Protein AF-A0A8P4KRP4-F1 (afdb_monomer)

pLDDT: mean 83.59, std 22.1, range [23.5, 98.06]

Radius of gyration: 33.65 Å; Cα contacts (8 Å, |Δi|>4): 499; chains: 1; bounding box: 69×105×100 Å

Structure (mmCIF, N/CA/C/O backbone):
data_AF-A0A8P4KRP4-F1
#
_entry.id   AF-A0A8P4KRP4-F1
#
loop_
_atom_site.group_PDB
_atom_site.id
_atom_site.type_symbol
_atom_site.label_atom_id
_atom_site.label_alt_id
_atom_site.label_comp_id
_atom_site.label_asym_id
_atom_site.label_entity_id
_atom_site.label_seq_id
_atom_site.pdbx_PDB_ins_code
_atom_site.Cartn_x
_atom_site.Cartn_y
_atom_site.Cartn_z
_atom_site.occupancy
_atom_site.B_iso_or_equiv
_atom_site.auth_seq_id
_atom_site.auth_comp_id
_atom_site.auth_asym_id
_atom_site.auth_atom_id
_atom_site.pdbx_PDB_model_num
ATOM 1 N N . MET A 1 1 ? -35.758 -69.302 7.004 1.00 35.34 1 MET A N 1
ATOM 2 C CA . MET A 1 1 ? -34.786 -70.258 7.571 1.00 35.34 1 MET A CA 1
ATOM 3 C C . MET A 1 1 ? -33.618 -69.432 8.075 1.00 35.34 1 MET A C 1
ATOM 5 O O . MET A 1 1 ? -33.101 -68.677 7.266 1.00 35.34 1 MET A O 1
ATOM 9 N N . SER A 1 2 ? -33.347 -69.543 9.387 1.00 31.66 2 SER A N 1
ATOM 10 C CA . SER A 1 2 ? -32.196 -69.039 10.179 1.00 31.66 2 SER A CA 1
ATOM 11 C C . SER A 1 2 ? -31.793 -67.572 9.956 1.00 31.66 2 SER A C 1
ATOM 13 O O . SER A 1 2 ? -31.241 -67.244 8.915 1.00 31.66 2 SER A O 1
ATOM 15 N N . HIS A 1 3 ? -32.167 -66.619 10.821 1.00 25.50 3 HIS A N 1
ATOM 16 C CA . HIS A 1 3 ? -31.627 -66.366 12.176 1.00 25.50 3 HIS A CA 1
ATOM 17 C C . HIS A 1 3 ? -30.099 -66.445 12.257 1.00 25.50 3 HIS A C 1
ATOM 19 O O . HIS A 1 3 ? -29.568 -67.546 12.208 1.00 25.50 3 HIS A O 1
ATOM 25 N N . GLU A 1 4 ? -29.450 -65.301 12.487 1.00 31.19 4 GLU A N 1
ATOM 26 C CA . GLU A 1 4 ? -28.673 -65.085 13.713 1.00 31.19 4 GLU A CA 1
ATOM 27 C C . GLU A 1 4 ? -28.576 -63.583 14.034 1.00 31.19 4 GLU A C 1
ATOM 29 O O . GLU A 1 4 ? -28.278 -62.748 13.181 1.00 31.19 4 GLU A O 1
ATOM 34 N N . GLN A 1 5 ? -28.955 -63.290 15.275 1.00 25.81 5 GLN A N 1
ATOM 35 C CA . GLN A 1 5 ? -28.883 -62.043 16.027 1.00 25.81 5 GLN A CA 1
ATOM 36 C C . GLN A 1 5 ? -27.678 -62.175 16.959 1.00 25.81 5 GLN A C 1
ATOM 38 O O . GLN A 1 5 ? -27.541 -63.233 17.566 1.00 25.81 5 GLN A O 1
ATOM 43 N N . GLU A 1 6 ? -26.926 -61.100 17.174 1.00 29.08 6 GLU A N 1
ATOM 44 C CA . GLU A 1 6 ? -26.328 -60.819 18.484 1.00 29.08 6 GLU A CA 1
ATOM 45 C C . GLU A 1 6 ? -26.491 -59.320 18.785 1.00 29.08 6 GLU A C 1
ATOM 47 O O . GLU A 1 6 ? -25.946 -58.458 18.095 1.00 29.08 6 GLU A O 1
ATOM 52 N N . ASP A 1 7 ? -27.323 -59.054 19.795 1.00 25.55 7 ASP A N 1
ATOM 53 C CA . ASP A 1 7 ? -27.430 -57.818 20.578 1.00 25.55 7 ASP A CA 1
ATOM 54 C C . ASP A 1 7 ? -26.137 -57.641 21.427 1.00 25.55 7 ASP A C 1
ATOM 56 O O . ASP A 1 7 ? -25.443 -58.620 21.693 1.00 25.55 7 ASP A O 1
ATOM 60 N N . ILE A 1 8 ? -25.725 -56.450 21.886 1.00 28.11 8 ILE A N 1
ATOM 61 C CA . ILE A 1 8 ? -26.147 -55.883 23.184 1.00 28.11 8 ILE A CA 1
ATOM 62 C C . ILE A 1 8 ? -25.521 -54.479 23.425 1.00 28.11 8 ILE A C 1
ATOM 64 O O . ILE A 1 8 ? -24.325 -54.271 23.232 1.00 28.11 8 ILE A O 1
ATOM 68 N N . GLU A 1 9 ? -26.397 -53.608 23.942 1.00 25.80 9 GLU A N 1
ATOM 69 C CA . GLU A 1 9 ? -26.294 -52.477 24.894 1.00 25.80 9 GLU A CA 1
ATOM 70 C C . GLU A 1 9 ? -25.742 -51.070 24.583 1.00 25.80 9 GLU A C 1
ATOM 72 O O . GLU A 1 9 ? -24.660 -50.828 24.056 1.00 25.80 9 GLU A O 1
ATOM 77 N N . GLU A 1 10 ? -26.587 -50.142 25.051 1.00 25.22 10 GLU A N 1
ATOM 78 C CA . GLU A 1 10 ? -26.594 -48.685 25.047 1.00 25.22 10 GLU A CA 1
ATOM 79 C C . GLU A 1 10 ? -25.616 -48.041 26.043 1.00 25.22 10 GLU A C 1
ATOM 81 O O . GLU A 1 10 ? -25.243 -48.619 27.063 1.00 25.22 10 GLU A O 1
ATOM 86 N N . GLY A 1 11 ? -25.319 -46.757 25.808 1.00 23.50 11 GLY A N 1
ATOM 87 C CA . GLY A 1 11 ? -24.660 -45.889 26.784 1.00 23.50 11 GLY A CA 1
ATOM 88 C C . GLY A 1 11 ? -24.649 -44.402 26.410 1.00 23.50 11 GLY A C 1
ATOM 89 O O . GLY A 1 11 ? -23.646 -43.899 25.924 1.00 23.50 11 GLY A O 1
ATOM 90 N N . SER A 1 12 ? -25.769 -43.726 26.695 1.00 24.33 12 SER A N 1
ATOM 91 C CA . SER A 1 12 ? -25.938 -42.308 27.090 1.00 24.33 12 SER A CA 1
ATOM 92 C C . SER A 1 12 ? -25.468 -41.133 26.200 1.00 24.33 12 SER A C 1
ATOM 94 O O . SER A 1 12 ? -24.285 -40.833 26.077 1.00 24.33 12 SER A O 1
ATOM 96 N N . GLU A 1 13 ? -26.483 -40.404 25.720 1.00 25.45 13 GLU A N 1
ATOM 97 C CA . GLU A 1 13 ? -26.662 -38.943 25.598 1.00 25.45 13 GLU A CA 1
ATOM 98 C C . GLU A 1 13 ? -25.467 -37.979 25.765 1.00 25.45 13 GLU A C 1
ATOM 100 O O . GLU A 1 13 ? -24.914 -37.806 26.848 1.00 25.45 13 GLU A O 1
ATOM 105 N N . ALA A 1 14 ? -25.269 -37.143 24.738 1.00 25.33 14 ALA A N 1
ATOM 106 C CA . ALA A 1 14 ? -25.079 -35.704 24.925 1.00 25.33 14 ALA A CA 1
ATOM 107 C C . ALA A 1 14 ? -25.649 -34.946 23.715 1.00 25.33 14 ALA A C 1
ATOM 109 O O . ALA A 1 14 ? -25.165 -35.067 22.588 1.00 25.33 14 ALA A O 1
ATOM 110 N N . SER A 1 15 ? -26.708 -34.177 23.959 1.00 25.50 15 SER A N 1
ATOM 111 C CA . SER A 1 15 ? -27.331 -33.276 22.998 1.00 25.50 15 SER A CA 1
ATOM 112 C C . SER A 1 15 ? -26.398 -32.105 22.687 1.00 25.50 15 SER A C 1
ATOM 114 O O . SER A 1 15 ? -26.030 -31.322 23.562 1.00 25.50 15 SER A O 1
ATOM 116 N N . VAL A 1 16 ? -26.027 -31.954 21.417 1.00 27.00 16 VAL A N 1
ATOM 117 C CA . VAL A 1 16 ? -25.380 -30.732 20.933 1.00 27.00 16 VAL A CA 1
ATOM 118 C C . VAL A 1 16 ? -26.421 -29.982 20.125 1.00 27.00 16 VAL A C 1
ATOM 120 O O . VAL A 1 16 ? -26.792 -30.381 19.023 1.00 27.00 16 VAL A O 1
ATOM 123 N N . HIS A 1 17 ? -26.962 -28.939 20.747 1.00 25.83 17 HIS A N 1
ATOM 124 C CA . HIS A 1 17 ? -27.899 -28.025 20.122 1.00 25.83 17 HIS A CA 1
ATOM 125 C C . HIS A 1 17 ? -27.282 -27.405 18.868 1.00 25.83 17 HIS A C 1
ATOM 127 O O . HIS A 1 17 ? -26.276 -26.698 18.923 1.00 25.83 17 HIS A O 1
ATOM 133 N N . ASP A 1 18 ? -27.956 -27.674 17.757 1.00 25.31 18 ASP A N 1
ATOM 134 C CA . ASP A 1 18 ? -27.901 -26.945 16.504 1.00 25.31 18 ASP A CA 1
ATOM 135 C C . ASP A 1 18 ? -28.103 -25.440 16.765 1.00 25.31 18 ASP A C 1
ATOM 137 O O . ASP A 1 18 ? -29.166 -24.991 17.201 1.00 25.31 18 ASP A O 1
ATOM 141 N N . LEU A 1 19 ? -27.041 -24.663 16.553 1.00 23.98 19 LEU A N 1
ATOM 142 C CA . LEU A 1 19 ? -27.076 -23.207 16.477 1.00 23.98 19 LEU A CA 1
ATOM 143 C C . LEU A 1 19 ? -26.589 -22.811 15.085 1.00 23.98 19 LEU A C 1
ATOM 145 O O . LEU A 1 19 ? -25.473 -22.324 14.896 1.00 23.98 19 LEU A O 1
ATOM 149 N N . SER A 1 20 ? -27.460 -23.011 14.100 1.00 23.70 20 SER A N 1
ATOM 150 C CA . SER A 1 20 ? -27.364 -22.377 12.792 1.00 23.70 20 SER A CA 1
ATOM 151 C C . SER A 1 20 ? -27.471 -20.851 12.954 1.00 23.70 20 SER A C 1
ATOM 153 O O . SER A 1 20 ? -28.565 -20.282 12.997 1.00 23.70 20 SER A O 1
ATOM 155 N N . VAL A 1 21 ? -26.339 -20.156 13.073 1.00 24.31 21 VAL A N 1
ATOM 156 C CA . VAL A 1 21 ? -26.314 -18.691 12.989 1.00 24.31 21 VAL A CA 1
ATOM 157 C C . VAL A 1 21 ? -26.194 -18.310 11.519 1.00 24.31 21 VAL A C 1
ATOM 159 O O . VAL A 1 21 ? -25.151 -18.474 10.892 1.00 24.31 21 VAL A O 1
ATOM 162 N N . SER A 1 22 ? -27.318 -17.838 10.986 1.00 23.78 22 SER A N 1
ATOM 163 C CA . SER A 1 22 ? -27.507 -17.341 9.626 1.00 23.78 22 SER A CA 1
ATOM 164 C C . SER A 1 22 ? -26.388 -16.392 9.198 1.00 23.78 22 SER A C 1
ATOM 166 O O . SER A 1 22 ? -26.213 -15.315 9.772 1.00 23.78 22 SER A O 1
ATOM 168 N N . PHE A 1 23 ? -25.684 -16.779 8.136 1.00 28.80 23 PHE A N 1
ATOM 169 C CA . PHE A 1 23 ? -24.827 -15.902 7.351 1.00 28.80 23 PHE A CA 1
ATOM 170 C C . PHE A 1 23 ? -25.703 -14.808 6.729 1.00 28.80 23 PHE A C 1
ATOM 172 O O . PHE A 1 23 ? -26.737 -15.091 6.124 1.00 28.80 23 PHE A O 1
ATOM 179 N N . GLY A 1 24 ? -25.328 -13.555 6.949 1.00 25.03 24 GLY A N 1
ATOM 180 C CA . GLY A 1 24 ? -26.055 -12.382 6.483 1.00 25.03 24 GLY A CA 1
ATOM 181 C C . GLY A 1 24 ? -25.078 -11.318 6.018 1.00 25.03 24 GLY A C 1
ATOM 182 O O . GLY A 1 24 ? -25.111 -10.194 6.515 1.00 25.03 24 GLY A O 1
ATOM 183 N N . GLU A 1 25 ? -24.182 -11.677 5.100 1.00 36.91 25 GLU A N 1
ATOM 184 C CA . GLU A 1 25 ? -23.522 -10.693 4.248 1.00 36.91 25 GLU A CA 1
ATOM 185 C C . GLU A 1 25 ? -24.543 -10.238 3.206 1.00 36.91 25 GLU A C 1
ATOM 187 O O . GLU A 1 25 ? -24.809 -10.903 2.211 1.00 36.91 25 GLU A O 1
ATOM 192 N N . MET A 1 26 ? -25.193 -9.113 3.495 1.00 26.08 26 MET A N 1
ATOM 193 C CA . MET A 1 26 ? -25.922 -8.369 2.479 1.00 26.08 26 MET A CA 1
ATOM 194 C C . MET A 1 26 ? -24.886 -7.719 1.563 1.00 26.08 26 MET A C 1
ATOM 196 O O . MET A 1 26 ? -24.248 -6.734 1.945 1.00 26.08 26 MET A O 1
ATOM 200 N N . GLU A 1 27 ? -24.736 -8.290 0.370 1.00 38.75 27 GLU A N 1
ATOM 201 C CA . GLU A 1 27 ? -24.154 -7.629 -0.792 1.00 38.75 27 GLU A CA 1
ATOM 202 C C . GLU A 1 27 ? -24.836 -6.270 -0.993 1.00 38.75 27 GLU A C 1
ATOM 204 O O . GLU A 1 27 ? -26.060 -6.176 -1.109 1.00 38.75 27 GLU A O 1
ATOM 209 N N . MET A 1 28 ? -24.040 -5.206 -1.034 1.00 30.94 28 MET A N 1
ATOM 210 C CA . MET A 1 28 ? -24.405 -3.974 -1.721 1.00 30.94 28 MET A CA 1
ATOM 211 C C . MET A 1 28 ? -23.151 -3.406 -2.367 1.00 30.94 28 MET A C 1
ATOM 213 O O . MET A 1 28 ? -22.116 -3.283 -1.712 1.00 30.94 28 MET A O 1
ATOM 217 N N . GLU A 1 29 ? -23.307 -3.093 -3.649 1.00 29.64 29 GLU A N 1
ATOM 218 C CA . GLU A 1 29 ? -22.341 -2.507 -4.570 1.00 29.64 29 GLU A CA 1
ATOM 219 C C . GLU A 1 29 ? -21.425 -1.491 -3.882 1.00 29.64 29 GLU A C 1
ATOM 221 O O . GLU A 1 29 ? -21.873 -0.481 -3.329 1.00 29.64 29 GLU A O 1
ATOM 226 N N . ASP A 1 30 ? -20.126 -1.781 -3.932 1.00 34.41 30 ASP A N 1
ATOM 227 C CA . ASP A 1 30 ? -19.085 -0.822 -3.600 1.00 34.41 30 ASP A CA 1
ATOM 228 C C . ASP A 1 30 ? -19.213 0.335 -4.605 1.00 34.41 30 ASP A C 1
ATOM 230 O O . ASP A 1 30 ? -19.114 0.098 -5.816 1.00 34.41 30 ASP A O 1
ATOM 234 N N . PRO A 1 31 ? -19.481 1.584 -4.179 1.00 31.91 31 PRO A N 1
ATOM 235 C CA . PRO A 1 31 ? -19.335 2.701 -5.093 1.00 31.91 31 PRO A CA 1
ATOM 236 C C . PRO A 1 31 ? -17.876 2.699 -5.537 1.00 31.91 31 PRO A C 1
ATOM 238 O O . PRO A 1 31 ? -16.991 2.739 -4.684 1.00 31.91 31 PRO A O 1
ATOM 241 N N . ALA A 1 32 ? -17.665 2.596 -6.854 1.00 31.72 32 ALA A N 1
ATOM 242 C CA . ALA A 1 32 ? -16.357 2.526 -7.492 1.00 31.72 32 ALA A CA 1
ATOM 243 C C . ALA A 1 32 ? -15.316 3.343 -6.717 1.00 31.72 32 ALA A C 1
ATOM 245 O O . ALA A 1 32 ? -15.499 4.545 -6.496 1.00 31.72 32 ALA A O 1
ATOM 246 N N . ASP A 1 33 ? -14.249 2.670 -6.290 1.00 34.34 33 ASP A N 1
ATOM 247 C CA . ASP A 1 33 ? -13.082 3.303 -5.699 1.00 34.34 33 ASP A CA 1
ATOM 248 C C . ASP A 1 33 ? -12.455 4.243 -6.740 1.00 34.34 33 ASP A C 1
ATOM 250 O O . ASP A 1 33 ? -11.661 3.850 -7.589 1.00 34.34 33 ASP A O 1
ATOM 254 N N . VAL A 1 34 ? -12.883 5.504 -6.715 1.00 34.84 34 VAL A N 1
ATOM 255 C CA . VAL A 1 34 ? -12.338 6.594 -7.533 1.00 34.84 34 VAL A CA 1
ATOM 256 C C . VAL A 1 34 ? -11.106 7.232 -6.877 1.00 34.84 34 VAL A C 1
ATOM 258 O O . VAL A 1 34 ? -10.748 8.356 -7.222 1.00 34.84 34 VAL A O 1
ATOM 261 N N . SER A 1 35 ? -10.447 6.562 -5.921 1.00 36.09 35 SER A N 1
ATOM 262 C CA . SER A 1 35 ? -9.334 7.160 -5.170 1.00 36.09 35 SER A CA 1
ATOM 263 C C . SER A 1 35 ? -7.958 7.075 -5.839 1.00 36.09 35 SER A C 1
ATOM 265 O O . SER A 1 35 ? -6.983 7.544 -5.258 1.00 36.09 35 SER A O 1
ATOM 267 N N . PHE A 1 36 ? -7.856 6.620 -7.093 1.00 33.75 36 PHE A N 1
ATOM 268 C CA . PHE A 1 36 ? -6.660 6.887 -7.897 1.00 33.75 36 PHE A CA 1
ATOM 269 C C . PHE A 1 36 ? -6.830 8.168 -8.724 1.00 33.75 36 PHE A C 1
ATOM 271 O O . PHE A 1 36 ? -7.152 8.142 -9.912 1.00 33.75 36 PHE A O 1
ATOM 278 N N . GLN A 1 37 ? -6.593 9.311 -8.082 1.00 31.92 37 GLN A N 1
ATOM 279 C CA . GLN A 1 37 ? -6.149 10.513 -8.783 1.00 31.92 37 GLN A CA 1
ATOM 280 C C . GLN A 1 37 ? -4.636 10.615 -8.580 1.00 31.92 37 GLN A C 1
ATOM 282 O O . GLN A 1 37 ? -4.208 10.724 -7.429 1.00 31.92 37 GLN A O 1
ATOM 287 N N . PRO A 1 38 ? -3.805 10.566 -9.638 1.00 30.89 38 PRO A N 1
ATOM 288 C CA . PRO A 1 38 ? -2.388 10.840 -9.473 1.00 30.89 38 PRO A CA 1
ATOM 289 C C . PRO A 1 38 ? -2.250 12.249 -8.892 1.00 30.89 38 PRO A C 1
ATOM 291 O O . PRO A 1 38 ? -2.778 13.210 -9.454 1.00 30.89 38 PRO A O 1
ATOM 294 N N . LEU A 1 39 ? -1.580 12.347 -7.742 1.00 29.75 39 LEU A N 1
ATOM 295 C CA . LEU A 1 39 ? -1.207 13.611 -7.120 1.00 29.75 39 LEU A CA 1
ATOM 296 C C . LEU A 1 39 ? -0.464 14.448 -8.165 1.00 29.75 39 LEU A C 1
ATOM 298 O O . LEU A 1 39 ? 0.686 14.177 -8.508 1.00 29.75 39 LEU A O 1
ATOM 302 N N . SER A 1 40 ? -1.133 15.460 -8.710 1.00 36.22 40 SER A N 1
ATOM 303 C CA . SER A 1 40 ? -0.452 16.551 -9.384 1.00 36.22 40 SER A CA 1
ATOM 304 C C . SER A 1 40 ? 0.200 17.392 -8.293 1.00 36.22 40 SER A C 1
ATOM 306 O O . SER A 1 40 ? -0.410 18.334 -7.785 1.00 36.22 40 SER A O 1
ATOM 308 N N . ASP A 1 41 ? 1.418 17.023 -7.904 1.00 29.44 41 ASP A N 1
ATOM 309 C CA . ASP A 1 41 ? 2.266 17.858 -7.062 1.00 29.44 41 ASP A CA 1
ATOM 310 C C . ASP A 1 41 ? 2.582 19.153 -7.820 1.00 29.44 41 ASP A C 1
ATOM 312 O O . ASP A 1 41 ? 3.523 19.256 -8.608 1.00 29.44 41 ASP A O 1
ATOM 316 N N . THR A 1 42 ? 1.761 20.177 -7.602 1.00 35.66 42 THR A N 1
ATOM 317 C CA . THR A 1 42 ? 2.119 21.556 -7.918 1.00 35.66 42 THR A CA 1
ATOM 318 C C . THR A 1 42 ? 3.080 22.061 -6.853 1.00 35.66 42 THR A C 1
ATOM 320 O O . THR A 1 42 ? 2.677 22.694 -5.879 1.00 35.66 42 THR A O 1
ATOM 323 N N . THR A 1 43 ? 4.370 21.811 -7.051 1.00 31.50 43 THR A N 1
ATOM 324 C CA . THR A 1 43 ? 5.425 22.551 -6.355 1.00 31.50 43 THR A CA 1
ATOM 325 C C . THR A 1 43 ? 5.557 23.935 -7.006 1.00 31.50 43 THR A C 1
ATOM 327 O O . THR A 1 43 ? 5.724 24.014 -8.229 1.00 31.50 43 THR A O 1
ATOM 330 N N . PRO A 1 44 ? 5.505 25.051 -6.256 1.00 33.00 44 PRO A N 1
ATOM 331 C CA . PRO A 1 44 ? 5.674 26.374 -6.839 1.00 33.00 44 PRO A CA 1
ATOM 332 C C . PRO A 1 44 ? 7.147 26.572 -7.206 1.00 33.00 44 PRO A C 1
ATOM 334 O O . PRO A 1 44 ? 8.001 26.805 -6.354 1.00 33.00 44 PRO A O 1
ATOM 337 N N . SER A 1 45 ? 7.451 26.469 -8.499 1.00 32.62 45 SER A N 1
ATOM 338 C CA . SER A 1 45 ? 8.763 26.831 -9.033 1.00 32.62 45 SER A CA 1
ATOM 339 C C . SER A 1 45 ? 8.874 28.354 -9.065 1.00 32.62 45 SER A C 1
ATOM 341 O O . SER A 1 45 ? 8.252 29.022 -9.891 1.00 32.62 45 SER A O 1
ATOM 343 N N . SER A 1 46 ? 9.659 28.910 -8.146 1.00 34.88 46 SER A N 1
ATOM 344 C CA . SER A 1 46 ? 10.100 30.302 -8.173 1.00 34.88 46 SER A CA 1
ATOM 345 C C . SER A 1 46 ? 10.814 30.603 -9.495 1.00 34.88 46 SER A C 1
ATOM 347 O O . SER A 1 46 ? 11.830 29.982 -9.812 1.00 34.88 46 SER A O 1
ATOM 349 N N . GLN A 1 47 ? 10.285 31.558 -10.264 1.00 42.69 47 GLN A N 1
ATOM 350 C CA . GLN A 1 47 ? 10.913 32.058 -11.485 1.00 42.69 47 GLN A CA 1
ATOM 351 C C . GLN A 1 47 ? 12.212 32.799 -11.150 1.00 42.69 47 GLN A C 1
ATOM 353 O O . GLN A 1 47 ? 12.193 33.887 -10.581 1.00 42.69 47 GLN A O 1
ATOM 358 N N . GLY A 1 48 ? 13.340 32.215 -11.548 1.00 32.47 48 GLY A N 1
ATOM 359 C CA . GLY A 1 48 ? 14.604 32.917 -11.728 1.00 32.47 48 GLY A CA 1
ATOM 360 C C . GLY A 1 48 ? 14.881 33.057 -13.220 1.00 32.47 48 GLY A C 1
ATOM 361 O O . GLY A 1 48 ? 15.345 32.114 -13.856 1.00 32.47 48 GLY A O 1
ATOM 362 N N . SER A 1 49 ? 14.577 34.221 -13.789 1.00 42.31 49 SER A N 1
ATOM 363 C CA . SER A 1 49 ? 14.974 34.578 -15.151 1.00 42.31 49 SER A CA 1
ATOM 364 C C . SER A 1 49 ? 16.494 34.730 -15.211 1.00 42.31 49 SER A C 1
ATOM 366 O O . SER A 1 49 ? 17.041 35.727 -14.749 1.00 42.31 49 SER A O 1
ATOM 368 N N . GLY A 1 50 ? 17.175 33.738 -15.781 1.00 31.42 50 GLY A N 1
ATOM 369 C CA . GLY A 1 50 ? 18.614 33.760 -16.026 1.00 31.42 50 GLY A CA 1
ATOM 370 C C . GLY A 1 50 ? 18.918 33.273 -17.436 1.00 31.42 50 GLY A C 1
ATOM 371 O O . GLY A 1 50 ? 18.938 32.074 -17.696 1.00 31.42 50 GLY A O 1
ATOM 372 N N . SER A 1 51 ? 19.148 34.213 -18.352 1.00 45.56 51 SER A N 1
ATOM 373 C CA . SER A 1 51 ? 19.726 33.945 -19.670 1.00 45.56 51 SER A CA 1
ATOM 374 C C . SER A 1 51 ? 21.167 33.460 -19.489 1.00 45.56 51 SER A C 1
ATOM 376 O O . SER A 1 51 ? 22.054 34.264 -19.211 1.00 45.56 51 SER A O 1
ATOM 378 N N . GLY A 1 52 ? 21.395 32.154 -19.634 1.00 30.95 52 GLY A N 1
ATOM 379 C CA . GLY A 1 52 ? 22.716 31.531 -19.559 1.00 30.95 52 GLY A CA 1
ATOM 380 C C . GLY A 1 52 ? 23.005 30.712 -20.812 1.00 30.95 52 GLY A C 1
ATOM 381 O O . GLY A 1 52 ? 22.337 29.714 -21.076 1.00 30.95 52 GLY A O 1
ATOM 382 N N . SER A 1 53 ? 23.990 31.158 -21.588 1.00 40.72 53 SER A N 1
ATOM 383 C CA . SER A 1 53 ? 24.519 30.486 -22.774 1.00 40.72 53 SER A CA 1
ATOM 384 C C . SER A 1 53 ? 24.924 29.042 -22.469 1.00 40.72 53 SER A C 1
ATOM 386 O O . SER A 1 53 ? 25.729 28.784 -21.576 1.00 40.72 53 SER A O 1
ATOM 388 N N . ALA A 1 54 ? 24.372 28.101 -23.233 1.00 39.66 54 ALA A N 1
ATOM 389 C CA . ALA A 1 54 ? 24.643 26.680 -23.091 1.00 39.66 54 ALA A CA 1
ATOM 390 C C . ALA A 1 54 ? 26.002 26.314 -23.701 1.00 39.66 54 ALA A C 1
ATOM 392 O O . ALA A 1 54 ? 26.137 26.138 -24.911 1.00 39.66 54 ALA A O 1
ATOM 393 N N . SER A 1 55 ? 26.993 26.122 -22.841 1.00 43.66 55 SER A N 1
ATOM 394 C CA . SER A 1 55 ? 28.114 25.231 -23.117 1.00 43.66 55 SER A CA 1
ATOM 395 C C . SER A 1 55 ? 28.445 24.479 -21.838 1.00 43.66 55 SER A C 1
ATOM 397 O O . SER A 1 55 ? 29.378 24.832 -21.125 1.00 43.66 55 SER A O 1
ATOM 399 N N . ASP A 1 56 ? 27.648 23.457 -21.540 1.00 37.34 56 ASP A N 1
ATOM 400 C CA . ASP A 1 56 ? 28.007 22.477 -20.525 1.00 37.34 56 ASP A CA 1
ATOM 401 C C . ASP A 1 56 ? 27.950 21.086 -21.159 1.00 37.34 56 ASP A C 1
ATOM 403 O O . ASP A 1 56 ? 26.893 20.472 -21.314 1.00 37.34 56 ASP A O 1
ATOM 407 N N . GLN A 1 57 ? 29.114 20.620 -21.614 1.00 46.22 57 GLN A N 1
ATOM 408 C CA . GLN A 1 57 ? 29.352 19.214 -21.925 1.00 46.22 57 GLN A CA 1
ATOM 409 C C . GLN A 1 57 ? 29.599 18.467 -20.609 1.00 46.22 57 GLN A C 1
ATOM 411 O O . GLN A 1 57 ? 30.673 17.926 -20.369 1.00 46.22 57 GLN A O 1
ATOM 416 N N . GLY A 1 58 ? 28.584 18.433 -19.748 1.00 42.03 58 GLY A N 1
ATOM 417 C CA . GLY A 1 58 ? 28.494 17.442 -18.690 1.00 42.03 58 GLY A CA 1
ATOM 418 C C . GLY A 1 58 ? 28.009 16.138 -19.312 1.00 42.03 58 GLY A C 1
ATOM 419 O O . GLY A 1 58 ? 26.907 16.081 -19.862 1.00 42.03 58 GLY A O 1
ATOM 420 N N . THR A 1 59 ? 28.823 15.084 -19.259 1.00 45.94 59 THR A N 1
ATOM 421 C CA . THR A 1 59 ? 28.431 13.709 -19.598 1.00 45.94 59 THR A CA 1
ATOM 422 C C . THR A 1 59 ? 27.312 13.249 -18.668 1.00 45.94 59 THR A C 1
ATOM 424 O O . THR A 1 59 ? 27.536 12.568 -17.671 1.00 45.94 59 THR A O 1
ATOM 427 N N . THR A 1 60 ? 26.083 13.642 -18.986 1.00 49.06 60 THR A N 1
ATOM 428 C CA . THR A 1 60 ? 24.886 13.017 -18.436 1.00 49.06 60 THR A CA 1
ATOM 429 C C . THR A 1 60 ? 24.914 11.546 -18.846 1.00 49.06 60 THR A C 1
ATOM 431 O O . THR A 1 60 ? 25.245 11.225 -19.993 1.00 49.06 60 THR A O 1
ATOM 434 N N . ASN A 1 61 ? 24.603 10.630 -17.922 1.00 60.22 61 ASN A N 1
ATOM 435 C CA . ASN A 1 61 ? 24.340 9.238 -18.285 1.00 60.22 61 ASN A CA 1
ATOM 436 C C . ASN A 1 61 ? 23.375 9.265 -19.476 1.00 60.22 61 ASN A C 1
ATOM 438 O O . ASN A 1 61 ? 22.309 9.857 -19.353 1.00 60.22 61 ASN A O 1
ATOM 442 N N . GLY A 1 62 ? 23.748 8.705 -20.633 1.00 69.31 62 GLY A N 1
ATOM 443 C CA . GLY A 1 62 ? 23.125 9.032 -21.929 1.00 69.31 62 GLY A CA 1
ATOM 444 C C . GLY A 1 62 ? 21.597 8.857 -22.038 1.00 69.31 62 GLY A C 1
ATOM 445 O O . GLY A 1 62 ? 21.007 9.291 -23.025 1.00 69.31 62 GLY A O 1
ATOM 446 N N . TRP A 1 63 ? 20.945 8.255 -21.039 1.00 78.44 63 TRP A N 1
ATOM 447 C CA . TRP A 1 63 ? 19.493 8.225 -20.869 1.00 78.44 63 TRP A CA 1
ATOM 448 C C . TRP A 1 63 ? 18.887 9.563 -20.400 1.00 78.44 63 TRP A C 1
ATOM 450 O O . TRP A 1 63 ? 17.805 9.910 -20.870 1.00 78.44 63 TRP A O 1
ATOM 460 N N . ALA A 1 64 ? 19.580 10.326 -19.547 1.00 83.25 64 ALA A N 1
ATOM 461 C CA . ALA A 1 64 ? 19.131 11.592 -18.953 1.00 83.25 64 ALA A CA 1
ATOM 462 C C . ALA A 1 64 ? 19.250 12.794 -19.906 1.00 83.25 64 ALA A C 1
ATOM 464 O O . ALA A 1 64 ? 18.763 13.885 -19.612 1.00 83.25 64 ALA A O 1
ATOM 465 N N . GLY A 1 65 ? 19.883 12.601 -21.067 1.00 86.19 65 GLY A N 1
ATOM 466 C CA . GLY A 1 65 ? 19.943 13.617 -22.110 1.00 86.19 65 GLY A CA 1
ATOM 467 C C . GLY A 1 65 ? 18.547 14.016 -22.600 1.00 86.19 65 GLY A C 1
ATOM 468 O O . GLY A 1 65 ? 17.678 13.156 -22.806 1.00 86.19 65 GLY A O 1
ATOM 469 N N . ARG A 1 66 ? 18.354 15.326 -22.814 1.00 89.75 66 ARG A N 1
ATOM 470 C CA . ARG A 1 66 ? 17.113 15.918 -23.340 1.00 89.75 66 ARG A CA 1
ATOM 471 C C . ARG A 1 66 ? 16.751 15.308 -24.698 1.00 89.75 66 ARG A C 1
ATOM 473 O O . ARG A 1 66 ? 17.621 15.128 -25.546 1.00 89.75 66 ARG A O 1
ATOM 480 N N . LYS A 1 67 ? 15.462 15.026 -24.899 1.00 90.19 67 LYS A N 1
ATOM 481 C CA . LYS A 1 67 ? 14.895 14.487 -26.145 1.00 90.19 67 LYS A CA 1
ATOM 482 C C . LYS A 1 67 ? 13.864 15.465 -26.695 1.00 90.19 67 LYS A C 1
ATOM 484 O O . LYS A 1 67 ? 13.178 16.125 -25.919 1.00 90.19 67 LYS A O 1
ATOM 489 N N . TRP A 1 68 ? 13.780 15.553 -28.017 1.00 92.12 68 TRP A N 1
ATOM 490 C CA . TRP A 1 68 ? 12.852 16.425 -28.733 1.00 92.12 68 TRP A CA 1
ATOM 491 C C . TRP A 1 68 ? 11.983 15.582 -29.664 1.00 92.12 68 TRP A C 1
ATOM 493 O O . TRP A 1 68 ? 12.484 14.640 -30.275 1.00 92.12 68 TRP A O 1
ATOM 503 N N . ILE A 1 69 ? 10.704 15.935 -29.784 1.00 93.38 69 ILE A N 1
ATOM 504 C CA . ILE A 1 69 ? 9.816 15.421 -30.832 1.00 93.38 69 ILE A CA 1
ATOM 505 C C . ILE A 1 69 ? 9.949 16.381 -32.015 1.00 93.38 69 ILE A C 1
ATOM 507 O O . ILE A 1 69 ? 9.806 17.590 -31.839 1.00 93.38 69 ILE A O 1
ATOM 511 N N . VAL A 1 70 ? 10.290 15.855 -33.189 1.00 94.00 70 VAL A N 1
ATOM 512 C CA . VAL A 1 70 ? 10.564 16.646 -34.395 1.00 94.00 70 VAL A CA 1
ATOM 513 C C . VAL A 1 70 ? 9.830 16.009 -35.565 1.00 94.00 70 VAL A C 1
ATOM 515 O O . VAL A 1 70 ? 9.988 14.810 -35.797 1.00 94.00 70 VAL A O 1
ATOM 518 N N . ASP A 1 71 ? 9.065 16.813 -36.302 1.00 93.75 71 ASP A N 1
ATOM 519 C CA . ASP A 1 71 ? 8.381 16.361 -37.514 1.00 93.75 71 ASP A CA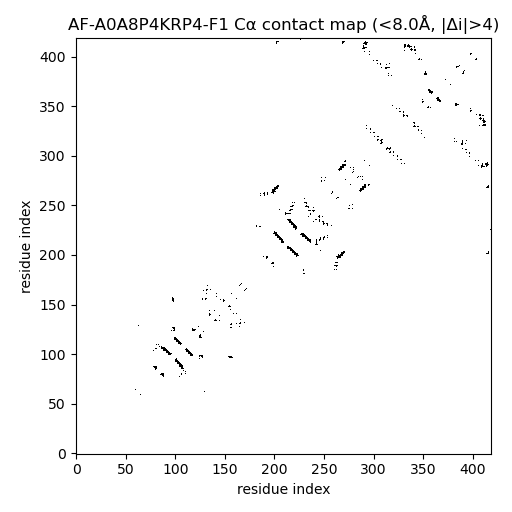 1
ATOM 520 C C . ASP A 1 71 ? 9.378 15.832 -38.544 1.00 93.75 71 ASP A C 1
ATOM 522 O O . ASP A 1 71 ? 10.474 16.380 -38.717 1.00 93.75 71 ASP A O 1
ATOM 526 N N . GLU A 1 72 ? 8.971 14.797 -39.280 1.00 92.38 72 GLU A N 1
ATOM 527 C CA . GLU A 1 72 ? 9.810 14.183 -40.305 1.00 92.38 72 GLU A CA 1
ATOM 528 C C . GLU A 1 72 ? 10.320 15.234 -41.299 1.00 92.38 72 GLU A C 1
ATOM 530 O O . GLU A 1 72 ? 11.525 15.311 -41.525 1.00 92.38 72 GLU A O 1
ATOM 535 N N . SER A 1 73 ? 9.451 16.113 -41.810 1.00 93.56 73 SER A N 1
ATOM 536 C CA . SER A 1 73 ? 9.822 17.172 -42.760 1.00 93.56 73 SER A CA 1
ATOM 537 C C . SER A 1 73 ? 10.974 18.042 -42.256 1.00 93.56 73 SER A C 1
ATOM 539 O O . SER A 1 73 ? 11.954 18.221 -42.980 1.00 93.56 73 SER A O 1
ATOM 541 N N . ASN A 1 74 ? 10.889 18.511 -41.007 1.00 95.12 74 ASN A N 1
ATOM 542 C CA . ASN A 1 74 ? 11.896 19.358 -40.367 1.00 95.12 74 ASN A CA 1
ATOM 543 C C . ASN A 1 74 ? 13.217 18.603 -40.173 1.00 95.12 74 ASN A C 1
ATOM 545 O O . ASN A 1 74 ? 14.294 19.147 -40.415 1.00 95.12 74 ASN A O 1
ATOM 549 N N . LEU A 1 75 ? 13.150 17.322 -39.797 1.00 93.69 75 LEU A N 1
ATOM 550 C CA . LEU A 1 75 ? 14.338 16.480 -39.685 1.00 93.69 75 LEU A CA 1
ATOM 551 C C . LEU A 1 75 ? 15.001 16.248 -41.051 1.00 93.69 75 LEU A C 1
ATOM 553 O O . LEU A 1 75 ? 16.228 16.297 -41.161 1.00 93.69 75 LEU A O 1
ATOM 557 N N . LEU A 1 76 ? 14.215 15.999 -42.105 1.00 91.44 76 LEU A N 1
ATOM 558 C CA . LEU A 1 76 ? 14.750 15.722 -43.438 1.00 91.44 76 LEU A CA 1
ATOM 559 C C . LEU A 1 76 ? 15.433 16.942 -44.065 1.00 91.44 76 LEU A C 1
ATOM 561 O O . LEU A 1 76 ? 16.291 16.744 -44.929 1.00 91.44 76 LEU A O 1
ATOM 565 N N . GLU A 1 77 ? 15.133 18.163 -43.613 1.00 93.06 77 GLU A N 1
ATOM 566 C CA . GLU A 1 77 ? 15.823 19.373 -44.073 1.00 93.06 77 GLU A CA 1
ATOM 567 C C . GLU A 1 77 ? 17.324 19.351 -43.790 1.00 93.06 77 GLU A C 1
ATOM 569 O O . GLU A 1 77 ? 18.107 19.850 -44.600 1.00 93.06 77 GLU A O 1
ATOM 574 N N . LEU A 1 78 ? 17.733 18.695 -42.701 1.00 92.00 78 LEU A N 1
ATOM 575 C CA . LEU A 1 78 ? 19.139 18.532 -42.326 1.00 92.00 78 LEU A CA 1
ATOM 576 C C . LEU A 1 78 ? 19.905 17.609 -43.288 1.00 92.00 78 LEU A C 1
ATOM 578 O O . LEU A 1 78 ? 21.130 17.584 -43.278 1.00 92.00 78 LEU A O 1
ATOM 582 N N . PHE A 1 79 ? 19.204 16.863 -44.146 1.00 92.56 79 PHE A N 1
ATOM 583 C CA . PHE A 1 79 ? 19.788 15.908 -45.092 1.00 92.56 79 PHE A CA 1
ATOM 584 C C . PHE A 1 79 ? 19.647 16.362 -46.553 1.00 92.56 79 PHE A C 1
ATOM 586 O O . PHE A 1 79 ? 19.596 15.523 -47.450 1.00 92.56 79 PHE A O 1
ATOM 593 N N . LYS A 1 80 ? 19.582 17.678 -46.808 1.00 92.00 80 LYS A N 1
ATOM 594 C CA . LYS A 1 80 ? 19.596 18.256 -48.168 1.00 92.00 80 LYS A CA 1
ATOM 595 C C . LYS A 1 80 ? 21.019 18.346 -48.748 1.00 92.00 80 LYS A C 1
ATOM 597 O O . LYS A 1 80 ? 21.218 18.159 -49.949 1.00 92.00 80 LYS A O 1
ATOM 602 N N . THR A 1 81 ? 22.022 18.605 -47.907 1.00 93.12 81 THR A N 1
ATOM 603 C CA . THR A 1 81 ? 23.425 18.788 -48.315 1.00 93.12 81 THR A CA 1
ATOM 604 C C . THR A 1 81 ? 24.378 17.920 -47.497 1.00 93.12 81 THR A C 1
ATOM 606 O O . THR A 1 81 ? 24.119 17.532 -46.359 1.00 93.12 81 THR A O 1
ATOM 609 N N . CYS A 1 82 ? 25.516 17.579 -48.096 1.00 92.12 82 CYS A N 1
ATOM 610 C CA . CYS A 1 82 ? 26.548 16.786 -47.453 1.00 92.12 82 CYS A CA 1
ATOM 611 C C . CYS A 1 82 ? 27.313 17.625 -46.424 1.00 92.12 82 CYS A C 1
ATOM 613 O O . CYS A 1 82 ? 28.048 18.540 -46.791 1.00 92.12 82 CYS A O 1
ATOM 615 N N . HIS A 1 83 ? 27.262 17.226 -45.154 1.00 87.25 83 HIS A N 1
ATOM 616 C CA . HIS A 1 83 ? 27.998 17.869 -44.058 1.00 87.25 83 HIS A CA 1
ATOM 617 C C . HIS A 1 83 ? 29.532 17.872 -44.226 1.00 87.25 83 HIS A C 1
ATOM 619 O O . HIS A 1 83 ? 30.224 18.581 -43.507 1.00 87.25 83 HIS A O 1
ATOM 625 N N . THR A 1 84 ? 30.085 17.064 -45.140 1.00 89.75 84 THR A N 1
ATOM 626 C CA . THR A 1 84 ? 31.535 16.992 -45.395 1.00 89.75 84 THR A CA 1
ATOM 627 C C . THR A 1 84 ? 31.985 17.873 -46.565 1.00 89.75 84 THR A C 1
ATOM 629 O O . THR A 1 84 ? 33.089 18.401 -46.523 1.00 89.75 84 THR A O 1
ATOM 632 N N . CYS A 1 85 ? 31.168 18.046 -47.610 1.00 92.62 85 CYS A N 1
ATOM 633 C CA . CYS A 1 85 ? 31.597 18.736 -48.841 1.00 92.62 85 CYS A CA 1
ATOM 634 C C . CYS A 1 85 ? 30.608 19.772 -49.394 1.00 92.62 85 CYS A C 1
ATOM 636 O O . CYS A 1 85 ? 30.883 20.379 -50.425 1.00 92.62 85 CYS A O 1
ATOM 638 N N . GLY A 1 86 ? 29.454 19.959 -48.751 1.00 90.31 86 GLY A N 1
ATOM 639 C CA . GLY A 1 86 ? 28.446 20.957 -49.116 1.00 90.31 86 GLY A CA 1
ATOM 640 C C . GLY A 1 86 ? 27.603 20.635 -50.355 1.00 90.31 86 GLY A C 1
ATOM 641 O O . GLY A 1 86 ? 26.619 21.324 -50.601 1.00 90.31 86 GLY A O 1
ATOM 642 N N . THR A 1 87 ? 27.930 19.595 -51.130 1.00 93.38 87 THR A N 1
ATOM 643 C CA . THR A 1 87 ? 27.145 19.214 -52.319 1.00 93.38 87 THR A CA 1
ATOM 644 C C . THR A 1 87 ? 25.832 18.524 -51.953 1.00 93.38 87 THR A C 1
ATOM 646 O O . THR A 1 87 ? 25.710 17.962 -50.863 1.00 93.38 87 THR A O 1
ATOM 649 N N . ALA A 1 88 ? 24.874 18.506 -52.883 1.00 92.69 88 ALA A N 1
ATOM 650 C CA . ALA A 1 88 ? 23.584 17.847 -52.695 1.00 92.69 88 ALA A CA 1
ATOM 651 C C . ALA A 1 88 ? 23.724 16.346 -52.378 1.00 92.69 88 ALA A C 1
ATOM 653 O O . ALA A 1 88 ? 24.624 15.662 -52.885 1.00 92.69 88 ALA A O 1
ATOM 654 N N . ILE A 1 89 ? 22.834 15.863 -51.511 1.00 93.69 89 ILE A N 1
ATOM 655 C CA . ILE A 1 89 ? 22.605 14.435 -51.274 1.00 93.69 89 ILE A CA 1
ATOM 656 C C . ILE A 1 89 ? 21.682 13.922 -52.386 1.00 93.69 89 ILE A C 1
ATOM 658 O O . ILE A 1 89 ? 20.634 14.517 -52.621 1.00 93.69 89 ILE A O 1
ATOM 662 N N . GLU A 1 90 ? 22.093 12.863 -53.085 1.00 87.75 90 GLU A N 1
ATOM 663 C CA . GLU A 1 90 ? 21.367 12.308 -54.239 1.00 87.75 90 GLU A CA 1
ATOM 664 C C . GLU A 1 90 ? 20.516 11.104 -53.828 1.00 87.75 90 GLU A C 1
ATOM 666 O O . GLU A 1 90 ? 19.332 11.035 -54.147 1.00 87.75 90 GLU A O 1
ATOM 671 N N . GLU A 1 91 ? 21.093 10.197 -53.038 1.00 86.44 91 GLU A N 1
ATOM 672 C CA . GLU A 1 91 ? 20.399 9.012 -52.545 1.00 86.44 91 GLU A CA 1
ATOM 673 C C . GLU A 1 91 ? 20.160 9.111 -51.042 1.00 86.44 91 GLU A C 1
ATOM 675 O O . GLU A 1 91 ? 21.062 9.444 -50.265 1.00 86.44 91 GLU A O 1
ATOM 680 N N . LYS A 1 92 ? 18.936 8.781 -50.619 1.00 91.38 92 LYS A N 1
ATOM 681 C CA . LYS A 1 92 ? 18.540 8.725 -49.213 1.00 91.38 92 LYS A CA 1
ATOM 682 C C . LYS A 1 92 ? 17.651 7.519 -48.961 1.00 91.38 92 LYS A C 1
ATOM 684 O O . LYS A 1 92 ? 16.639 7.326 -49.627 1.00 91.38 92 LYS A O 1
ATOM 689 N N . ARG A 1 93 ? 17.994 6.745 -47.936 1.00 92.94 93 ARG A N 1
ATOM 690 C CA . ARG A 1 93 ? 17.203 5.615 -47.456 1.00 92.94 93 ARG A CA 1
ATOM 691 C C . ARG A 1 93 ? 16.941 5.765 -45.968 1.00 92.94 93 ARG A C 1
ATOM 693 O O . ARG A 1 93 ? 17.865 5.935 -45.177 1.00 92.94 93 ARG A O 1
ATOM 700 N N . MET A 1 94 ? 15.676 5.645 -45.593 1.00 93.00 94 MET A N 1
ATOM 701 C CA . MET A 1 94 ? 15.229 5.702 -44.207 1.00 93.00 94 MET A CA 1
ATOM 702 C C . MET A 1 94 ? 14.843 4.302 -43.743 1.00 93.00 94 MET A C 1
ATOM 704 O O . MET A 1 94 ? 14.207 3.546 -44.476 1.00 93.00 94 MET A O 1
ATOM 708 N N . VAL A 1 95 ? 15.272 3.937 -42.540 1.00 92.31 95 VAL A N 1
ATOM 709 C CA . VAL A 1 95 ? 14.950 2.661 -41.905 1.00 92.31 95 VAL A CA 1
ATOM 710 C C . VAL A 1 95 ? 14.530 2.946 -40.475 1.00 92.31 95 VAL A C 1
ATOM 712 O O . VAL A 1 95 ? 15.311 3.486 -39.695 1.00 92.31 95 VAL A O 1
ATOM 715 N N . THR A 1 96 ? 13.313 2.560 -40.117 1.00 89.62 96 THR A N 1
ATOM 716 C CA . THR A 1 96 ? 12.817 2.648 -38.744 1.00 89.62 96 THR A CA 1
ATOM 717 C C . THR A 1 96 ? 12.956 1.301 -38.040 1.00 89.62 96 THR A C 1
ATOM 719 O O . THR A 1 96 ? 12.710 0.234 -38.604 1.00 89.62 96 THR A O 1
ATOM 722 N N . ARG A 1 97 ? 13.387 1.342 -36.781 1.00 89.38 97 ARG A N 1
ATOM 723 C CA . ARG A 1 97 ? 13.449 0.211 -35.853 1.00 89.38 97 ARG A CA 1
ATOM 724 C C . ARG A 1 97 ? 12.697 0.610 -34.591 1.00 89.38 97 ARG A C 1
ATOM 726 O O . ARG A 1 97 ? 13.315 1.001 -33.598 1.00 89.38 97 ARG A O 1
ATOM 733 N N . ALA A 1 98 ? 11.369 0.523 -34.658 1.00 90.25 98 ALA A N 1
ATOM 734 C CA . ALA A 1 98 ? 10.476 1.097 -33.652 1.00 90.25 98 ALA A CA 1
ATOM 735 C C . ALA A 1 98 ? 10.768 2.601 -33.467 1.00 90.25 98 ALA A C 1
ATOM 737 O O . ALA A 1 98 ? 10.740 3.322 -34.462 1.00 90.25 98 ALA A O 1
ATOM 738 N N . SER A 1 99 ? 11.103 3.070 -32.262 1.00 91.81 99 SER A N 1
ATOM 739 C CA . SER A 1 99 ? 11.395 4.486 -31.986 1.00 91.81 99 SER A CA 1
ATOM 740 C C . SER A 1 99 ? 12.689 5.002 -32.625 1.00 91.81 99 SER A C 1
ATOM 742 O O . SER A 1 99 ? 12.925 6.208 -32.655 1.00 91.81 99 SER A O 1
ATOM 744 N N . GLN A 1 100 ? 13.573 4.120 -33.100 1.00 94.25 100 GLN A N 1
ATOM 745 C CA . GLN A 1 100 ? 14.834 4.535 -33.713 1.00 94.25 100 GLN A CA 1
ATOM 746 C C . GLN A 1 100 ? 14.670 4.750 -35.218 1.00 94.25 100 GLN A C 1
ATOM 748 O O . GLN A 1 100 ? 14.283 3.836 -35.944 1.00 94.25 100 GLN A O 1
ATOM 753 N N . LEU A 1 101 ? 15.068 5.925 -35.700 1.00 94.69 101 LEU A N 1
ATOM 754 C CA . LEU A 1 101 ? 15.185 6.231 -37.120 1.00 94.69 101 LEU A CA 1
ATOM 755 C C . LEU A 1 101 ? 16.658 6.193 -37.531 1.00 94.69 101 LEU A C 1
ATOM 757 O O . LEU A 1 101 ? 17.494 6.855 -36.916 1.00 94.69 101 LEU A O 1
ATOM 761 N N . LYS A 1 102 ? 16.964 5.445 -38.591 1.00 94.50 102 LYS A N 1
ATOM 762 C CA . LYS A 1 102 ? 18.262 5.435 -39.264 1.00 94.50 102 LYS A CA 1
ATOM 763 C C . LYS A 1 102 ? 18.129 6.018 -40.662 1.00 94.50 102 LYS A C 1
ATOM 765 O O . LYS A 1 102 ? 17.246 5.629 -41.424 1.00 94.50 102 LYS A O 1
ATOM 770 N N . ILE A 1 103 ? 19.018 6.943 -40.997 1.00 94.69 103 ILE A N 1
ATOM 771 C CA . ILE A 1 103 ? 19.083 7.605 -42.296 1.00 94.69 103 ILE A CA 1
ATOM 772 C C . ILE A 1 103 ? 20.435 7.283 -42.918 1.00 94.69 103 ILE A C 1
ATOM 774 O O . ILE A 1 103 ? 21.482 7.668 -42.401 1.00 94.69 103 ILE A O 1
ATOM 778 N N . TYR A 1 104 ? 20.386 6.595 -44.049 1.00 94.75 104 TYR A N 1
ATOM 779 C CA . TYR A 1 104 ? 21.522 6.340 -44.919 1.00 94.75 104 TYR A CA 1
ATOM 780 C C . TYR A 1 104 ? 21.461 7.326 -46.071 1.00 94.75 104 TYR A C 1
ATOM 782 O O . TYR A 1 104 ? 20.392 7.527 -46.652 1.00 94.75 104 TYR A O 1
ATOM 790 N N . TRP A 1 105 ? 22.586 7.944 -46.400 1.00 94.12 105 TRP A N 1
ATOM 791 C CA . TRP A 1 105 ? 22.638 8.887 -47.507 1.00 94.12 105 TRP A CA 1
ATOM 792 C C . TRP A 1 105 ? 23.969 8.839 -48.240 1.00 94.12 105 TRP A C 1
ATOM 794 O O . TRP A 1 105 ? 25.003 8.559 -47.626 1.00 94.12 105 TRP A O 1
ATOM 804 N N . THR A 1 106 ? 23.922 9.189 -49.526 1.00 94.62 106 THR A N 1
ATOM 805 C CA . THR A 1 106 ? 25.085 9.325 -50.407 1.00 94.62 106 THR A CA 1
ATOM 806 C C . THR A 1 106 ? 24.992 10.632 -51.194 1.00 94.62 106 THR A C 1
ATOM 808 O O . THR A 1 106 ? 23.933 10.994 -51.708 1.00 94.62 106 THR A O 1
ATOM 811 N N . CYS A 1 107 ? 26.090 11.391 -51.250 1.00 94.50 107 CYS A N 1
ATOM 812 C CA . CYS A 1 107 ? 26.146 12.646 -52.005 1.00 94.50 107 CYS A CA 1
ATOM 813 C C . CYS A 1 107 ? 26.737 12.478 -53.408 1.00 94.50 107 CYS A C 1
ATOM 815 O O . CYS A 1 107 ? 27.434 11.504 -53.673 1.00 94.50 107 CYS A O 1
ATOM 817 N N . LEU A 1 108 ? 26.562 13.494 -54.262 1.00 92.62 108 LEU A N 1
ATOM 818 C CA . LEU A 1 108 ? 27.073 13.524 -55.647 1.00 92.62 108 LEU A CA 1
ATOM 819 C C . LEU A 1 108 ? 28.597 13.325 -55.781 1.00 92.62 108 LEU A C 1
ATOM 821 O O . LEU A 1 108 ? 29.097 13.010 -56.855 1.00 92.62 108 LEU A O 1
ATOM 825 N N . ARG A 1 109 ? 29.361 13.539 -54.702 1.00 91.38 109 ARG A N 1
ATOM 826 C CA . ARG A 1 109 ? 30.815 13.294 -54.651 1.00 91.38 109 ARG A CA 1
ATOM 827 C C . ARG A 1 109 ? 31.185 11.934 -54.043 1.00 91.38 109 ARG A C 1
ATOM 829 O O . ARG A 1 109 ? 32.352 11.704 -53.750 1.00 91.38 109 ARG A O 1
ATOM 836 N N . GLY A 1 110 ? 30.208 11.058 -53.811 1.00 91.94 110 GLY A N 1
ATOM 837 C CA . GLY A 1 110 ? 30.405 9.692 -53.323 1.00 91.94 110 GLY A CA 1
ATOM 838 C C . GLY A 1 110 ? 30.555 9.535 -51.804 1.00 91.94 110 GLY A C 1
ATOM 839 O O . GLY A 1 110 ? 30.741 8.415 -51.330 1.00 91.94 110 GLY A O 1
ATOM 840 N N . HIS A 1 111 ? 30.456 10.604 -51.002 1.00 92.75 111 HIS A N 1
ATOM 841 C CA . HIS A 1 111 ? 30.463 10.454 -49.541 1.00 92.75 111 HIS A CA 1
ATOM 842 C C . HIS A 1 111 ? 29.182 9.768 -49.074 1.00 92.75 111 HIS A C 1
ATOM 844 O O . HIS A 1 111 ? 28.095 10.238 -49.405 1.00 92.75 111 HIS A O 1
ATOM 850 N N . SER A 1 112 ? 29.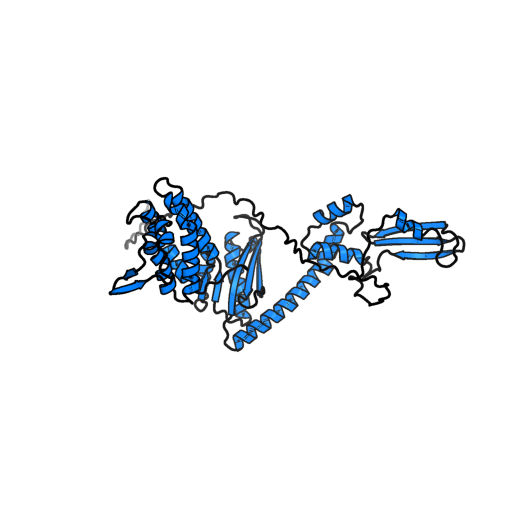322 8.726 -48.254 1.00 92.56 112 SER A N 1
ATOM 851 C CA . SER A 1 112 ? 28.199 7.983 -47.679 1.00 92.56 112 SER A CA 1
ATOM 852 C C . SER A 1 112 ? 28.294 7.936 -46.156 1.00 92.56 112 SER A C 1
ATOM 854 O O . SER A 1 112 ? 29.380 7.712 -45.616 1.00 92.56 112 SER A O 1
ATOM 856 N N . ARG A 1 113 ? 27.178 8.152 -45.448 1.00 91.69 113 ARG A N 1
ATOM 857 C CA . ARG A 1 113 ? 27.114 8.030 -43.979 1.00 91.69 113 ARG A CA 1
ATOM 858 C C . ARG A 1 113 ? 25.789 7.438 -43.504 1.00 91.69 113 ARG A C 1
ATOM 860 O O . ARG A 1 113 ? 24.766 7.530 -44.178 1.00 91.69 113 ARG A O 1
ATOM 867 N N . GLU A 1 114 ? 25.840 6.883 -42.297 1.00 92.75 114 GLU A N 1
ATOM 868 C CA . GLU A 1 114 ? 24.681 6.535 -41.477 1.00 92.75 114 GLU A CA 1
ATOM 869 C C . GLU A 1 114 ? 24.497 7.607 -40.397 1.00 92.75 114 GLU A C 1
ATOM 871 O O . GLU A 1 114 ? 25.456 8.022 -39.742 1.00 92.75 114 GLU A O 1
ATOM 876 N N . TRP A 1 115 ? 23.257 8.041 -40.203 1.00 93.75 115 TRP A N 1
ATOM 877 C CA . TRP A 1 115 ? 22.822 8.805 -39.040 1.00 93.75 115 TRP A CA 1
ATOM 878 C C . TRP A 1 115 ? 21.730 8.027 -38.309 1.00 93.75 115 TRP A C 1
ATOM 880 O O . TRP A 1 115 ? 20.872 7.427 -38.955 1.00 93.75 115 TRP A O 1
ATOM 890 N N . ALA A 1 116 ? 21.736 8.053 -36.978 1.00 93.50 116 ALA A N 1
ATOM 891 C CA . ALA A 1 116 ? 20.718 7.417 -36.150 1.00 93.50 116 ALA A CA 1
ATOM 892 C C . ALA A 1 116 ? 20.168 8.414 -35.122 1.00 93.50 116 ALA A C 1
ATOM 894 O O . ALA A 1 116 ? 20.941 9.161 -34.520 1.00 93.50 116 ALA A O 1
ATOM 895 N N . SER A 1 117 ? 18.852 8.392 -34.889 1.00 93.19 117 SER A N 1
ATOM 896 C CA . SER A 1 117 ? 18.187 9.274 -33.915 1.00 93.19 117 SER A CA 1
ATOM 897 C C . SER A 1 117 ? 18.621 9.010 -32.471 1.00 93.19 117 SER A C 1
ATOM 899 O O . SER A 1 117 ? 18.642 9.920 -31.646 1.00 93.19 117 SER A O 1
ATOM 901 N N . CYS A 1 118 ? 19.020 7.775 -32.172 1.00 91.88 118 CYS A N 1
ATOM 902 C CA . CYS A 1 118 ? 19.633 7.381 -30.913 1.00 91.88 118 CYS A CA 1
ATOM 903 C C . CYS A 1 118 ? 20.687 6.289 -31.151 1.00 91.88 118 CYS A C 1
ATOM 905 O O . CYS A 1 118 ? 20.591 5.551 -32.139 1.00 91.88 118 CYS A O 1
ATOM 907 N N . PRO A 1 119 ? 21.703 6.170 -30.275 1.00 90.81 119 PRO A N 1
ATOM 908 C CA . PRO A 1 119 ? 22.711 5.127 -30.397 1.00 90.81 119 PRO A CA 1
ATOM 909 C C . PRO A 1 119 ? 22.096 3.739 -30.209 1.00 90.81 119 PRO A C 1
ATOM 911 O O . PRO A 1 119 ? 21.083 3.570 -29.524 1.00 90.81 119 PRO A O 1
ATOM 914 N N . ASP A 1 120 ? 22.754 2.739 -30.784 1.00 90.25 120 ASP A N 1
ATOM 915 C CA . ASP A 1 120 ? 22.447 1.342 -30.510 1.00 90.25 120 ASP A CA 1
ATOM 916 C C . ASP A 1 120 ? 23.013 0.939 -29.139 1.00 90.25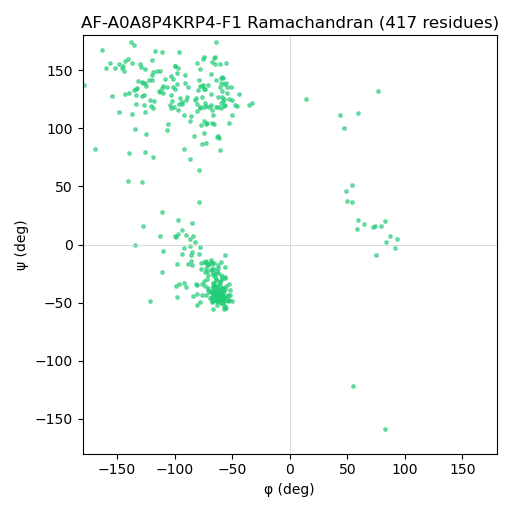 120 ASP A C 1
ATOM 918 O O . ASP A 1 120 ? 24.153 1.249 -28.792 1.00 90.25 120 ASP A O 1
ATOM 922 N N . GLN A 1 121 ? 22.217 0.213 -28.362 1.00 84.56 121 GLN A N 1
ATOM 923 C CA . GLN A 1 121 ? 22.604 -0.453 -27.128 1.00 84.56 121 GLN A CA 1
ATOM 924 C C . GLN A 1 121 ? 22.196 -1.919 -27.255 1.00 84.56 121 GLN A C 1
ATOM 926 O O . GLN A 1 121 ? 21.031 -2.217 -27.500 1.00 84.56 121 GLN A O 1
ATOM 931 N N . THR A 1 122 ? 23.171 -2.830 -27.176 1.00 81.00 122 THR A N 1
ATOM 932 C CA . THR A 1 122 ? 22.953 -4.286 -27.313 1.00 81.00 122 THR A CA 1
ATOM 933 C C . THR A 1 122 ? 22.111 -4.682 -28.544 1.00 81.00 122 THR A C 1
ATOM 935 O O . THR A 1 122 ? 21.211 -5.512 -28.450 1.00 81.00 122 THR A O 1
ATOM 938 N N . ASN A 1 123 ? 22.420 -4.102 -29.716 1.00 84.81 123 ASN A N 1
ATOM 939 C CA . ASN A 1 123 ? 21.707 -4.289 -30.997 1.00 84.81 123 ASN A CA 1
ATOM 940 C C . ASN A 1 123 ? 20.253 -3.777 -31.034 1.00 84.81 123 ASN A C 1
ATOM 942 O O . ASN A 1 123 ? 19.486 -4.135 -31.930 1.00 84.81 123 ASN A O 1
ATOM 946 N N . MET A 1 124 ? 19.875 -2.911 -30.098 1.00 90.81 124 MET A N 1
ATOM 947 C CA . MET A 1 124 ? 18.577 -2.252 -30.040 1.00 90.81 124 MET A CA 1
ATOM 948 C C . MET A 1 124 ? 18.773 -0.738 -29.975 1.00 90.81 124 MET A C 1
ATOM 950 O O . MET A 1 124 ? 19.632 -0.260 -29.243 1.00 90.81 124 MET A O 1
ATOM 954 N N . GLY A 1 125 ? 17.959 0.035 -30.695 1.00 92.06 125 GLY A N 1
ATOM 955 C CA . GLY A 1 125 ? 17.958 1.486 -30.519 1.00 92.06 125 GLY A CA 1
ATOM 956 C C . GLY A 1 125 ? 17.657 1.838 -29.064 1.00 92.06 125 GLY A C 1
ATOM 957 O O . GLY A 1 125 ? 16.653 1.377 -28.520 1.00 92.06 125 GLY A O 1
ATOM 958 N N . ARG A 1 126 ? 18.530 2.621 -28.422 1.00 92.38 126 ARG A N 1
ATOM 959 C CA . ARG A 1 126 ? 18.457 2.920 -26.982 1.00 92.38 126 ARG A CA 1
ATOM 960 C C . ARG A 1 126 ? 17.084 3.434 -26.553 1.00 92.38 126 ARG A C 1
ATOM 962 O O . ARG A 1 126 ? 16.584 3.045 -25.501 1.00 92.38 126 ARG A O 1
ATOM 969 N N . ASP A 1 127 ? 16.455 4.265 -27.375 1.00 92.94 127 ASP A N 1
ATOM 970 C CA . ASP A 1 127 ? 15.163 4.860 -27.035 1.00 92.94 127 ASP A CA 1
ATOM 971 C C . ASP A 1 127 ? 14.027 3.827 -26.998 1.00 92.94 127 ASP A C 1
ATOM 973 O O . ASP A 1 127 ? 13.078 4.022 -26.253 1.00 92.94 127 ASP A O 1
ATOM 977 N N . ASN A 1 128 ? 14.155 2.672 -27.664 1.00 94.50 128 ASN A N 1
ATOM 978 C CA . ASN A 1 128 ? 13.197 1.571 -27.504 1.00 94.50 128 ASN A CA 1
ATOM 979 C C . ASN A 1 128 ? 13.194 1.040 -26.065 1.00 94.50 128 ASN A C 1
ATOM 981 O O . ASN A 1 128 ? 12.129 0.789 -25.501 1.00 94.50 128 ASN A O 1
ATOM 985 N N . LEU A 1 129 ? 14.381 0.894 -25.460 1.00 94.00 129 LEU A N 1
ATOM 986 C CA . LEU A 1 129 ? 14.510 0.494 -24.059 1.00 94.00 129 LEU A CA 1
ATOM 987 C C . LEU A 1 129 ? 13.919 1.564 -23.140 1.00 94.00 129 LEU A C 1
ATOM 989 O O . LEU A 1 129 ? 13.169 1.234 -22.227 1.00 94.00 129 LEU A O 1
ATOM 993 N N . LEU A 1 130 ? 14.243 2.835 -23.401 1.00 93.31 130 LEU A N 1
ATOM 994 C CA . LEU A 1 130 ? 13.807 3.958 -22.572 1.00 93.31 130 LEU A CA 1
ATOM 995 C C . LEU A 1 130 ? 12.298 4.181 -22.637 1.00 93.31 130 LEU A C 1
ATOM 997 O O . LEU A 1 130 ? 11.698 4.406 -21.595 1.00 93.31 130 LEU A O 1
ATOM 1001 N N . THR A 1 131 ? 11.674 4.075 -23.812 1.00 94.06 131 THR A N 1
ATOM 1002 C CA . THR A 1 131 ? 10.215 4.160 -23.943 1.00 94.06 131 THR A CA 1
ATOM 1003 C C . THR A 1 131 ? 9.546 3.043 -23.148 1.00 94.06 131 THR A C 1
ATOM 1005 O O . THR A 1 131 ? 8.667 3.327 -22.343 1.00 94.06 131 THR A O 1
ATOM 1008 N N . CYS A 1 132 ? 10.003 1.790 -23.284 1.00 95.50 132 CYS A N 1
ATOM 1009 C CA . CYS A 1 132 ? 9.428 0.675 -22.524 1.00 95.50 132 CYS A CA 1
ATOM 1010 C C . CYS A 1 132 ? 9.628 0.840 -21.007 1.00 95.50 132 CYS A C 1
ATOM 1012 O O . CYS A 1 132 ? 8.712 0.561 -20.234 1.00 95.50 132 CYS A O 1
ATOM 1014 N N . ALA A 1 133 ? 10.812 1.300 -20.588 1.00 94.81 133 ALA A N 1
ATOM 1015 C CA . ALA A 1 133 ? 11.130 1.575 -19.190 1.00 94.81 133 ALA A CA 1
ATOM 1016 C C . ALA A 1 133 ? 10.249 2.691 -18.622 1.00 94.81 133 ALA A C 1
ATOM 1018 O O . ALA A 1 133 ? 9.649 2.510 -17.570 1.00 94.81 133 ALA A O 1
ATOM 1019 N N . ALA A 1 134 ? 10.120 3.808 -19.341 1.00 94.25 134 ALA A N 1
ATOM 1020 C CA . ALA A 1 134 ? 9.295 4.937 -18.933 1.00 94.25 134 ALA A CA 1
ATOM 1021 C C . ALA A 1 134 ? 7.824 4.535 -18.795 1.00 94.25 134 ALA A C 1
ATOM 1023 O O . ALA A 1 134 ? 7.221 4.852 -17.779 1.00 94.25 134 ALA A O 1
ATOM 1024 N N . THR A 1 135 ? 7.273 3.782 -19.755 1.00 95.12 135 THR A N 1
ATOM 1025 C CA . THR A 1 135 ? 5.906 3.247 -19.662 1.00 95.12 135 THR A CA 1
ATOM 1026 C C . THR A 1 135 ? 5.721 2.396 -18.407 1.00 95.12 135 THR A C 1
ATOM 1028 O O . THR A 1 135 ? 4.764 2.595 -17.667 1.00 95.12 135 THR A O 1
ATOM 1031 N N . LEU A 1 136 ? 6.645 1.466 -18.140 1.00 95.69 136 LEU A N 1
ATOM 1032 C CA . LEU A 1 136 ? 6.524 0.552 -17.006 1.00 95.69 136 LEU A CA 1
ATOM 1033 C C . LEU A 1 136 ? 6.697 1.251 -15.652 1.00 95.69 136 LEU A C 1
ATOM 1035 O O . LEU A 1 136 ? 5.929 0.998 -14.731 1.00 95.69 136 LEU A O 1
ATOM 1039 N N . PHE A 1 137 ? 7.715 2.100 -15.512 1.00 93.25 137 PHE A N 1
ATOM 1040 C CA . PHE A 1 137 ? 8.103 2.667 -14.218 1.00 93.25 137 PHE A CA 1
ATOM 1041 C C . PHE A 1 137 ? 7.117 3.711 -13.692 1.00 93.25 137 PHE A C 1
ATOM 1043 O O . PHE A 1 137 ? 7.055 3.913 -12.485 1.00 93.25 137 PHE A O 1
ATOM 1050 N N . ILE A 1 138 ? 6.325 4.339 -14.565 1.00 93.88 138 ILE A N 1
ATOM 1051 C CA . ILE A 1 138 ? 5.234 5.234 -14.148 1.00 93.88 138 ILE A CA 1
ATOM 1052 C C . ILE A 1 138 ? 3.918 4.486 -13.881 1.00 93.88 138 ILE A C 1
ATOM 1054 O O . ILE A 1 138 ? 2.921 5.119 -13.551 1.00 93.88 138 ILE A O 1
ATOM 1058 N N . GLY A 1 139 ? 3.886 3.161 -14.069 1.00 92.44 139 GLY A N 1
ATOM 1059 C CA . GLY A 1 139 ? 2.676 2.351 -13.909 1.00 92.44 139 GLY A CA 1
ATOM 1060 C C . GLY A 1 139 ? 1.647 2.500 -15.035 1.00 92.44 139 GLY A C 1
ATOM 1061 O O . GLY A 1 139 ? 0.500 2.103 -14.856 1.00 92.44 139 GLY A O 1
ATOM 1062 N N . ALA A 1 140 ? 2.025 3.056 -16.191 1.00 94.25 140 ALA A N 1
ATOM 1063 C CA . ALA A 1 140 ? 1.126 3.177 -17.338 1.00 94.25 140 ALA A CA 1
ATOM 1064 C C . ALA A 1 140 ? 0.984 1.841 -18.079 1.00 94.25 140 ALA A C 1
ATOM 1066 O O . ALA A 1 140 ? 1.916 1.030 -18.133 1.00 94.25 140 ALA A O 1
ATOM 1067 N N . THR A 1 141 ? -0.167 1.622 -18.720 1.00 93.44 141 THR A N 1
ATOM 1068 C CA . THR A 1 141 ? -0.326 0.459 -19.594 1.00 93.44 141 THR A CA 1
ATOM 1069 C C . THR A 1 141 ? 0.292 0.720 -20.967 1.00 93.44 141 THR A C 1
ATOM 1071 O O . THR A 1 141 ? 0.425 1.859 -21.421 1.00 93.44 141 THR A O 1
ATOM 1074 N N . TYR A 1 142 ? 0.662 -0.355 -21.671 1.00 95.38 142 TYR A N 1
ATOM 1075 C CA . TYR A 1 142 ? 1.111 -0.237 -23.060 1.00 95.38 142 TYR A CA 1
ATOM 1076 C C . TYR A 1 142 ? 0.049 0.431 -23.939 1.00 95.38 142 TYR A C 1
ATOM 1078 O O . TYR A 1 142 ? 0.398 1.227 -24.803 1.00 95.38 142 TYR A O 1
ATOM 1086 N N . THR A 1 143 ? -1.227 0.098 -23.725 1.00 96.06 143 THR A N 1
ATOM 1087 C CA . THR A 1 143 ? -2.344 0.623 -24.516 1.00 96.06 143 THR A CA 1
ATOM 1088 C C . THR A 1 143 ? -2.454 2.135 -24.361 1.00 96.06 143 THR A C 1
ATOM 1090 O O . THR A 1 143 ? -2.463 2.825 -25.371 1.00 96.06 143 THR A O 1
ATOM 1093 N N . ASP A 1 144 ? -2.400 2.651 -23.130 1.00 93.94 144 ASP A N 1
ATOM 1094 C CA . ASP A 1 144 ? -2.518 4.096 -22.879 1.00 93.94 144 ASP A CA 1
ATOM 1095 C C . ASP A 1 144 ? -1.420 4.887 -23.604 1.00 93.94 144 ASP A C 1
ATOM 1097 O O . ASP A 1 144 ? -1.674 5.905 -24.248 1.00 93.94 144 ASP A O 1
ATOM 1101 N N . ILE A 1 145 ? -0.179 4.389 -23.549 1.00 96.31 145 ILE A N 1
ATOM 1102 C CA . ILE A 1 145 ? 0.947 5.018 -24.246 1.00 96.31 145 ILE A CA 1
ATOM 1103 C C . ILE A 1 145 ? 0.831 4.841 -25.761 1.00 96.31 145 ILE A C 1
ATOM 1105 O O . ILE A 1 145 ? 1.172 5.762 -26.503 1.00 96.31 145 ILE A O 1
ATOM 1109 N N . LYS A 1 146 ? 0.353 3.683 -26.229 1.00 96.06 146 LYS A N 1
ATOM 1110 C CA . LYS A 1 146 ? 0.171 3.392 -27.654 1.00 96.06 146 LYS A CA 1
ATOM 1111 C C . LYS A 1 146 ? -0.864 4.321 -28.288 1.00 96.06 146 LYS A C 1
ATOM 1113 O O . LYS A 1 146 ? -0.585 4.881 -29.343 1.00 96.06 146 LYS A O 1
ATOM 1118 N N . ASP A 1 147 ? -1.996 4.525 -27.626 1.00 96.75 147 ASP A N 1
ATOM 1119 C CA . ASP A 1 147 ? -3.061 5.408 -28.100 1.00 96.75 147 ASP A CA 1
ATOM 1120 C C . ASP A 1 147 ? -2.566 6.859 -28.187 1.00 96.75 147 ASP A C 1
ATOM 1122 O O . ASP A 1 147 ? -2.798 7.548 -29.182 1.00 96.75 147 ASP A O 1
ATOM 1126 N N . TRP A 1 148 ? -1.798 7.311 -27.187 1.00 96.31 148 TRP A N 1
ATOM 1127 C CA . TRP A 1 148 ? -1.193 8.644 -27.195 1.00 96.31 148 TRP A CA 1
ATOM 1128 C C . TRP A 1 148 ? -0.205 8.844 -28.356 1.00 96.31 148 TRP A C 1
ATOM 1130 O O . TRP A 1 148 ? -0.271 9.860 -29.052 1.00 96.31 148 TRP A O 1
ATOM 1140 N N . VAL A 1 149 ? 0.702 7.888 -28.602 1.00 95.81 149 VAL A N 1
ATOM 1141 C CA . VAL A 1 149 ? 1.674 8.027 -29.703 1.00 95.81 149 VAL A CA 1
ATOM 1142 C C . VAL A 1 149 ? 1.041 7.880 -31.081 1.00 95.81 149 VAL A C 1
ATOM 1144 O O . VAL A 1 149 ? 1.527 8.505 -32.021 1.00 95.81 149 VAL A O 1
ATOM 1147 N N . ASP A 1 150 ? -0.039 7.105 -31.211 1.00 96.19 150 ASP A N 1
ATOM 1148 C CA . ASP A 1 150 ? -0.758 6.944 -32.476 1.00 96.19 150 ASP A CA 1
ATOM 1149 C C . ASP A 1 150 ? -1.417 8.252 -32.909 1.00 96.19 150 ASP A C 1
ATOM 1151 O O . ASP A 1 150 ? -1.317 8.630 -34.074 1.00 96.19 150 ASP A O 1
ATOM 1155 N N . LEU A 1 151 ? -2.002 9.000 -31.967 1.00 97.38 151 LEU A N 1
ATOM 1156 C CA . LEU A 1 151 ? -2.546 10.336 -32.238 1.00 97.38 151 LEU A CA 1
ATOM 1157 C C . LEU A 1 151 ? -1.474 11.320 -32.733 1.00 97.38 151 LEU A C 1
ATOM 1159 O O . LEU A 1 151 ? -1.765 12.198 -33.543 1.00 97.38 151 LEU A O 1
ATOM 1163 N N . MET A 1 152 ? -0.235 11.160 -32.264 1.00 95.56 152 MET A N 1
ATOM 1164 C CA . MET A 1 152 ? 0.910 11.995 -32.639 1.00 95.56 152 MET A CA 1
ATOM 1165 C C . MET A 1 152 ? 1.710 11.441 -33.831 1.00 95.56 152 MET A C 1
ATOM 1167 O O . MET A 1 152 ? 2.668 12.080 -34.261 1.00 95.56 152 MET A O 1
ATOM 1171 N N . ASN A 1 153 ? 1.350 10.267 -34.363 1.00 95.00 153 ASN A N 1
ATOM 1172 C CA . ASN A 1 153 ? 2.119 9.523 -35.368 1.00 95.00 153 ASN A CA 1
ATOM 1173 C C . ASN A 1 153 ? 3.586 9.256 -34.966 1.00 95.00 153 ASN A C 1
ATOM 1175 O O . ASN A 1 153 ? 4.492 9.279 -35.802 1.00 95.00 153 ASN A O 1
ATOM 1179 N N . ILE A 1 154 ? 3.839 8.991 -33.682 1.00 95.12 154 ILE A N 1
ATOM 1180 C CA . ILE A 1 154 ? 5.184 8.713 -33.163 1.00 95.12 154 ILE A CA 1
ATOM 1181 C C . ILE A 1 154 ? 5.421 7.193 -33.146 1.00 95.12 154 ILE A C 1
ATOM 1183 O O . ILE A 1 154 ? 4.682 6.458 -32.489 1.00 95.12 154 ILE A O 1
ATOM 1187 N N . PRO A 1 155 ? 6.468 6.677 -33.816 1.00 93.69 155 PRO A N 1
ATOM 1188 C CA . PRO A 1 155 ? 6.759 5.251 -33.788 1.00 93.69 155 PRO A CA 1
ATOM 1189 C C . PRO A 1 155 ? 7.351 4.835 -32.432 1.00 93.69 155 PRO A C 1
ATOM 1191 O O . PRO A 1 155 ? 8.282 5.464 -31.933 1.00 93.69 155 PRO A O 1
ATOM 1194 N N . ILE A 1 156 ? 6.845 3.735 -31.863 1.00 95.50 156 ILE A N 1
ATOM 1195 C CA . ILE A 1 156 ? 7.368 3.092 -30.643 1.00 95.50 156 ILE A CA 1
ATOM 1196 C C . ILE A 1 156 ? 7.442 1.566 -30.804 1.00 95.50 156 ILE A C 1
ATOM 1198 O O . ILE A 1 156 ? 6.921 1.033 -31.790 1.00 95.50 156 ILE A O 1
ATOM 1202 N N . PRO A 1 157 ? 8.059 0.820 -29.862 1.00 96.38 157 PRO A N 1
ATOM 1203 C CA . PRO A 1 157 ? 8.027 -0.636 -29.888 1.00 96.38 157 PRO A CA 1
ATOM 1204 C C . PRO A 1 157 ? 6.600 -1.185 -29.945 1.00 96.38 157 PRO A C 1
ATOM 1206 O O . PRO A 1 157 ? 5.712 -0.747 -29.213 1.00 96.38 157 PRO A O 1
ATOM 1209 N N . GLY A 1 158 ? 6.381 -2.182 -30.802 1.00 95.38 158 GLY A N 1
ATOM 1210 C CA . GLY A 1 158 ? 5.111 -2.909 -30.849 1.00 95.38 158 GLY A CA 1
ATOM 1211 C C . GLY A 1 158 ? 4.852 -3.687 -29.553 1.00 95.38 158 GLY A C 1
ATOM 1212 O O . GLY A 1 158 ? 5.789 -3.998 -28.818 1.00 95.38 158 GLY A O 1
ATOM 1213 N N . LYS A 1 159 ? 3.597 -4.075 -29.298 1.00 96.00 159 LYS A N 1
ATOM 1214 C CA . LYS A 1 159 ? 3.172 -4.754 -28.057 1.00 96.00 159 LYS A CA 1
ATOM 1215 C C . LYS A 1 159 ? 4.049 -5.961 -27.698 1.00 96.00 159 LYS A C 1
ATOM 1217 O O . LYS A 1 159 ? 4.550 -6.064 -26.584 1.00 96.00 159 LYS A O 1
ATOM 1222 N N . THR A 1 160 ? 4.306 -6.847 -28.660 1.00 96.69 160 THR A N 1
ATOM 1223 C CA . THR A 1 160 ? 5.182 -8.017 -28.467 1.00 96.69 160 THR A CA 1
ATOM 1224 C C . THR A 1 160 ? 6.615 -7.618 -28.115 1.00 96.69 160 THR A C 1
ATOM 1226 O O . THR A 1 160 ? 7.247 -8.246 -27.270 1.00 96.69 160 THR A O 1
ATOM 1229 N N . GLN A 1 161 ? 7.143 -6.565 -28.743 1.00 94.88 161 GLN A N 1
ATOM 1230 C CA . GLN A 1 161 ? 8.490 -6.075 -28.461 1.00 94.88 161 GLN A CA 1
ATOM 1231 C C . GLN A 1 161 ? 8.572 -5.434 -27.072 1.00 94.88 161 GLN A C 1
ATOM 1233 O O . GLN A 1 161 ? 9.535 -5.700 -26.358 1.00 94.88 161 GLN A O 1
ATOM 1238 N N . TYR A 1 162 ? 7.555 -4.666 -26.672 1.00 96.56 162 TYR A N 1
ATOM 1239 C CA . TYR A 1 162 ? 7.436 -4.089 -25.334 1.00 96.56 162 TYR A CA 1
ATOM 1240 C C . TYR A 1 162 ? 7.516 -5.167 -24.247 1.00 96.56 162 TYR A C 1
ATOM 1242 O O . TYR A 1 162 ? 8.409 -5.108 -23.403 1.00 96.56 162 TYR A O 1
ATOM 1250 N N . TYR A 1 163 ? 6.674 -6.206 -24.315 1.00 96.56 163 TYR A N 1
ATOM 1251 C CA . TYR A 1 163 ? 6.699 -7.284 -23.318 1.00 96.56 163 TYR A CA 1
ATOM 1252 C C . TYR A 1 163 ? 8.009 -8.079 -23.344 1.00 96.56 163 TYR A C 1
ATOM 1254 O O . TYR A 1 163 ? 8.546 -8.420 -22.294 1.00 96.56 163 TYR A O 1
ATOM 1262 N N . ASN A 1 164 ? 8.594 -8.308 -24.524 1.00 96.00 164 ASN A N 1
ATOM 1263 C CA . ASN A 1 164 ? 9.906 -8.950 -24.623 1.00 96.00 164 ASN A CA 1
ATOM 1264 C C . ASN A 1 164 ? 11.015 -8.122 -23.953 1.00 96.00 164 ASN A C 1
ATOM 1266 O O . ASN A 1 164 ? 11.881 -8.690 -23.287 1.00 96.00 164 ASN A O 1
ATOM 1270 N N . ILE A 1 165 ? 11.008 -6.797 -24.128 1.00 95.31 165 ILE A N 1
ATOM 1271 C CA . ILE A 1 165 ? 11.958 -5.890 -23.469 1.00 95.31 165 ILE A CA 1
ATOM 1272 C C . ILE A 1 165 ? 11.714 -5.885 -21.958 1.00 95.31 165 ILE A C 1
ATOM 1274 O O . ILE A 1 165 ? 12.665 -5.996 -21.182 1.00 95.31 165 ILE A O 1
ATOM 1278 N N . GLN A 1 166 ? 10.449 -5.812 -21.540 1.00 96.00 166 GLN A N 1
ATOM 1279 C CA . GLN A 1 166 ? 10.053 -5.847 -20.139 1.00 96.00 166 GLN A CA 1
ATOM 1280 C C . GLN A 1 166 ? 10.566 -7.110 -19.441 1.00 96.00 166 GLN A C 1
ATOM 1282 O O . GLN A 1 166 ? 11.269 -7.001 -18.438 1.00 96.00 166 GLN A O 1
ATOM 1287 N N . SER A 1 167 ? 10.285 -8.295 -19.985 1.00 96.12 167 SER A N 1
ATOM 1288 C CA . SER A 1 167 ? 10.705 -9.564 -19.384 1.00 96.12 167 SER A CA 1
ATOM 1289 C C . SER A 1 167 ? 12.220 -9.760 -19.382 1.00 96.12 167 SER A C 1
ATOM 1291 O O . SER A 1 167 ? 12.757 -10.302 -18.422 1.00 96.12 167 SER A O 1
ATOM 1293 N N . LYS A 1 168 ? 12.927 -9.331 -20.438 1.00 95.56 168 LYS A N 1
ATOM 1294 C CA . LYS A 1 168 ? 14.377 -9.561 -20.565 1.00 95.56 168 LYS A CA 1
ATOM 1295 C C . LYS A 1 168 ? 15.235 -8.565 -19.795 1.00 95.56 168 LYS A C 1
ATOM 1297 O O . LYS A 1 168 ? 16.311 -8.940 -19.343 1.00 95.56 168 LYS A O 1
ATOM 1302 N N . TYR A 1 169 ? 14.799 -7.310 -19.694 1.00 94.25 169 TYR A N 1
ATOM 1303 C CA . TYR A 1 169 ? 15.630 -6.227 -19.162 1.00 94.25 169 TYR A CA 1
ATOM 1304 C C . TYR A 1 169 ? 15.001 -5.545 -17.951 1.00 94.25 169 TYR A C 1
ATOM 1306 O O . TYR A 1 169 ? 15.673 -5.375 -16.940 1.00 94.25 169 TYR A O 1
ATOM 1314 N N . LEU A 1 170 ? 13.724 -5.163 -18.027 1.00 95.62 170 LEU A N 1
ATOM 1315 C CA . LEU A 1 170 ? 13.130 -4.278 -17.020 1.00 95.62 170 LEU A CA 1
ATOM 1316 C C . LEU A 1 170 ? 12.765 -5.015 -15.727 1.00 95.62 170 LEU A C 1
ATOM 1318 O O . LEU A 1 170 ? 13.170 -4.582 -14.653 1.00 95.62 170 LEU A O 1
ATOM 1322 N N . ILE A 1 171 ? 12.055 -6.144 -15.821 1.00 95.88 171 ILE A N 1
ATOM 1323 C CA . ILE A 1 171 ? 11.671 -6.956 -14.655 1.00 95.88 171 ILE A CA 1
ATOM 1324 C C . ILE A 1 171 ? 12.905 -7.425 -13.866 1.00 95.88 171 ILE A C 1
ATOM 1326 O O . ILE A 1 171 ? 12.904 -7.264 -12.647 1.00 95.88 171 ILE A O 1
ATOM 1330 N N . PRO A 1 172 ? 13.984 -7.936 -14.499 1.00 96.06 172 PRO A N 1
ATOM 1331 C CA . PRO A 1 172 ? 15.202 -8.289 -13.772 1.00 96.06 172 PRO A CA 1
ATOM 1332 C C . PRO A 1 172 ? 15.825 -7.115 -13.013 1.00 96.06 172 PRO A C 1
ATOM 1334 O O . PRO A 1 172 ? 16.243 -7.287 -11.872 1.00 96.06 172 PRO A O 1
ATOM 1337 N N . VAL A 1 173 ? 15.859 -5.920 -13.614 1.00 94.62 173 VAL A N 1
ATOM 1338 C CA . VAL A 1 173 ? 16.406 -4.720 -12.961 1.00 94.62 173 VAL A CA 1
ATOM 1339 C C . VAL A 1 173 ? 15.542 -4.295 -11.776 1.00 94.62 173 VAL A C 1
ATOM 1341 O O . VAL A 1 173 ? 16.092 -4.029 -10.711 1.00 94.62 173 VAL A O 1
ATOM 1344 N N . ILE A 1 174 ? 14.213 -4.291 -11.925 1.00 94.75 174 ILE A N 1
ATOM 1345 C CA . ILE A 1 174 ? 13.278 -4.011 -10.822 1.00 94.75 174 ILE A CA 1
ATOM 1346 C C . ILE A 1 174 ? 13.492 -5.014 -9.685 1.00 94.75 174 ILE A C 1
ATOM 1348 O O . ILE A 1 174 ? 13.631 -4.620 -8.533 1.00 94.75 174 ILE A O 1
ATOM 1352 N N . ASN A 1 175 ? 13.559 -6.306 -10.006 1.00 94.31 175 ASN A N 1
ATOM 1353 C CA . ASN A 1 175 ? 13.737 -7.366 -9.020 1.00 94.31 175 ASN A CA 1
ATOM 1354 C C . ASN A 1 175 ? 15.079 -7.255 -8.286 1.00 94.31 175 ASN A C 1
ATOM 1356 O O . ASN A 1 175 ? 15.122 -7.446 -7.076 1.00 94.31 175 ASN A O 1
ATOM 1360 N N . ASN A 1 176 ? 16.164 -6.927 -8.991 1.00 96.19 176 ASN A N 1
ATOM 1361 C CA . ASN A 1 176 ? 17.464 -6.706 -8.361 1.00 96.19 176 ASN A CA 1
ATOM 1362 C C . ASN A 1 176 ? 17.426 -5.486 -7.435 1.00 96.19 176 ASN A C 1
ATOM 1364 O O . ASN A 1 176 ? 17.811 -5.600 -6.278 1.00 96.19 176 ASN A O 1
ATOM 1368 N N . ALA A 1 177 ? 16.888 -4.355 -7.904 1.00 94.94 177 ALA A N 1
ATOM 1369 C CA . ALA A 1 177 ? 16.757 -3.150 -7.087 1.00 94.94 177 ALA A CA 1
ATOM 1370 C C . ALA A 1 177 ? 15.905 -3.397 -5.830 1.00 94.94 177 ALA A C 1
ATOM 1372 O O . ALA A 1 177 ? 16.287 -2.986 -4.735 1.00 94.94 177 ALA A O 1
ATOM 1373 N N . TYR A 1 178 ? 14.790 -4.120 -5.975 1.00 93.50 178 TYR A N 1
ATOM 1374 C CA . TYR A 1 178 ? 13.937 -4.510 -4.857 1.00 93.50 178 TYR A CA 1
ATOM 1375 C C . TYR A 1 178 ? 14.672 -5.421 -3.869 1.00 93.50 178 TYR A C 1
ATOM 1377 O O . TYR A 1 178 ? 14.647 -5.155 -2.673 1.00 93.50 178 TYR A O 1
ATOM 1385 N N . LYS A 1 179 ? 15.361 -6.467 -4.343 1.00 94.50 179 LYS A N 1
ATOM 1386 C CA . LYS A 1 179 ? 16.116 -7.387 -3.475 1.00 94.50 179 LYS A CA 1
ATOM 1387 C C . LYS A 1 179 ? 17.243 -6.685 -2.729 1.00 94.50 179 LYS A C 1
ATOM 1389 O O . LYS A 1 179 ? 17.410 -6.932 -1.539 1.00 94.50 179 LYS A O 1
ATOM 1394 N N . ASP A 1 180 ? 17.967 -5.789 -3.394 1.00 95.75 180 ASP A N 1
ATOM 1395 C CA . ASP A 1 180 ? 19.028 -4.998 -2.770 1.00 95.75 180 ASP A CA 1
ATOM 1396 C C . ASP A 1 180 ? 18.467 -4.085 -1.670 1.00 95.75 180 ASP A C 1
ATOM 1398 O O . ASP A 1 180 ? 19.076 -3.933 -0.609 1.00 95.75 180 ASP A O 1
ATOM 1402 N N . GLN A 1 181 ? 17.303 -3.468 -1.902 1.00 94.75 181 GLN A N 1
ATOM 1403 C CA . GLN A 1 181 ? 16.618 -2.658 -0.894 1.00 94.75 181 GLN A CA 1
ATOM 1404 C C . GLN A 1 181 ? 16.104 -3.521 0.264 1.00 94.75 181 GLN A C 1
ATOM 1406 O O . GLN A 1 181 ? 16.378 -3.218 1.424 1.00 94.75 181 GLN A O 1
ATOM 1411 N N . GLN A 1 182 ? 15.403 -4.612 -0.045 1.00 94.75 182 GLN A N 1
ATOM 1412 C CA . GLN A 1 182 ? 14.854 -5.534 0.942 1.00 94.75 182 GLN A CA 1
ATOM 1413 C C . GLN A 1 182 ? 15.955 -6.120 1.823 1.00 94.75 182 GLN A C 1
ATOM 1415 O O . GLN A 1 182 ? 15.791 -6.178 3.036 1.00 94.75 182 GLN A O 1
ATOM 1420 N N . GLN A 1 183 ? 17.095 -6.508 1.248 1.00 95.50 183 GLN A N 1
ATOM 1421 C CA . GLN A 1 183 ? 18.226 -7.024 2.011 1.00 95.50 183 GLN A CA 1
ATOM 1422 C C . GLN A 1 183 ? 18.705 -6.010 3.057 1.00 95.50 183 GLN A C 1
ATOM 1424 O O . GLN A 1 183 ? 18.874 -6.374 4.216 1.00 95.50 183 GLN A O 1
ATOM 1429 N N . LYS A 1 184 ? 18.857 -4.735 2.681 1.00 96.44 184 LYS A N 1
ATOM 1430 C CA . LYS A 1 184 ? 19.273 -3.674 3.614 1.00 96.44 184 LYS A CA 1
ATOM 1431 C C . LYS A 1 184 ? 18.257 -3.461 4.736 1.00 96.44 184 LYS A C 1
ATOM 1433 O O . LYS A 1 184 ? 18.650 -3.284 5.887 1.00 96.44 184 LYS A O 1
ATOM 1438 N N . ILE A 1 185 ? 16.963 -3.487 4.410 1.00 96.56 185 ILE A N 1
ATOM 1439 C CA . ILE A 1 185 ? 15.888 -3.381 5.405 1.00 96.56 185 ILE A CA 1
ATOM 1440 C C . ILE A 1 185 ? 15.949 -4.577 6.362 1.00 96.56 185 ILE A C 1
ATOM 1442 O O . ILE A 1 185 ? 15.969 -4.385 7.573 1.00 96.56 185 ILE A O 1
ATOM 1446 N N . MET A 1 186 ? 16.053 -5.800 5.839 1.00 96.44 186 MET A N 1
ATOM 1447 C CA . MET A 1 186 ? 16.131 -7.014 6.653 1.00 96.44 186 MET A CA 1
ATOM 1448 C C . MET A 1 186 ? 17.362 -7.022 7.563 1.00 96.44 186 MET A C 1
ATOM 1450 O O . MET A 1 186 ? 17.230 -7.301 8.748 1.00 96.44 186 MET A O 1
ATOM 1454 N N . GLU A 1 187 ? 18.540 -6.655 7.051 1.00 96.50 187 GLU A N 1
ATOM 1455 C CA . GLU A 1 187 ? 19.764 -6.533 7.853 1.00 96.50 187 GLU A CA 1
ATOM 1456 C C . GLU A 1 187 ? 19.587 -5.533 9.002 1.00 96.50 187 GLU A C 1
ATOM 1458 O O . GLU A 1 187 ? 19.949 -5.838 10.140 1.00 96.50 187 GLU A O 1
ATOM 1463 N N . ARG A 1 188 ? 18.977 -4.371 8.730 1.00 96.75 188 ARG A N 1
ATOM 1464 C CA . ARG A 1 188 ? 18.644 -3.373 9.756 1.00 96.75 188 ARG A CA 1
ATOM 1465 C C . ARG A 1 188 ? 17.707 -3.957 10.812 1.00 96.75 188 ARG A C 1
ATOM 1467 O O . ARG A 1 188 ? 17.993 -3.834 11.999 1.00 96.75 188 ARG A O 1
ATOM 1474 N N . LEU A 1 189 ? 16.608 -4.591 10.407 1.00 97.25 189 LEU A N 1
ATOM 1475 C CA . LEU A 1 189 ? 15.622 -5.137 11.343 1.00 97.25 189 LEU A CA 1
ATOM 1476 C C . LEU A 1 189 ? 16.210 -6.254 12.208 1.00 97.25 189 LEU A C 1
ATOM 1478 O O . LEU A 1 189 ? 16.045 -6.219 13.422 1.00 97.25 189 LEU A O 1
ATOM 1482 N N . THR A 1 190 ? 16.966 -7.185 11.624 1.00 97.00 190 THR A N 1
ATOM 1483 C CA . THR A 1 190 ? 17.630 -8.253 12.384 1.00 97.00 190 THR A CA 1
ATOM 1484 C C . THR A 1 190 ? 18.665 -7.690 13.367 1.00 97.00 190 THR A C 1
ATOM 1486 O O . THR A 1 190 ? 18.789 -8.202 14.478 1.00 97.00 190 THR A O 1
ATOM 1489 N N . GLN A 1 191 ? 19.391 -6.620 13.016 1.00 97.12 191 GLN A N 1
ATOM 1490 C CA . GLN A 1 191 ? 20.314 -5.950 13.945 1.00 97.12 191 GLN A CA 1
ATOM 1491 C C . GLN A 1 191 ? 19.586 -5.302 15.129 1.00 97.12 191 GLN A C 1
ATOM 1493 O O . GLN A 1 191 ? 20.056 -5.410 16.262 1.00 97.12 191 GLN A O 1
ATOM 1498 N N . LEU A 1 192 ? 18.440 -4.660 14.885 1.00 96.69 192 LEU A N 1
ATOM 1499 C CA . LEU A 1 192 ? 17.589 -4.114 15.947 1.00 96.69 192 LEU A CA 1
ATOM 1500 C C . LEU A 1 192 ? 17.036 -5.238 16.838 1.00 96.69 192 LEU A C 1
ATOM 1502 O O . LEU A 1 192 ? 17.104 -5.151 18.060 1.00 96.69 192 LEU A O 1
ATOM 1506 N N . SER A 1 193 ? 16.586 -6.346 16.251 1.00 97.00 193 SER A N 1
ATOM 1507 C CA . SER A 1 193 ? 16.156 -7.521 17.018 1.00 97.00 193 SER A CA 1
ATOM 1508 C C . SER A 1 193 ? 17.284 -8.104 17.871 1.00 97.00 193 SER A C 1
ATOM 1510 O O . SER A 1 193 ? 17.081 -8.411 19.044 1.00 97.00 193 SER A O 1
ATOM 1512 N N . ALA A 1 194 ? 18.507 -8.174 17.340 1.00 96.62 194 ALA A N 1
ATOM 1513 C CA . ALA A 1 194 ? 19.675 -8.647 18.082 1.00 96.62 194 ALA A CA 1
ATOM 1514 C C . ALA A 1 194 ? 20.086 -7.719 19.241 1.00 96.62 194 ALA A C 1
ATOM 1516 O O . ALA A 1 194 ? 20.674 -8.191 20.214 1.00 96.62 194 ALA A O 1
ATOM 1517 N N . SER A 1 195 ? 19.772 -6.419 19.174 1.00 96.81 195 SER A N 1
ATOM 1518 C CA . SER A 1 195 ? 19.985 -5.479 20.285 1.00 96.81 195 SER A CA 1
ATOM 1519 C C . SER A 1 195 ? 18.870 -5.520 21.341 1.00 96.81 195 SER A C 1
ATOM 1521 O O . SER A 1 195 ? 18.926 -4.779 22.323 1.00 96.81 195 SER A O 1
ATOM 1523 N N . GLY A 1 196 ? 17.885 -6.410 21.171 1.00 95.50 196 GLY A N 1
ATOM 1524 C CA . GLY A 1 196 ? 16.741 -6.582 22.064 1.00 95.50 196 GLY A CA 1
ATOM 1525 C C . GLY A 1 196 ? 15.556 -5.672 21.738 1.00 95.50 196 GLY A C 1
ATOM 1526 O O . GLY A 1 196 ? 14.602 -5.624 22.516 1.00 95.50 196 GLY A O 1
ATOM 1527 N N . GLN A 1 197 ? 15.595 -4.942 20.618 1.00 96.56 197 GLN A N 1
ATOM 1528 C CA . GLN A 1 197 ? 14.465 -4.139 20.170 1.00 96.56 197 GLN A CA 1
ATOM 1529 C C . GLN A 1 197 ? 13.453 -5.006 19.421 1.00 96.56 197 GLN A C 1
ATOM 1531 O O . GLN A 1 197 ? 13.759 -5.621 18.399 1.00 96.56 197 GLN A O 1
ATOM 1536 N N . LYS A 1 198 ? 12.208 -4.976 19.895 1.00 96.62 198 LYS A N 1
ATOM 1537 C CA . LYS A 1 198 ? 11.083 -5.589 19.195 1.00 96.62 198 LYS A CA 1
ATOM 1538 C C . LYS A 1 198 ? 10.612 -4.709 18.044 1.00 96.62 198 LYS A C 1
ATOM 1540 O O . LYS A 1 198 ? 10.483 -3.496 18.202 1.00 96.62 198 LYS A O 1
ATOM 1545 N N . ILE A 1 199 ? 10.341 -5.330 16.904 1.00 97.62 199 ILE A N 1
ATOM 1546 C CA . ILE A 1 199 ? 9.870 -4.662 15.694 1.00 97.62 199 ILE A CA 1
ATOM 1547 C C . ILE A 1 199 ? 8.347 -4.572 15.715 1.00 97.62 199 ILE A C 1
ATOM 1549 O O . ILE A 1 199 ? 7.653 -5.533 16.057 1.00 97.62 199 ILE A O 1
ATOM 1553 N N . GLU A 1 200 ? 7.834 -3.405 15.350 1.00 96.81 200 GLU A N 1
ATOM 1554 C CA . GLU A 1 200 ? 6.407 -3.145 15.213 1.00 96.81 200 GLU A CA 1
ATOM 1555 C C . GLU A 1 200 ? 6.067 -3.125 13.726 1.00 96.81 200 GLU A C 1
ATOM 1557 O O . GLU A 1 200 ? 6.623 -2.336 12.963 1.00 96.81 200 GLU A O 1
ATOM 1562 N N . LEU A 1 201 ? 5.183 -4.027 13.312 1.00 96.75 201 LEU A N 1
ATOM 1563 C CA . LEU A 1 201 ? 4.780 -4.171 11.922 1.00 96.75 201 LEU A CA 1
ATOM 1564 C C . LEU A 1 201 ? 3.303 -3.840 11.762 1.00 96.75 201 LEU A C 1
ATOM 1566 O O . LEU A 1 201 ? 2.487 -4.104 12.650 1.00 96.75 201 LEU A O 1
ATOM 1570 N N . CYS A 1 202 ? 2.948 -3.328 10.594 1.00 95.75 202 CYS A N 1
ATOM 1571 C CA . CYS A 1 202 ? 1.577 -3.307 10.117 1.00 95.75 202 CYS A CA 1
ATOM 1572 C C . CYS A 1 202 ? 1.455 -4.094 8.810 1.00 95.75 202 CYS A C 1
ATOM 1574 O O . CYS A 1 202 ? 2.449 -4.366 8.129 1.00 95.75 202 CYS A O 1
ATOM 1576 N N . GLY A 1 203 ? 0.242 -4.536 8.488 1.00 94.06 203 GLY A N 1
ATOM 1577 C CA . GLY A 1 203 ? 0.018 -5.269 7.253 1.00 94.06 203 GLY A CA 1
ATOM 1578 C C . GLY A 1 203 ? -1.428 -5.283 6.799 1.00 94.06 203 GLY A C 1
ATOM 1579 O O . GLY A 1 203 ? -2.350 -5.208 7.612 1.00 94.06 203 GLY A O 1
ATOM 1580 N N . ASP A 1 204 ? -1.574 -5.395 5.486 1.00 92.19 204 ASP A N 1
ATOM 1581 C CA . ASP A 1 204 ? -2.834 -5.364 4.750 1.00 92.19 204 ASP A CA 1
ATOM 1582 C C . ASP A 1 204 ? -2.725 -6.265 3.510 1.00 92.19 204 ASP A C 1
ATOM 1584 O O . ASP A 1 204 ? -1.624 -6.518 2.998 1.00 92.19 204 ASP A O 1
ATOM 1588 N N . ALA A 1 205 ? -3.871 -6.741 3.027 1.00 91.38 205 ALA A N 1
ATOM 1589 C CA . ALA A 1 205 ? -3.985 -7.549 1.826 1.00 91.38 205 ALA A CA 1
ATOM 1590 C C . ALA A 1 205 ? -4.657 -6.779 0.690 1.00 91.38 205 ALA A C 1
ATOM 1592 O O . ALA A 1 205 ? -5.698 -6.146 0.851 1.00 91.38 205 ALA A O 1
ATOM 1593 N N . ARG A 1 206 ? -4.101 -6.906 -0.515 1.00 90.06 206 ARG A N 1
ATOM 1594 C CA . ARG A 1 206 ? -4.686 -6.364 -1.743 1.00 90.06 206 ARG A CA 1
ATOM 1595 C C . ARG A 1 206 ? -4.938 -7.476 -2.746 1.00 90.06 206 ARG A C 1
ATOM 1597 O O . ARG A 1 206 ? -4.025 -8.215 -3.105 1.00 90.06 206 ARG A O 1
ATOM 1604 N N . CYS A 1 207 ? -6.183 -7.576 -3.200 1.00 87.62 207 CYS A N 1
ATOM 1605 C CA . CYS A 1 207 ? -6.610 -8.528 -4.221 1.00 87.62 207 CYS A CA 1
ATOM 1606 C C . CYS A 1 207 ? -6.645 -7.880 -5.610 1.00 87.62 207 CYS A C 1
ATOM 1608 O O . CYS A 1 207 ? -6.883 -6.680 -5.738 1.00 87.62 207 CYS A O 1
ATOM 1610 N N . ASP A 1 208 ? -6.444 -8.686 -6.651 1.00 85.94 208 ASP A N 1
ATOM 1611 C CA . ASP A 1 208 ? -6.464 -8.246 -8.052 1.00 85.94 208 ASP A CA 1
ATOM 1612 C C . ASP A 1 208 ? -7.865 -7.918 -8.593 1.00 85.94 208 ASP A C 1
ATOM 1614 O O . ASP A 1 208 ? -8.000 -7.181 -9.569 1.00 85.94 208 ASP A O 1
ATOM 1618 N N . SER A 1 209 ? -8.913 -8.433 -7.952 1.00 78.69 209 SER A N 1
ATOM 1619 C CA . SER A 1 209 ? -10.303 -8.076 -8.231 1.00 78.69 209 SER A CA 1
ATOM 1620 C C . SER A 1 209 ? -11.120 -7.964 -6.939 1.00 78.69 209 SER A C 1
ATOM 1622 O O . SER A 1 209 ? -10.727 -8.540 -5.925 1.00 78.69 209 SER A O 1
ATOM 1624 N N . PRO A 1 210 ? -12.265 -7.261 -6.943 1.00 70.31 210 PRO A N 1
ATOM 1625 C CA . PRO A 1 210 ? -13.183 -7.269 -5.809 1.00 70.31 210 PRO A CA 1
ATOM 1626 C C . PRO A 1 210 ? -13.864 -8.633 -5.608 1.00 70.31 210 PRO A C 1
ATOM 1628 O O . PRO A 1 210 ? -14.225 -9.311 -6.570 1.00 70.31 210 PRO A O 1
ATOM 1631 N N . GLY A 1 211 ? -14.132 -8.985 -4.349 1.00 64.62 211 GLY A N 1
ATOM 1632 C CA . GLY A 1 211 ? -15.025 -10.086 -3.978 1.00 64.62 211 GLY A CA 1
ATOM 1633 C C . GLY A 1 211 ? -14.398 -11.483 -4.001 1.00 64.62 211 GLY A C 1
ATOM 1634 O O . GLY A 1 211 ? -13.189 -11.664 -3.888 1.00 64.62 211 GLY A O 1
ATOM 1635 N N . VAL A 1 212 ? -15.251 -12.504 -4.107 1.00 67.81 212 VAL A N 1
ATOM 1636 C CA . VAL A 1 212 ? -14.858 -13.919 -3.966 1.00 67.81 212 VAL A CA 1
ATOM 1637 C C . VAL A 1 212 ? -14.169 -14.511 -5.205 1.00 67.81 212 VAL A C 1
ATOM 1639 O O . VAL A 1 212 ? -13.753 -15.669 -5.172 1.00 67.81 212 VAL A O 1
ATOM 1642 N N . SER A 1 213 ? -14.014 -13.747 -6.287 1.00 78.81 213 SER A N 1
ATOM 1643 C CA . SER A 1 213 ? -13.431 -14.202 -7.559 1.00 78.81 213 SER A CA 1
ATOM 1644 C C . SER A 1 213 ? -11.959 -13.832 -7.763 1.00 78.81 213 SER A C 1
ATOM 1646 O O . SER A 1 213 ? -11.430 -14.062 -8.850 1.00 78.81 213 SER A O 1
ATOM 1648 N N . SER A 1 214 ? -11.299 -13.268 -6.748 1.00 81.69 214 SER A N 1
ATOM 1649 C CA . SER A 1 214 ? -9.891 -12.860 -6.827 1.00 81.69 214 SER A CA 1
ATOM 1650 C C . SER A 1 214 ? -8.978 -14.027 -7.157 1.00 81.69 214 SER A C 1
ATOM 1652 O O . SER A 1 214 ? -9.060 -15.094 -6.540 1.00 81.69 214 SER A O 1
ATOM 1654 N N . LYS A 1 215 ? -8.089 -13.815 -8.128 1.00 88.50 215 LYS A N 1
ATOM 1655 C CA . LYS A 1 215 ? -7.116 -14.818 -8.559 1.00 88.50 215 LYS A CA 1
ATOM 1656 C C . LYS A 1 215 ? -5.810 -14.683 -7.791 1.00 88.50 215 LYS A C 1
ATOM 1658 O O . LYS A 1 215 ? -5.161 -15.702 -7.553 1.00 88.50 215 LYS A O 1
ATOM 1663 N N . TYR A 1 216 ? -5.444 -13.461 -7.417 1.00 91.56 216 TYR A N 1
ATOM 1664 C CA . TYR A 1 216 ? -4.218 -13.157 -6.695 1.00 91.56 216 TYR A CA 1
ATOM 1665 C C . TYR A 1 216 ? -4.501 -12.248 -5.502 1.00 91.56 216 TYR A C 1
ATOM 1667 O O . TYR A 1 216 ? -5.284 -11.303 -5.597 1.00 91.56 216 TYR A O 1
ATOM 1675 N N . SER A 1 217 ? -3.820 -12.515 -4.392 1.00 92.88 217 SER A N 1
ATOM 1676 C CA . SER A 1 217 ? -3.789 -11.648 -3.218 1.00 92.88 217 SER A CA 1
ATOM 1677 C C . SER A 1 217 ? -2.345 -11.393 -2.821 1.00 92.88 217 SER A C 1
ATOM 1679 O O . SER A 1 217 ? -1.580 -12.335 -2.628 1.00 92.88 217 SER A O 1
ATOM 1681 N N . THR A 1 218 ? -1.989 -10.125 -2.662 1.00 94.31 218 THR A N 1
ATOM 1682 C CA . THR A 1 218 ? -0.698 -9.703 -2.121 1.00 94.31 218 THR A CA 1
ATOM 1683 C C . THR A 1 218 ? -0.897 -9.258 -0.684 1.00 94.31 218 THR A C 1
ATOM 1685 O O . THR A 1 218 ? -1.614 -8.288 -0.450 1.00 94.31 218 THR A O 1
ATOM 1688 N N . TYR A 1 219 ? -0.263 -9.936 0.269 1.00 95.31 219 TYR A N 1
ATOM 1689 C CA . TYR A 1 219 ? -0.196 -9.475 1.654 1.00 95.31 219 TYR A CA 1
ATOM 1690 C C . TYR A 1 219 ? 1.116 -8.726 1.870 1.00 95.31 219 TYR A C 1
ATOM 1692 O O . TYR A 1 219 ? 2.179 -9.306 1.664 1.00 95.31 219 TYR A O 1
ATOM 1700 N N . SER A 1 220 ? 1.066 -7.460 2.277 1.00 95.69 220 SER A N 1
ATOM 1701 C CA . SER A 1 220 ? 2.258 -6.636 2.517 1.00 95.69 220 SER A CA 1
ATOM 1702 C C . SER A 1 220 ? 2.493 -6.379 4.000 1.00 95.69 220 SER A C 1
ATOM 1704 O O . SER A 1 220 ? 1.548 -6.139 4.745 1.00 95.69 220 SER A O 1
ATOM 1706 N N . PHE A 1 221 ? 3.763 -6.381 4.398 1.00 96.56 221 PHE A N 1
ATOM 1707 C CA . PHE A 1 221 ? 4.248 -6.036 5.730 1.00 96.56 221 PHE A CA 1
ATOM 1708 C C . PHE A 1 221 ? 5.081 -4.764 5.656 1.00 96.56 221 PHE A C 1
ATOM 1710 O O . PHE A 1 221 ? 5.992 -4.659 4.828 1.00 96.56 221 PHE A O 1
ATOM 1717 N N . GLN A 1 222 ? 4.809 -3.825 6.550 1.00 95.62 222 GLN A N 1
ATOM 1718 C CA . GLN A 1 222 ? 5.488 -2.539 6.632 1.00 95.62 222 GLN A CA 1
ATOM 1719 C C . GLN A 1 222 ? 6.004 -2.316 8.058 1.00 95.62 222 GLN A C 1
ATOM 1721 O O . GLN A 1 222 ? 5.332 -2.665 9.027 1.00 95.62 222 GLN A O 1
ATOM 1726 N N . ASP A 1 223 ? 7.217 -1.775 8.176 1.00 95.38 223 ASP A N 1
ATOM 1727 C CA . ASP A 1 223 ? 7.794 -1.330 9.450 1.00 95.38 223 ASP A CA 1
ATOM 1728 C C . ASP A 1 223 ? 7.089 -0.041 9.878 1.00 95.38 223 ASP A C 1
ATOM 1730 O O . ASP A 1 223 ? 7.153 0.960 9.166 1.00 95.38 223 ASP A O 1
ATOM 1734 N N . ASP A 1 224 ? 6.426 -0.052 11.033 1.00 92.31 224 ASP A N 1
ATOM 1735 C CA . ASP A 1 224 ? 5.669 1.105 11.523 1.00 92.31 224 ASP A CA 1
ATOM 1736 C C . ASP A 1 224 ? 6.585 2.305 11.824 1.00 92.31 224 ASP A C 1
ATOM 1738 O O . ASP A 1 224 ? 6.171 3.458 11.726 1.00 92.31 224 ASP A O 1
ATOM 1742 N N . THR A 1 225 ? 7.867 2.072 12.129 1.00 91.62 225 THR A N 1
ATOM 1743 C CA . THR A 1 225 ? 8.798 3.174 12.410 1.00 91.62 225 THR A CA 1
ATOM 1744 C C . THR A 1 225 ? 9.320 3.824 11.133 1.00 91.62 225 THR A C 1
ATOM 1746 O O . THR A 1 225 ? 9.279 5.048 11.005 1.00 91.62 225 THR A O 1
ATOM 1749 N N . SER A 1 226 ? 9.848 3.033 10.193 1.00 92.31 226 SER A N 1
ATOM 1750 C CA . SER A 1 226 ? 10.441 3.581 8.965 1.00 92.31 226 SER A CA 1
ATOM 1751 C C . SER A 1 226 ? 9.428 3.829 7.852 1.00 92.31 226 SER A C 1
ATOM 1753 O O . SER A 1 226 ? 9.752 4.520 6.888 1.00 92.31 226 SER A O 1
ATOM 1755 N N . GLN A 1 227 ? 8.221 3.271 7.979 1.00 92.06 227 GLN A N 1
ATOM 1756 C CA . GLN A 1 227 ? 7.192 3.247 6.944 1.00 92.06 227 GLN A CA 1
ATOM 1757 C C . GLN A 1 227 ? 7.654 2.544 5.653 1.00 92.06 227 GLN A C 1
ATOM 1759 O O . GLN A 1 227 ? 7.062 2.733 4.593 1.00 92.06 227 GLN A O 1
ATOM 1764 N N . GLU A 1 228 ? 8.683 1.695 5.713 1.00 93.19 228 GLU A N 1
ATOM 1765 C CA . GLU A 1 228 ? 9.157 0.927 4.560 1.00 93.19 228 GLU A CA 1
ATOM 1766 C C . GLU A 1 228 ? 8.466 -0.438 4.480 1.00 93.19 228 GLU A C 1
ATOM 1768 O O . GLU A 1 228 ? 8.322 -1.139 5.484 1.00 93.19 228 GLU A O 1
ATOM 1773 N N . THR A 1 229 ? 8.089 -0.861 3.270 1.00 94.25 229 THR A N 1
ATOM 1774 C CA . THR A 1 229 ? 7.634 -2.235 3.028 1.00 94.25 229 THR A CA 1
ATOM 1775 C C . THR A 1 229 ? 8.797 -3.205 3.220 1.00 94.25 229 THR A C 1
ATOM 1777 O O . THR A 1 229 ? 9.770 -3.192 2.467 1.00 94.25 229 THR A O 1
ATOM 1780 N N . VAL A 1 230 ? 8.674 -4.078 4.214 1.00 95.25 230 VAL A N 1
ATOM 1781 C CA . VAL A 1 230 ? 9.699 -5.053 4.600 1.00 95.25 230 VAL A CA 1
ATOM 1782 C C . VAL A 1 230 ? 9.599 -6.307 3.737 1.00 95.25 230 VAL A C 1
ATOM 1784 O O . VAL A 1 230 ? 10.595 -6.848 3.249 1.00 95.25 230 VAL A O 1
ATOM 1787 N N . HIS A 1 231 ? 8.376 -6.783 3.534 1.00 95.75 231 HIS A N 1
ATOM 1788 C CA . HIS A 1 231 ? 8.113 -8.022 2.825 1.00 95.75 231 HIS A CA 1
ATOM 1789 C C . HIS A 1 231 ? 6.701 -8.017 2.251 1.00 95.75 231 HIS A C 1
ATOM 1791 O O . HIS A 1 231 ? 5.823 -7.312 2.745 1.00 95.75 231 HIS A O 1
ATOM 1797 N N . TYR A 1 232 ? 6.479 -8.808 1.212 1.00 95.50 232 TYR A N 1
ATOM 1798 C CA . TYR A 1 232 ? 5.143 -9.114 0.737 1.00 95.50 232 TYR A CA 1
ATOM 1799 C C . TYR A 1 232 ? 5.093 -10.552 0.240 1.00 95.50 232 TYR A C 1
ATOM 1801 O O . TYR A 1 232 ? 6.081 -11.061 -0.287 1.00 95.50 232 TYR A O 1
ATOM 1809 N N . GLU A 1 233 ? 3.926 -11.170 0.370 1.00 95.88 233 GLU A N 1
ATOM 1810 C CA . GLU A 1 233 ? 3.650 -12.512 -0.125 1.00 95.88 233 GLU A CA 1
ATOM 1811 C C . GLU A 1 233 ? 2.541 -12.436 -1.175 1.00 95.88 233 GLU A C 1
ATOM 1813 O O . GLU A 1 233 ? 1.455 -11.923 -0.902 1.00 95.88 233 GLU A O 1
ATOM 1818 N N . LEU A 1 234 ? 2.818 -12.942 -2.378 1.00 94.81 234 LEU A N 1
ATOM 1819 C CA . LEU A 1 234 ? 1.832 -13.075 -3.449 1.00 94.81 234 LEU A CA 1
ATOM 1820 C C . LEU A 1 234 ? 1.282 -14.501 -3.440 1.00 94.81 234 LEU A C 1
ATOM 1822 O O . LEU A 1 234 ? 2.013 -15.444 -3.728 1.00 94.81 234 LEU A O 1
ATOM 1826 N N . VAL A 1 235 ? -0.010 -14.644 -3.162 1.00 94.94 235 VAL A N 1
ATOM 1827 C CA . VAL A 1 235 ? -0.709 -15.932 -3.137 1.00 94.94 235 VAL A CA 1
ATOM 1828 C C . VAL A 1 235 ? -1.672 -16.007 -4.312 1.00 94.94 235 VAL A C 1
ATOM 1830 O O . VAL A 1 235 ? -2.476 -15.096 -4.524 1.00 94.94 235 VAL A O 1
ATOM 1833 N N . GLN A 1 236 ? -1.616 -17.099 -5.072 1.00 93.81 236 GLN A N 1
ATOM 1834 C CA . GLN A 1 236 ? -2.620 -17.411 -6.082 1.00 93.81 236 GLN A CA 1
ATOM 1835 C C . GLN A 1 236 ? -3.749 -18.262 -5.484 1.00 93.81 236 GLN A C 1
ATOM 1837 O O . GLN A 1 236 ? -3.511 -19.157 -4.677 1.00 93.81 236 GLN A O 1
ATOM 1842 N N . VAL A 1 237 ? -4.984 -18.075 -5.957 1.00 91.06 237 VAL A N 1
ATOM 1843 C CA . VAL A 1 237 ? -6.169 -18.802 -5.461 1.00 91.06 237 VAL A CA 1
ATOM 1844 C C . VAL A 1 237 ? -6.035 -20.325 -5.542 1.00 91.06 237 VAL A C 1
ATOM 1846 O O . VAL A 1 237 ? -6.595 -21.030 -4.718 1.00 91.06 237 VAL A O 1
ATOM 1849 N N . THR A 1 238 ? -5.255 -20.848 -6.492 1.00 91.88 238 THR A N 1
ATOM 1850 C CA . THR A 1 238 ? -4.987 -22.290 -6.641 1.00 91.88 238 THR A CA 1
ATOM 1851 C C . THR A 1 238 ? -4.093 -22.866 -5.546 1.00 91.88 238 THR A C 1
ATOM 1853 O O . THR A 1 238 ? -4.013 -24.081 -5.406 1.00 91.88 238 THR A O 1
ATOM 1856 N N . GLU A 1 239 ? -3.391 -22.015 -4.802 1.00 92.44 239 GLU A N 1
ATOM 1857 C CA . GLU A 1 239 ? -2.596 -22.407 -3.637 1.00 92.44 239 GLU A CA 1
ATOM 1858 C C . GLU A 1 239 ? -3.425 -22.407 -2.349 1.00 92.44 239 GLU A C 1
ATOM 1860 O O . GLU A 1 239 ? -3.009 -23.001 -1.356 1.00 92.44 239 GLU A O 1
ATOM 1865 N N . ALA A 1 240 ? -4.587 -21.748 -2.362 1.00 89.12 240 ALA A N 1
ATOM 1866 C CA . ALA A 1 240 ? -5.480 -21.597 -1.225 1.00 89.12 240 ALA A CA 1
ATOM 1867 C C . ALA A 1 240 ? -6.785 -22.384 -1.426 1.00 89.12 240 ALA A C 1
ATOM 1869 O O . ALA A 1 240 ? -7.126 -22.824 -2.520 1.00 89.12 240 ALA A O 1
ATOM 1870 N N . SER A 1 241 ? -7.549 -22.563 -0.349 1.00 86.88 241 SER A N 1
ATOM 1871 C CA . SER A 1 241 ? -8.866 -23.212 -0.427 1.00 86.88 241 SER A CA 1
ATOM 1872 C C . SER A 1 241 ? -9.939 -22.317 -1.054 1.00 86.88 241 SER A C 1
ATOM 1874 O O . SER A 1 241 ? -10.952 -22.810 -1.543 1.00 86.88 241 SER A O 1
ATOM 1876 N N . SER A 1 242 ? -9.743 -20.999 -1.008 1.00 87.06 242 SER A N 1
ATOM 1877 C CA . SER A 1 242 ? -10.643 -19.982 -1.552 1.00 87.06 242 SER A CA 1
ATOM 1878 C C . SER A 1 242 ? -9.906 -18.649 -1.685 1.00 87.06 242 SER A C 1
ATOM 1880 O O . SER A 1 242 ? -8.834 -18.467 -1.106 1.00 87.06 242 SER A O 1
ATOM 1882 N N . SER A 1 243 ? -10.504 -17.693 -2.395 1.00 82.12 243 SER A N 1
ATOM 1883 C CA . SER A 1 243 ? -9.973 -16.330 -2.517 1.00 82.12 243 SER A CA 1
ATOM 1884 C C . SER A 1 243 ? -9.856 -15.619 -1.164 1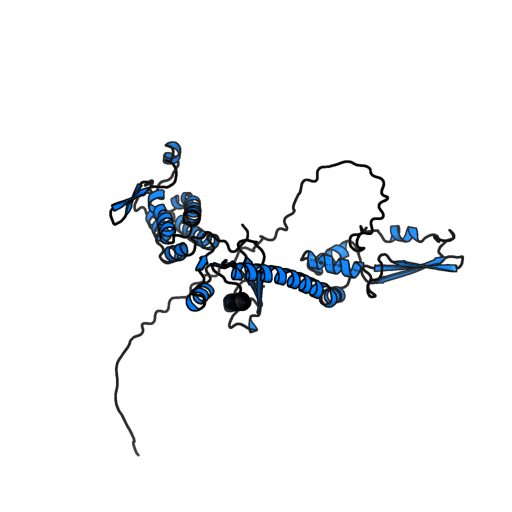.00 82.12 243 SER A C 1
ATOM 1886 O O . SER A 1 243 ? -8.849 -14.974 -0.894 1.00 82.12 243 SER A O 1
ATOM 1888 N N . VAL A 1 244 ? -10.825 -15.824 -0.268 1.00 85.31 244 VAL A N 1
ATOM 1889 C CA . VAL A 1 244 ? -10.826 -15.274 1.100 1.00 85.31 244 VAL A CA 1
ATOM 1890 C C . VAL A 1 244 ? -9.698 -15.867 1.952 1.00 85.31 244 VAL A C 1
ATOM 1892 O O . VAL A 1 244 ? -9.114 -15.186 2.790 1.00 85.31 244 VAL A O 1
ATOM 1895 N N . ALA A 1 245 ? -9.344 -17.135 1.727 1.00 90.38 245 ALA A N 1
ATOM 1896 C CA . ALA A 1 245 ? -8.262 -17.791 2.459 1.00 90.38 245 ALA A CA 1
ATOM 1897 C C . ALA A 1 245 ? -6.860 -17.305 2.045 1.00 90.38 245 ALA A C 1
ATOM 1899 O O . ALA A 1 245 ? -5.901 -17.545 2.781 1.00 90.38 245 ALA A O 1
ATOM 1900 N N . MET A 1 246 ? -6.725 -16.624 0.899 1.00 93.25 246 MET A N 1
ATOM 1901 C CA . MET A 1 246 ? -5.428 -16.133 0.428 1.00 93.25 246 MET A CA 1
ATOM 1902 C C . MET A 1 246 ? -4.832 -15.073 1.360 1.00 93.25 246 MET A C 1
ATOM 1904 O O . MET A 1 246 ? -3.624 -15.091 1.573 1.00 93.25 246 MET A O 1
ATOM 1908 N N . GLU A 1 247 ? -5.657 -14.196 1.946 1.00 93.31 247 GLU A N 1
ATOM 1909 C CA . GLU A 1 247 ? -5.205 -13.183 2.915 1.00 93.31 247 GLU A CA 1
ATOM 1910 C C . GLU A 1 247 ? -4.504 -13.857 4.100 1.00 93.31 247 GLU A C 1
ATOM 1912 O O . GLU A 1 247 ? -3.347 -13.569 4.401 1.00 93.31 247 GLU A O 1
ATOM 1917 N N . ALA A 1 248 ? -5.198 -14.795 4.747 1.00 94.44 248 ALA A N 1
ATOM 1918 C CA . ALA A 1 248 ? -4.697 -15.490 5.925 1.00 94.44 248 ALA A CA 1
ATOM 1919 C C . ALA A 1 248 ? -3.429 -16.304 5.617 1.00 94.44 248 ALA A C 1
ATOM 1921 O O . ALA A 1 248 ? -2.493 -16.324 6.415 1.00 94.44 248 ALA A O 1
ATOM 1922 N N . MET A 1 249 ? -3.384 -16.938 4.442 1.00 95.81 249 MET A N 1
ATOM 1923 C CA . MET A 1 249 ? -2.212 -17.671 3.970 1.00 95.81 249 MET A CA 1
ATOM 1924 C C . MET A 1 249 ? -1.020 -16.745 3.711 1.00 95.81 249 MET A C 1
ATOM 1926 O O . MET A 1 249 ? 0.087 -17.052 4.147 1.00 95.81 249 MET A O 1
ATOM 1930 N N . GLY A 1 250 ? -1.242 -15.622 3.022 1.00 96.31 250 GLY A N 1
ATOM 1931 C CA . GLY A 1 250 ? -0.203 -14.638 2.724 1.00 96.31 250 GLY A CA 1
ATOM 1932 C C . GLY A 1 250 ? 0.369 -14.018 3.995 1.00 96.31 250 GLY A C 1
ATOM 1933 O O . GLY A 1 250 ? 1.587 -13.941 4.152 1.00 96.31 250 GLY A O 1
ATOM 1934 N N . PHE A 1 251 ? -0.507 -13.678 4.944 1.00 97.19 251 PHE A N 1
ATOM 1935 C CA . PHE A 1 251 ? -0.115 -13.220 6.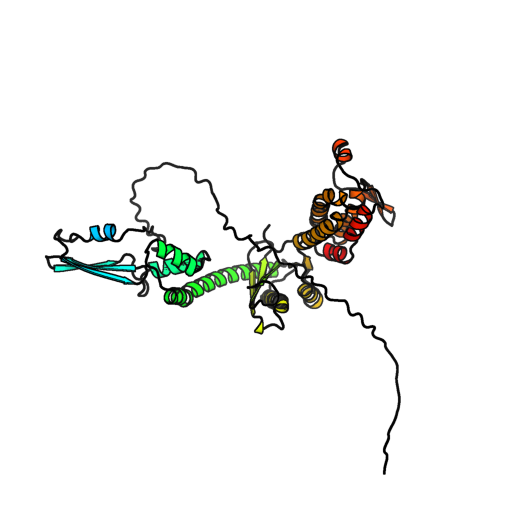272 1.00 97.19 251 PHE A CA 1
ATOM 1936 C C . PHE A 1 251 ? 0.773 -14.247 6.986 1.00 97.19 251 PHE A C 1
ATOM 1938 O O . PHE A 1 251 ? 1.874 -13.924 7.422 1.00 97.19 251 PHE A O 1
ATOM 1945 N N . GLN A 1 252 ? 0.320 -15.499 7.089 1.00 97.12 252 GLN A N 1
ATOM 1946 C CA . GLN A 1 252 ? 1.058 -16.521 7.826 1.00 97.12 252 GLN A CA 1
ATOM 1947 C C . GLN A 1 252 ? 2.432 -16.795 7.198 1.00 97.12 252 GLN A C 1
ATOM 1949 O O . GLN A 1 252 ? 3.443 -16.743 7.893 1.00 97.12 252 GLN A O 1
ATOM 1954 N N . ARG A 1 253 ? 2.488 -16.999 5.873 1.00 97.69 253 ARG A N 1
ATOM 1955 C CA . ARG A 1 253 ? 3.747 -17.233 5.144 1.00 97.69 253 ARG A CA 1
ATOM 1956 C C . ARG A 1 253 ? 4.733 -16.079 5.316 1.00 97.69 253 ARG A C 1
ATOM 1958 O O . ARG A 1 253 ? 5.910 -16.317 5.584 1.00 97.69 253 ARG A O 1
ATOM 1965 N N . GLY A 1 254 ? 4.261 -14.840 5.179 1.00 97.44 254 GLY A N 1
ATOM 1966 C CA . GLY A 1 254 ? 5.116 -13.665 5.302 1.00 97.44 254 GLY A CA 1
ATOM 1967 C C . GLY A 1 254 ? 5.616 -13.443 6.730 1.00 97.44 254 GLY A C 1
ATOM 1968 O O . GLY A 1 254 ? 6.799 -13.161 6.923 1.00 97.44 254 GLY A O 1
ATOM 1969 N N . LEU A 1 255 ? 4.764 -13.634 7.741 1.00 97.94 255 LEU A N 1
ATOM 1970 C CA . LEU A 1 255 ? 5.173 -13.506 9.140 1.00 97.94 255 LEU A CA 1
ATOM 1971 C C . LEU A 1 255 ? 6.169 -14.608 9.539 1.00 97.94 255 LEU A C 1
ATOM 1973 O O . LEU A 1 255 ? 7.203 -14.306 10.137 1.00 97.94 255 LEU A O 1
ATOM 1977 N N . ASP A 1 256 ? 5.920 -15.857 9.133 1.00 98.06 256 ASP A N 1
ATOM 1978 C CA . ASP A 1 256 ? 6.858 -16.972 9.318 1.00 98.06 256 ASP A CA 1
ATOM 1979 C C . ASP A 1 256 ? 8.205 -16.686 8.650 1.00 98.06 256 ASP A C 1
ATOM 1981 O O . ASP A 1 256 ? 9.262 -16.930 9.240 1.00 98.06 256 ASP A O 1
ATOM 1985 N N . HIS A 1 257 ? 8.191 -16.119 7.439 1.00 97.38 257 HIS A N 1
ATOM 1986 C CA . HIS A 1 257 ? 9.408 -15.719 6.742 1.00 97.38 257 HIS A CA 1
ATOM 1987 C C . HIS A 1 257 ? 10.216 -14.707 7.561 1.00 97.38 257 HIS A C 1
ATOM 1989 O O . HIS A 1 257 ? 11.407 -14.926 7.788 1.00 97.38 257 HIS A O 1
ATOM 1995 N N . LEU A 1 258 ? 9.586 -13.633 8.043 1.00 97.56 258 LEU A N 1
ATOM 1996 C CA . LEU A 1 258 ? 10.253 -12.592 8.832 1.00 97.56 258 LEU A CA 1
ATOM 1997 C C . LEU A 1 258 ? 10.854 -13.153 10.127 1.00 97.56 258 LEU A C 1
ATOM 1999 O O . LEU A 1 258 ? 12.036 -12.931 10.408 1.00 97.56 258 LEU A O 1
ATOM 2003 N N . ILE A 1 259 ? 10.086 -13.955 10.866 1.00 97.12 259 ILE A N 1
ATOM 2004 C CA . ILE A 1 259 ? 10.549 -14.597 12.102 1.00 97.12 259 ILE A CA 1
ATOM 2005 C C . ILE A 1 259 ? 11.714 -15.554 11.808 1.00 97.12 259 ILE A C 1
ATOM 2007 O O . ILE A 1 259 ? 12.727 -15.531 12.508 1.00 97.12 259 ILE A O 1
ATOM 2011 N N . SER A 1 260 ? 11.638 -16.341 10.727 1.00 97.12 260 SER A N 1
ATOM 2012 C CA . SER A 1 260 ? 12.714 -17.262 10.322 1.00 97.12 260 SER A CA 1
ATOM 2013 C C . SER A 1 260 ? 14.029 -16.550 9.983 1.00 97.12 260 SER A C 1
ATOM 2015 O O . SER A 1 260 ? 15.105 -17.141 10.088 1.00 97.12 260 SER A O 1
ATOM 2017 N N . LYS A 1 261 ? 13.959 -15.270 9.597 1.00 96.31 261 LYS A N 1
ATOM 2018 C CA . LYS A 1 261 ? 15.113 -14.401 9.329 1.00 96.31 261 LYS A CA 1
ATOM 2019 C C . LYS A 1 261 ? 15.644 -13.696 10.582 1.00 96.31 261 LYS A C 1
ATOM 2021 O O . LYS A 1 261 ? 16.583 -12.907 10.480 1.00 96.31 261 LYS A O 1
ATOM 2026 N N . GLY A 1 262 ? 15.091 -14.001 11.754 1.00 96.12 262 GLY A N 1
ATOM 2027 C CA . GLY A 1 262 ? 15.535 -13.456 13.034 1.00 96.12 262 GLY A CA 1
ATOM 2028 C C . GLY A 1 262 ? 14.958 -12.079 13.358 1.00 96.12 262 GLY A C 1
ATOM 2029 O O . GLY A 1 262 ? 15.547 -11.367 14.166 1.00 96.12 262 GLY A O 1
ATOM 2030 N N . VAL A 1 263 ? 13.844 -11.688 12.728 1.00 97.56 263 VAL A N 1
ATOM 2031 C CA . VAL A 1 263 ? 13.107 -10.475 13.103 1.00 97.56 263 VAL A CA 1
ATOM 2032 C C . VAL A 1 263 ? 12.236 -10.784 14.324 1.00 97.56 263 VAL A C 1
ATOM 2034 O O . VAL A 1 263 ? 11.308 -11.588 14.243 1.00 97.56 263 VAL A O 1
ATOM 2037 N N . ASP A 1 264 ? 12.532 -10.150 15.458 1.00 97.44 264 ASP A N 1
ATOM 2038 C CA . ASP A 1 264 ? 11.747 -10.249 16.695 1.00 97.44 264 ASP A CA 1
ATOM 2039 C C . ASP A 1 264 ? 10.561 -9.279 16.636 1.00 97.44 264 ASP A C 1
ATOM 2041 O O . ASP A 1 264 ? 10.691 -8.092 16.942 1.00 97.44 264 ASP A O 1
ATOM 2045 N N . VAL A 1 265 ? 9.407 -9.765 16.179 1.00 97.94 265 VAL A N 1
ATOM 2046 C CA . VAL A 1 265 ? 8.181 -8.966 16.051 1.00 97.94 265 VAL A CA 1
ATOM 2047 C C . VAL A 1 265 ? 7.488 -8.856 17.412 1.00 97.94 265 VAL A C 1
ATOM 2049 O O . VAL A 1 265 ? 7.109 -9.858 18.014 1.00 97.94 265 VAL A O 1
ATOM 2052 N N . GLY A 1 266 ? 7.292 -7.631 17.903 1.00 97.38 266 GLY A N 1
ATOM 2053 C CA . GLY A 1 266 ? 6.597 -7.365 19.167 1.00 97.38 266 GLY A CA 1
ATOM 2054 C C . GLY A 1 266 ? 5.138 -6.971 19.008 1.00 97.38 266 GLY A C 1
ATOM 2055 O O . GLY A 1 266 ? 4.316 -7.343 19.846 1.00 97.38 266 GLY A O 1
ATOM 2056 N N . VAL A 1 267 ? 4.823 -6.229 17.948 1.00 97.12 267 VAL A N 1
ATOM 2057 C CA . VAL A 1 267 ? 3.472 -5.738 17.662 1.00 97.12 267 VAL A CA 1
ATOM 2058 C C . VAL A 1 267 ? 3.146 -6.017 16.204 1.00 97.12 267 VAL A C 1
ATOM 2060 O O . VAL A 1 267 ? 3.962 -5.741 15.326 1.00 97.12 267 VAL A O 1
ATOM 2063 N N . MET A 1 268 ? 1.946 -6.535 15.959 1.00 96.94 268 MET A N 1
ATOM 2064 C CA . MET A 1 268 ? 1.375 -6.661 14.624 1.00 96.94 268 MET A CA 1
ATOM 2065 C C . MET A 1 268 ? 0.066 -5.878 14.569 1.00 96.94 268 MET A C 1
ATOM 2067 O O . MET A 1 268 ? -0.870 -6.195 15.302 1.00 96.94 268 MET A O 1
ATOM 2071 N N . SER A 1 269 ? 0.004 -4.875 13.697 1.00 95.50 269 SER A N 1
ATOM 2072 C CA . SER A 1 269 ? -1.184 -4.052 13.465 1.00 95.50 269 SER A CA 1
ATOM 2073 C C . SER A 1 269 ? -1.875 -4.484 12.178 1.00 95.50 269 SER A C 1
ATOM 2075 O O . SER A 1 269 ? -1.250 -4.502 11.118 1.00 95.50 269 SER A O 1
ATOM 2077 N N . THR A 1 270 ? -3.150 -4.853 12.252 1.00 94.56 270 THR A N 1
ATOM 2078 C CA . THR A 1 270 ? -3.897 -5.365 11.093 1.00 94.56 270 THR A CA 1
ATOM 2079 C C . THR A 1 270 ? -5.304 -4.795 11.028 1.00 94.56 270 THR A C 1
ATOM 2081 O O . THR A 1 270 ? -5.813 -4.170 11.962 1.00 94.56 270 THR A O 1
ATOM 2084 N N . ASP A 1 271 ? -5.983 -5.118 9.939 1.00 88.88 271 ASP A N 1
ATOM 2085 C CA . ASP A 1 271 ? -7.426 -5.014 9.840 1.00 88.88 271 ASP A CA 1
ATOM 2086 C C . ASP A 1 271 ? -8.156 -5.951 10.810 1.00 88.88 271 ASP A C 1
ATOM 2088 O O . ASP A 1 271 ? -7.575 -6.807 11.485 1.00 88.88 271 ASP A O 1
ATOM 2092 N N . ARG A 1 272 ? -9.486 -5.822 10.855 1.00 87.12 272 ARG A N 1
ATOM 2093 C CA . ARG A 1 272 ? -10.370 -6.654 11.688 1.00 87.12 272 ARG A CA 1
ATOM 2094 C C . ARG A 1 272 ? -10.643 -8.044 11.087 1.00 87.12 272 ARG A C 1
ATOM 2096 O O . ARG A 1 272 ? -11.760 -8.547 11.220 1.00 87.12 272 ARG A O 1
ATOM 2103 N N . SER A 1 273 ? -9.656 -8.660 10.434 1.00 88.12 273 SER A N 1
ATOM 2104 C CA . SER A 1 273 ? -9.790 -9.986 9.811 1.00 88.12 273 SER A CA 1
ATOM 2105 C C . SER A 1 273 ? -9.905 -11.083 10.888 1.00 88.12 273 SER A C 1
ATOM 2107 O O . SER A 1 273 ? -8.976 -11.266 11.686 1.00 88.12 273 SER A O 1
ATOM 2109 N N . PRO A 1 274 ? -11.024 -11.840 10.958 1.00 90.88 274 PRO A N 1
ATOM 2110 C CA . PRO A 1 274 ? -11.197 -12.900 11.955 1.00 90.88 274 PRO A CA 1
ATOM 2111 C C . PRO A 1 274 ? -10.161 -14.021 11.826 1.00 90.88 274 PRO A C 1
ATOM 2113 O O . PRO A 1 274 ? -9.727 -14.576 12.837 1.00 90.88 274 PRO A O 1
ATOM 2116 N N . SER A 1 275 ? -9.752 -14.335 10.594 1.00 93.06 275 SER A N 1
ATOM 2117 C CA . SER A 1 275 ? -8.764 -15.375 10.299 1.00 93.06 275 SER A CA 1
ATOM 2118 C C . SER A 1 275 ? -7.386 -14.989 10.828 1.00 93.06 275 SER A C 1
ATOM 2120 O O . SER A 1 275 ? -6.778 -15.768 11.556 1.00 93.06 275 SER A O 1
ATOM 2122 N N . ILE A 1 276 ? -6.933 -13.763 10.549 1.00 94.62 276 ILE A N 1
ATOM 2123 C CA . ILE A 1 276 ? -5.653 -13.246 11.057 1.00 94.62 276 ILE A CA 1
ATOM 2124 C C . ILE A 1 276 ? -5.674 -13.148 12.582 1.00 94.62 276 ILE A C 1
ATOM 2126 O O . ILE A 1 276 ? -4.738 -13.595 13.240 1.00 94.62 276 ILE A O 1
ATOM 2130 N N . ARG A 1 277 ? -6.772 -12.642 13.162 1.00 94.06 277 ARG A N 1
ATOM 2131 C CA . ARG A 1 277 ? -6.951 -12.591 14.620 1.00 94.06 277 ARG A CA 1
ATOM 2132 C C . ARG A 1 277 ? -6.780 -13.972 15.252 1.00 94.06 277 ARG A C 1
ATOM 2134 O O . ARG A 1 277 ? -6.127 -14.099 16.285 1.00 94.06 277 ARG A O 1
ATOM 2141 N N . LYS A 1 278 ? -7.379 -15.002 14.648 1.00 94.88 278 LYS A N 1
ATOM 2142 C CA . LYS A 1 278 ? -7.241 -16.383 15.113 1.00 94.88 278 LYS A CA 1
ATOM 2143 C C . LYS A 1 278 ? -5.797 -16.870 14.984 1.00 94.88 278 LYS A C 1
ATOM 2145 O O . LYS A 1 278 ? -5.270 -17.414 15.945 1.00 94.88 278 LYS A O 1
ATOM 2150 N N . ILE A 1 279 ? -5.148 -16.627 13.845 1.00 96.19 279 ILE A N 1
ATOM 2151 C CA . ILE A 1 279 ? -3.749 -17.012 13.609 1.00 96.19 279 ILE A CA 1
ATOM 2152 C C . ILE A 1 279 ? -2.816 -16.388 14.657 1.00 96.19 279 ILE A C 1
ATOM 2154 O O . ILE A 1 279 ? -2.049 -17.111 15.286 1.00 96.19 279 ILE A O 1
ATOM 2158 N N . LEU A 1 280 ? -2.908 -15.074 14.893 1.00 96.44 280 LEU A N 1
ATOM 2159 C CA . LEU A 1 280 ? -2.095 -14.379 15.899 1.00 96.44 280 LEU A CA 1
ATOM 2160 C C . LEU A 1 280 ? -2.342 -14.929 17.305 1.00 96.44 280 LEU A C 1
ATOM 2162 O O . LEU A 1 280 ? -1.394 -15.226 18.027 1.00 96.44 280 LEU A O 1
ATOM 2166 N N . LYS A 1 281 ? -3.611 -15.136 17.669 1.00 94.94 281 LYS A N 1
ATOM 2167 C CA . LYS A 1 281 ? -3.986 -15.678 18.977 1.00 94.94 281 LYS A CA 1
ATOM 2168 C C . LYS A 1 281 ? -3.484 -17.107 19.200 1.00 94.94 281 LYS A C 1
ATOM 2170 O O . LYS A 1 281 ? -3.072 -17.423 20.312 1.00 94.94 281 LYS A O 1
ATOM 2175 N N . ASP A 1 282 ? -3.559 -17.961 18.184 1.00 95.88 282 ASP A N 1
ATOM 2176 C CA . ASP A 1 282 ? -3.296 -19.395 18.332 1.00 95.88 282 ASP A CA 1
ATOM 2177 C C . ASP A 1 282 ? -1.813 -19.737 18.091 1.00 95.88 282 ASP A C 1
ATOM 2179 O O . ASP A 1 282 ? -1.274 -20.614 18.762 1.00 95.88 282 ASP A O 1
ATOM 2183 N N . SER A 1 283 ? -1.148 -19.057 17.148 1.00 96.25 283 SER A N 1
ATOM 2184 C CA . SER A 1 283 ? 0.202 -19.415 16.667 1.00 96.25 283 SER A CA 1
ATOM 2185 C C . SER A 1 283 ? 1.304 -18.429 17.072 1.00 96.25 283 SER A C 1
ATOM 2187 O O . SER A 1 283 ? 2.461 -18.831 17.152 1.00 96.25 283 SER A O 1
ATOM 2189 N N . TYR A 1 284 ? 0.971 -17.168 17.370 1.00 96.31 284 TYR A N 1
ATOM 2190 C CA . TYR A 1 284 ? 1.950 -16.107 17.654 1.00 96.31 284 TYR A CA 1
ATOM 2191 C C . TYR A 1 284 ? 1.639 -15.382 18.972 1.00 96.31 284 TYR A C 1
ATOM 2193 O O . TYR A 1 284 ? 1.526 -14.159 19.033 1.00 96.31 284 TYR A O 1
ATOM 2201 N N . THR A 1 285 ? 1.496 -16.150 20.054 1.00 94.12 285 THR A N 1
ATOM 2202 C CA . THR A 1 285 ? 1.030 -15.677 21.374 1.00 94.12 285 THR A CA 1
ATOM 2203 C C . THR A 1 285 ? 1.928 -14.631 22.042 1.00 94.12 285 THR A C 1
ATOM 2205 O O . THR A 1 285 ? 1.494 -13.940 22.962 1.00 94.12 285 THR A O 1
ATOM 2208 N N . ASN A 1 286 ? 3.179 -14.507 21.599 1.00 94.50 286 ASN A N 1
ATOM 2209 C CA . ASN A 1 286 ? 4.151 -13.517 22.061 1.00 94.50 286 ASN A CA 1
ATOM 2210 C C . ASN A 1 286 ? 4.055 -12.166 21.328 1.00 94.50 286 ASN A C 1
ATOM 2212 O O . ASN A 1 286 ? 4.722 -11.215 21.746 1.00 94.50 286 ASN A O 1
ATOM 2216 N N . ILE A 1 287 ? 3.261 -12.085 20.257 1.00 97.12 287 ILE A N 1
ATOM 2217 C CA . ILE A 1 287 ? 3.046 -10.872 19.468 1.00 97.12 287 ILE A CA 1
ATOM 2218 C C . ILE A 1 287 ? 1.782 -10.177 19.966 1.00 97.12 287 ILE A C 1
ATOM 2220 O O . ILE A 1 287 ? 0.697 -10.759 20.011 1.00 97.12 287 ILE A O 1
ATOM 2224 N N . ARG A 1 288 ? 1.904 -8.894 20.310 1.00 95.75 288 ARG A N 1
ATOM 2225 C CA . ARG A 1 288 ? 0.750 -8.057 20.631 1.00 95.75 288 ARG A CA 1
ATOM 2226 C C . ARG A 1 288 ? 0.001 -7.715 19.345 1.00 95.75 288 ARG A C 1
ATOM 2228 O O . ARG A 1 288 ? 0.565 -7.111 18.437 1.00 95.75 288 ARG A O 1
ATOM 2235 N N . HIS A 1 289 ? -1.272 -8.084 19.279 1.00 95.69 289 HIS A N 1
ATOM 2236 C CA . HIS A 1 289 ? -2.130 -7.786 18.134 1.00 95.69 289 HIS A CA 1
ATOM 2237 C C . HIS A 1 289 ? -2.905 -6.486 18.350 1.00 95.69 289 HIS A C 1
ATOM 2239 O O . HIS A 1 289 ? -3.705 -6.403 19.284 1.00 95.69 289 HIS A O 1
ATOM 2245 N N . GLU A 1 290 ? -2.704 -5.518 17.456 1.00 95.25 290 GLU A N 1
ATOM 2246 C CA . GLU A 1 290 ? -3.466 -4.271 17.392 1.00 95.25 290 GLU A CA 1
ATOM 2247 C C . GLU A 1 290 ? -4.328 -4.208 16.115 1.00 95.25 290 GLU A C 1
ATOM 2249 O O . GLU A 1 290 ? -3.981 -4.746 15.062 1.00 95.25 290 GLU A O 1
ATOM 2254 N N . PHE A 1 291 ? -5.464 -3.529 16.205 1.00 94.62 291 PHE A N 1
ATOM 2255 C CA . PHE A 1 291 ? -6.358 -3.206 15.108 1.00 94.62 291 PHE A CA 1
ATOM 2256 C C . PHE A 1 291 ? -6.198 -1.758 14.693 1.00 94.62 291 PHE A C 1
ATOM 2258 O O . PHE A 1 291 ? -6.084 -0.873 15.541 1.00 94.62 291 PHE A O 1
ATOM 2265 N N . ASP A 1 292 ? -6.344 -1.509 13.394 1.00 92.06 292 ASP A N 1
ATOM 2266 C CA . ASP A 1 292 ? -6.454 -0.153 12.875 1.00 92.06 292 ASP A CA 1
ATOM 2267 C C . ASP A 1 292 ? -7.736 0.550 13.384 1.00 92.06 292 ASP A C 1
ATOM 2269 O O . ASP A 1 292 ? -8.867 0.134 13.061 1.00 92.06 292 ASP A O 1
ATOM 2273 N N . PRO A 1 293 ? -7.608 1.666 14.132 1.00 93.38 293 PRO A N 1
ATOM 2274 C CA . PRO A 1 293 ? -8.748 2.429 14.610 1.00 93.38 293 PRO A CA 1
ATOM 2275 C C . PRO A 1 293 ? -9.661 2.958 13.505 1.00 93.38 293 PRO A C 1
ATOM 2277 O O . PRO A 1 293 ? -10.859 3.139 13.743 1.00 93.38 293 PRO A O 1
ATOM 2280 N N . TRP A 1 294 ? -9.140 3.207 12.301 1.00 92.56 294 TRP A N 1
ATOM 2281 C CA . TRP A 1 294 ? -9.933 3.699 11.179 1.00 92.56 294 TRP A CA 1
ATOM 2282 C C . TRP A 1 294 ? -11.005 2.696 10.757 1.00 92.56 294 TRP A C 1
ATOM 2284 O O . TRP A 1 294 ? -12.173 3.080 10.623 1.00 92.56 294 TRP A O 1
ATOM 2294 N N . HIS A 1 295 ? -10.661 1.410 10.634 1.00 89.75 295 HIS A N 1
ATOM 2295 C CA . HIS A 1 295 ? -11.602 0.361 10.219 1.00 89.75 295 HIS A CA 1
ATOM 2296 C C . HIS A 1 295 ? -12.726 0.196 11.255 1.00 89.75 295 HIS A C 1
ATOM 2298 O O . HIS A 1 295 ? -13.915 0.100 10.918 1.00 89.75 295 HIS A O 1
ATOM 2304 N N . VAL A 1 296 ? -12.378 0.255 12.543 1.00 93.19 296 VAL A N 1
ATOM 2305 C CA . VAL A 1 296 ? -13.338 0.173 13.653 1.00 93.19 296 VAL A CA 1
ATOM 2306 C C . VAL A 1 296 ? -14.244 1.406 13.674 1.00 93.19 296 VAL A C 1
ATOM 2308 O O . VAL A 1 296 ? -15.471 1.274 13.702 1.00 93.19 296 VAL A O 1
ATOM 2311 N N . ASN A 1 297 ? -13.667 2.605 13.582 1.00 95.12 297 ASN A N 1
ATOM 2312 C CA . ASN A 1 297 ? -14.407 3.861 13.549 1.00 95.12 297 ASN A CA 1
ATOM 2313 C C . ASN A 1 297 ? -15.356 3.944 12.343 1.00 95.12 297 ASN A C 1
ATOM 2315 O O . ASN A 1 297 ? -16.502 4.375 12.485 1.00 95.12 297 ASN A O 1
ATOM 2319 N N . LYS A 1 298 ? -14.928 3.479 11.163 1.00 93.38 298 LYS A N 1
ATOM 2320 C CA . LYS A 1 298 ? -15.767 3.383 9.959 1.00 93.38 298 LYS A CA 1
ATOM 2321 C C . LYS A 1 298 ? -16.999 2.511 10.219 1.00 93.38 298 LYS A C 1
ATOM 2323 O O . LYS A 1 298 ? -18.114 2.920 9.883 1.00 93.38 298 LYS A O 1
ATOM 2328 N N . SER A 1 299 ? -16.827 1.359 10.872 1.00 92.81 299 SER A N 1
ATOM 2329 C CA . SER A 1 299 ? -17.934 0.474 11.271 1.00 92.81 299 SER A CA 1
ATOM 2330 C C . SER A 1 299 ? -18.880 1.138 12.283 1.00 92.81 299 SER A C 1
ATOM 2332 O O . SER A 1 299 ? -20.099 1.154 12.082 1.00 92.81 299 SER A O 1
ATOM 2334 N N . VAL A 1 300 ? -18.339 1.780 13.326 1.00 95.62 300 VAL A N 1
ATOM 2335 C CA . VAL A 1 300 ? -19.128 2.519 14.331 1.00 95.62 300 VAL A CA 1
ATOM 2336 C C . VAL A 1 300 ? -19.923 3.654 13.683 1.00 95.62 300 VAL A C 1
ATOM 2338 O O . VAL A 1 300 ? -21.125 3.780 13.915 1.00 95.62 300 VAL A O 1
ATOM 2341 N N . LYS A 1 301 ? -19.296 4.441 12.806 1.00 96.06 301 LYS A N 1
ATOM 2342 C CA . LYS A 1 301 ? -19.945 5.529 12.068 1.00 96.06 301 LYS A CA 1
ATOM 2343 C C . LYS A 1 301 ? -21.088 5.013 11.192 1.00 96.06 301 LYS A C 1
ATOM 2345 O O . LYS A 1 301 ? -22.165 5.605 11.214 1.00 96.06 301 LYS A O 1
ATOM 2350 N N . LYS A 1 302 ? -20.905 3.891 10.483 1.00 95.94 302 LYS A N 1
ATOM 2351 C CA . LYS A 1 302 ? -21.982 3.237 9.714 1.00 95.94 302 LYS A CA 1
ATOM 2352 C C . LYS A 1 302 ? -23.158 2.837 10.616 1.00 95.94 302 LYS A C 1
ATOM 2354 O O . LYS A 1 302 ? -24.304 3.150 10.287 1.00 95.94 302 LYS A O 1
ATOM 2359 N N . LYS A 1 303 ? -22.893 2.210 11.773 1.00 96.19 303 LYS A N 1
ATOM 2360 C CA . LYS A 1 303 ? -23.936 1.864 12.761 1.00 96.19 303 LYS A CA 1
ATOM 2361 C C . LYS A 1 303 ? -24.674 3.118 13.255 1.00 96.19 303 LYS A C 1
ATOM 2363 O O . LYS A 1 303 ? -25.904 3.119 13.278 1.00 96.19 303 LYS A O 1
ATOM 2368 N N . LEU A 1 304 ? -23.946 4.192 13.575 1.00 96.38 304 LEU A N 1
ATOM 2369 C CA . LEU A 1 304 ? -24.509 5.470 14.026 1.00 96.38 304 LEU A CA 1
ATOM 2370 C C . LEU A 1 304 ? -25.413 6.118 12.972 1.00 96.38 304 LEU A C 1
ATOM 2372 O O . LEU A 1 304 ? -26.532 6.499 13.300 1.00 96.38 304 LEU A O 1
ATOM 2376 N N . VAL A 1 305 ? -24.966 6.189 11.713 1.00 96.94 305 VAL A N 1
ATOM 2377 C CA . VAL A 1 305 ? -25.769 6.713 10.591 1.00 96.94 305 VAL A CA 1
ATOM 2378 C C . VAL A 1 305 ? -27.049 5.893 10.404 1.00 96.94 305 VAL A C 1
ATOM 2380 O O . VAL A 1 305 ? -28.133 6.447 10.231 1.00 96.94 305 VAL A O 1
ATOM 2383 N N . LYS A 1 306 ? -26.954 4.561 10.483 1.00 96.75 306 LYS A N 1
ATOM 2384 C CA . LYS A 1 306 ? -28.121 3.680 10.349 1.00 96.75 306 LYS A CA 1
ATOM 2385 C C . LYS A 1 306 ? -29.164 3.950 11.436 1.00 96.75 306 LYS A C 1
ATOM 2387 O O . LYS A 1 306 ? -30.351 4.045 11.128 1.00 96.75 306 LYS A O 1
ATOM 2392 N N . VAL A 1 307 ? -28.752 4.077 12.702 1.00 96.06 307 VAL A N 1
ATOM 2393 C CA . VAL A 1 307 ? -29.702 4.316 13.804 1.00 96.06 307 VAL A CA 1
ATOM 2394 C C . VAL A 1 307 ? -30.244 5.741 13.823 1.00 96.06 307 VAL A C 1
ATOM 2396 O O . VAL A 1 307 ? -31.393 5.927 14.222 1.00 96.06 307 VAL A O 1
ATOM 2399 N N . SER A 1 308 ? -29.463 6.728 13.378 1.00 95.69 308 SER A N 1
ATOM 2400 C CA . SER A 1 308 ? -29.847 8.144 13.356 1.00 95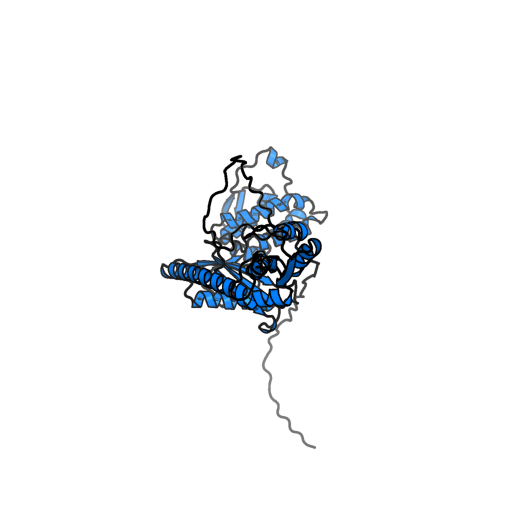.69 308 SER A CA 1
ATOM 2401 C C . SER A 1 308 ? -30.810 8.500 12.218 1.00 95.69 308 SER A C 1
ATOM 2403 O O . SER A 1 308 ? -31.467 9.539 12.278 1.00 95.69 308 SER A O 1
ATOM 2405 N N . ASN A 1 309 ? -30.941 7.640 11.203 1.00 95.00 309 ASN A N 1
ATOM 2406 C CA . ASN A 1 309 ? -31.934 7.788 10.136 1.00 95.00 309 ASN A CA 1
ATOM 2407 C C . ASN A 1 309 ? -33.373 7.478 10.590 1.00 95.00 309 ASN A C 1
ATOM 2409 O O . ASN A 1 309 ? -34.321 7.844 9.898 1.00 95.00 309 ASN A O 1
ATOM 2413 N N . LYS A 1 310 ? -33.568 6.848 11.758 1.00 95.25 310 LYS A N 1
ATOM 2414 C CA . LYS A 1 310 ? -34.904 6.672 12.348 1.00 95.25 310 LYS A CA 1
ATOM 2415 C C . LYS A 1 310 ? -35.438 8.015 12.855 1.00 95.25 310 LYS A C 1
ATOM 2417 O O . LYS A 1 310 ? -34.705 8.758 13.507 1.00 95.25 310 LYS A O 1
ATOM 2422 N N . ALA A 1 311 ? -36.718 8.307 12.613 1.00 92.12 311 ALA A N 1
ATOM 2423 C CA . ALA A 1 311 ? -37.333 9.598 12.947 1.00 92.12 311 ALA A CA 1
ATOM 2424 C C . ALA A 1 311 ? -37.149 9.996 14.427 1.00 92.12 311 ALA A C 1
ATOM 2426 O O . ALA A 1 311 ? -36.757 11.123 14.725 1.00 92.12 311 ALA A O 1
ATOM 2427 N N . GLU A 1 312 ? -37.336 9.044 15.341 1.00 93.31 312 GLU A N 1
ATOM 2428 C CA . GLU A 1 312 ? -37.160 9.200 16.795 1.00 93.31 312 GLU A CA 1
ATOM 2429 C C . GLU A 1 312 ? -35.702 9.424 17.248 1.00 93.31 312 GLU A C 1
ATOM 2431 O O . GLU A 1 312 ? -35.461 9.913 18.351 1.00 93.31 312 GLU A O 1
ATOM 2436 N N . ASN A 1 313 ? -34.724 9.122 16.386 1.00 95.06 313 ASN A N 1
ATOM 2437 C CA . ASN A 1 313 ? -33.290 9.177 16.680 1.00 95.06 313 ASN A CA 1
ATOM 2438 C C . ASN A 1 313 ? -32.552 10.271 15.902 1.00 95.06 313 ASN A C 1
ATOM 2440 O O . ASN A 1 313 ? -31.325 10.345 15.965 1.00 95.06 313 ASN A O 1
ATOM 2444 N N . ARG A 1 314 ? -33.266 11.138 15.173 1.00 94.25 314 ARG A N 1
ATOM 2445 C CA . ARG A 1 314 ? -32.665 12.115 14.248 1.00 94.25 314 ARG A CA 1
ATOM 2446 C C . ARG A 1 314 ? -31.645 13.045 14.910 1.00 94.25 314 ARG A C 1
ATOM 2448 O O . ARG A 1 314 ? -30.696 13.483 14.266 1.00 94.25 314 ARG A O 1
ATOM 2455 N N . VAL A 1 315 ? -31.803 13.309 16.210 1.00 93.75 315 VAL A N 1
ATOM 2456 C CA . VAL A 1 315 ? -30.849 14.084 17.022 1.00 93.75 315 VAL A CA 1
ATOM 2457 C C . VAL A 1 315 ? -29.449 13.453 17.065 1.00 93.75 315 VAL A C 1
ATOM 2459 O O . VAL A 1 315 ? -28.466 14.176 17.176 1.00 93.75 315 VAL A O 1
ATOM 2462 N N . LEU A 1 316 ? -29.313 12.133 16.888 1.00 94.94 316 LEU A N 1
ATOM 2463 C CA . LEU A 1 316 ? -28.011 11.457 16.859 1.00 94.94 316 LEU A CA 1
ATOM 2464 C C . LEU A 1 316 ? -27.127 11.906 15.691 1.00 94.94 316 LEU A C 1
ATOM 2466 O O . LEU A 1 316 ? -25.908 11.821 15.807 1.00 94.94 316 LEU A O 1
ATOM 2470 N N . GLN A 1 317 ? -27.702 12.440 14.604 1.00 94.31 317 GLN A N 1
ATOM 2471 C CA . GLN A 1 317 ? -26.929 12.972 13.474 1.00 94.31 317 GLN A CA 1
ATOM 2472 C C . GLN A 1 317 ? -25.921 14.044 13.919 1.00 94.31 317 GLN A C 1
ATOM 2474 O O . GLN A 1 317 ? -24.800 14.083 13.416 1.00 94.31 317 GLN A O 1
ATOM 2479 N N . THR A 1 318 ? -26.270 14.877 14.910 1.00 93.94 318 THR A N 1
ATOM 2480 C CA . THR A 1 318 ? -25.361 15.919 15.419 1.00 93.94 318 THR A CA 1
ATOM 2481 C C . THR A 1 318 ? -24.229 15.366 16.280 1.00 93.94 318 THR A C 1
ATOM 2483 O O . THR A 1 318 ? -23.253 16.069 16.521 1.00 93.94 318 THR A O 1
ATOM 2486 N N . TRP A 1 319 ? -24.342 14.116 16.736 1.00 95.25 319 TRP A N 1
ATOM 2487 C CA . TRP A 1 319 ? -23.370 13.465 17.612 1.00 95.25 319 TRP A CA 1
ATOM 2488 C C . TRP A 1 319 ? -22.379 12.570 16.867 1.00 95.25 319 TRP A C 1
ATOM 2490 O O . TRP A 1 319 ? -21.311 12.310 17.405 1.00 95.25 319 TRP A O 1
ATOM 2500 N N . ILE A 1 320 ? -22.655 12.174 15.618 1.00 95.06 320 ILE A N 1
ATOM 2501 C CA . ILE A 1 320 ? -21.814 11.232 14.851 1.00 95.06 320 ILE A CA 1
ATOM 2502 C C . ILE A 1 320 ? -20.345 11.666 14.808 1.00 95.06 320 ILE A C 1
ATOM 2504 O O . ILE A 1 320 ? -19.452 10.864 15.081 1.00 95.06 320 ILE A O 1
ATOM 2508 N N . ARG A 1 321 ? -20.084 12.943 14.492 1.00 95.00 321 ARG A N 1
ATOM 2509 C CA . ARG A 1 321 ? -18.715 13.477 14.440 1.00 95.00 321 ARG A CA 1
ATOM 2510 C C . ARG A 1 321 ? -18.046 13.441 15.813 1.00 95.00 321 ARG A C 1
ATOM 2512 O O . ARG A 1 321 ? -16.902 13.018 15.915 1.00 95.00 321 ARG A O 1
ATOM 2519 N N . SER A 1 322 ? -18.754 13.856 16.862 1.00 94.19 322 SER A N 1
ATOM 2520 C CA . SER A 1 322 ? -18.218 13.849 18.226 1.00 94.19 322 SER A CA 1
ATOM 2521 C C . SER A 1 322 ? -17.956 12.434 18.732 1.00 94.19 322 SER A C 1
ATOM 2523 O O . SER A 1 322 ? -16.909 12.212 19.320 1.00 94.19 322 SER A O 1
ATOM 2525 N N . SER A 1 323 ? -18.836 11.471 18.455 1.00 95.88 323 SER A N 1
ATOM 2526 C CA . SER A 1 323 ? -18.627 10.061 18.800 1.00 95.88 323 SER A CA 1
ATOM 2527 C C . SER A 1 323 ? -17.413 9.475 18.082 1.00 95.88 323 SER A C 1
ATOM 2529 O O . SER A 1 323 ? -16.613 8.786 18.702 1.00 95.88 323 SER A O 1
ATOM 2531 N N . SER A 1 324 ? -17.242 9.791 16.795 1.00 96.19 324 SER A N 1
ATOM 2532 C CA . SER A 1 324 ? -16.079 9.361 16.013 1.00 96.19 324 SER A CA 1
ATOM 2533 C C . SER A 1 324 ? -14.771 9.927 16.577 1.00 96.19 324 SER A C 1
ATOM 2535 O O . SER A 1 324 ? -13.832 9.183 16.843 1.00 96.19 324 SER A O 1
ATOM 2537 N N . ASN A 1 325 ? -14.736 11.233 16.852 1.00 95.50 325 ASN A N 1
ATOM 2538 C CA . ASN A 1 325 ? -13.579 11.879 17.471 1.00 95.50 325 ASN A CA 1
ATOM 2539 C C . ASN A 1 325 ? -13.289 11.323 18.870 1.00 95.50 325 ASN A C 1
ATOM 2541 O O . ASN A 1 325 ? -12.130 11.164 19.239 1.00 95.50 325 ASN A O 1
ATOM 2545 N N . HIS A 1 326 ? -14.335 11.021 19.642 1.00 95.44 326 HIS A N 1
ATOM 2546 C CA . HIS A 1 326 ? -14.210 10.452 20.981 1.00 95.44 326 HIS A CA 1
ATOM 2547 C C . HIS A 1 326 ? -13.609 9.045 20.952 1.00 95.44 326 HIS A C 1
ATOM 2549 O O . HIS A 1 326 ? -12.812 8.720 21.825 1.00 95.44 326 HIS A O 1
ATOM 2555 N N . LEU A 1 327 ? -13.921 8.235 19.934 1.00 96.19 327 LEU A N 1
ATOM 2556 C CA . LEU A 1 327 ? -13.289 6.929 19.726 1.00 96.19 327 LEU A CA 1
ATOM 2557 C C . LEU A 1 327 ? -11.788 7.077 19.464 1.00 96.19 327 LEU A C 1
ATOM 2559 O O . LEU A 1 327 ? -10.995 6.473 20.182 1.00 96.19 327 LEU A O 1
ATOM 2563 N N . TYR A 1 328 ? -11.395 7.920 18.501 1.00 95.88 328 TYR A N 1
ATOM 2564 C CA . TYR A 1 328 ? -9.975 8.171 18.226 1.00 95.88 328 TYR A CA 1
ATOM 2565 C C . TYR A 1 328 ? -9.246 8.702 19.457 1.00 95.88 328 TYR A C 1
ATOM 2567 O O . TYR A 1 328 ? -8.168 8.217 19.779 1.00 95.88 328 TYR A O 1
ATOM 2575 N N . TRP A 1 329 ? -9.851 9.658 20.167 1.00 95.62 329 TRP A N 1
ATOM 2576 C CA . TRP A 1 329 ? -9.293 10.191 21.404 1.00 95.62 329 TRP A CA 1
ATOM 2577 C C . TRP A 1 329 ? -9.138 9.110 22.473 1.00 95.62 329 TRP A C 1
ATOM 2579 O O . TRP A 1 329 ? -8.097 9.053 23.115 1.00 95.62 329 TRP A O 1
ATOM 2589 N N . SER A 1 330 ? -10.130 8.233 22.649 1.00 95.31 330 SER A N 1
ATOM 2590 C CA . SER A 1 330 ? -10.063 7.141 23.629 1.00 95.31 330 SER A CA 1
ATOM 2591 C C . SER A 1 330 ? -8.873 6.224 23.345 1.00 95.31 330 SER A C 1
ATOM 2593 O O . SER A 1 330 ? -8.107 5.928 24.257 1.00 95.31 330 SER A O 1
ATOM 2595 N N . CYS A 1 331 ? -8.672 5.872 22.073 1.00 94.75 331 C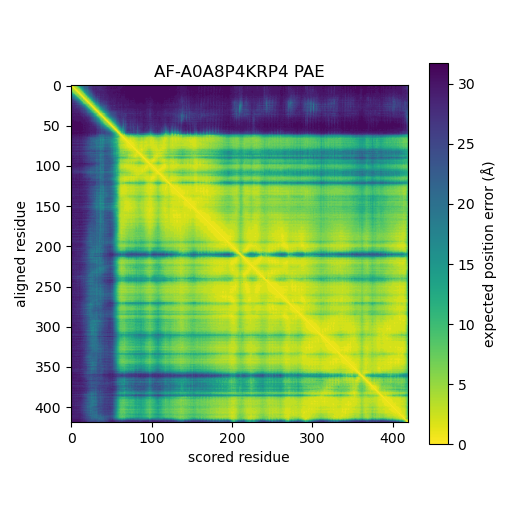YS A N 1
ATOM 2596 C CA . CYS A 1 331 ? -7.564 5.032 21.630 1.00 94.75 331 CYS A CA 1
ATOM 2597 C C . CYS A 1 331 ? -6.214 5.740 21.821 1.00 94.75 331 CYS A C 1
ATOM 2599 O O . CYS A 1 331 ? -5.354 5.243 22.544 1.00 94.75 331 CYS A O 1
ATOM 2601 N N . SER A 1 332 ? -6.044 6.942 21.262 1.00 94.31 332 SER A N 1
ATOM 2602 C CA . SER A 1 332 ? -4.760 7.659 21.280 1.00 94.31 332 SER A CA 1
ATOM 2603 C C . SER A 1 332 ? -4.326 8.104 22.671 1.00 94.31 332 SER A C 1
ATOM 2605 O O . SER A 1 332 ? -3.137 8.124 22.984 1.00 94.31 332 SER A O 1
ATOM 2607 N N . SER A 1 333 ? -5.277 8.449 23.539 1.00 93.38 333 SER A N 1
ATOM 2608 C CA . SER A 1 333 ? -4.950 8.859 24.899 1.00 93.38 333 SER A CA 1
ATOM 2609 C C . SER A 1 333 ? -4.610 7.676 25.807 1.00 93.38 333 SER A C 1
ATOM 2611 O O . SER A 1 333 ? -3.992 7.907 26.848 1.00 93.38 333 SER A O 1
ATOM 2613 N N . SER A 1 334 ? -5.032 6.441 25.477 1.00 92.00 334 SER A N 1
ATOM 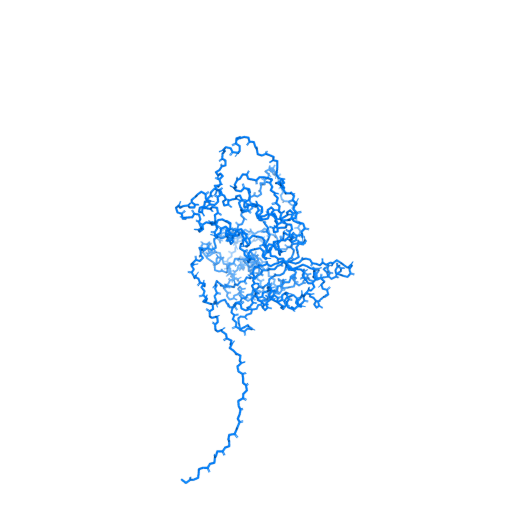2614 C CA . SER A 1 334 ? -4.924 5.256 26.360 1.00 92.00 334 SER A CA 1
ATOM 2615 C C . SER A 1 334 ? -3.502 4.743 26.555 1.00 92.00 334 SER A C 1
ATOM 2617 O O . SER A 1 334 ? -3.241 4.037 27.521 1.00 92.00 334 SER A O 1
ATOM 2619 N N . ARG A 1 335 ? -2.563 5.130 25.680 1.00 90.00 335 ARG A N 1
ATOM 2620 C CA . ARG A 1 335 ? -1.126 4.820 25.810 1.00 90.00 335 ARG A CA 1
ATOM 2621 C C . ARG A 1 335 ? -0.857 3.330 26.080 1.00 90.00 335 ARG A C 1
ATOM 2623 O O . ARG A 1 335 ? 0.047 2.991 26.839 1.00 90.00 335 ARG A O 1
ATOM 2630 N N . GLY A 1 336 ? -1.642 2.452 25.458 1.00 91.50 336 GLY A N 1
ATOM 2631 C CA . GLY A 1 336 ? -1.513 1.004 25.590 1.00 91.50 336 GLY A CA 1
ATOM 2632 C C . GLY A 1 336 ? -2.345 0.351 26.701 1.00 91.50 336 GLY A C 1
ATOM 2633 O O . GLY A 1 336 ? -2.303 -0.877 26.781 1.00 91.50 336 GLY A O 1
ATOM 2634 N N . ASP A 1 337 ? -3.086 1.114 27.517 1.00 94.31 337 ASP A N 1
ATOM 2635 C CA . ASP A 1 337 ? -3.958 0.593 28.583 1.00 94.31 337 ASP A CA 1
ATOM 2636 C C . ASP A 1 337 ? -5.357 0.234 28.051 1.00 94.31 337 ASP A C 1
ATOM 2638 O O . ASP A 1 337 ? -6.172 1.091 27.689 1.00 94.31 337 ASP A O 1
ATOM 2642 N N . GLU A 1 338 ? -5.632 -1.070 28.015 1.00 94.69 338 GLU A N 1
ATOM 2643 C CA . GLU A 1 338 ? -6.873 -1.659 27.510 1.00 94.69 338 GLU A CA 1
ATOM 2644 C C . GLU A 1 338 ? -8.121 -1.192 28.267 1.00 94.69 338 GLU A C 1
ATOM 2646 O O . GLU A 1 338 ? -9.143 -0.856 27.656 1.00 94.69 338 GLU A O 1
ATOM 2651 N N . GLU A 1 339 ? -8.047 -1.161 29.597 1.00 93.12 339 GLU A N 1
ATOM 2652 C CA . GLU A 1 339 ? -9.185 -0.824 30.446 1.00 93.12 339 GLU A CA 1
ATOM 2653 C C . GLU A 1 339 ? -9.433 0.683 30.439 1.00 93.12 339 GLU A C 1
ATOM 2655 O O . GLU A 1 339 ? -10.591 1.109 30.431 1.00 93.12 339 GLU A O 1
ATOM 2660 N N . GLU A 1 340 ? -8.380 1.498 30.339 1.00 92.94 340 GLU A N 1
ATOM 2661 C CA . GLU A 1 340 ? -8.511 2.940 30.150 1.00 92.94 340 GLU A CA 1
ATOM 2662 C C . GLU A 1 340 ? -9.149 3.279 28.793 1.00 92.94 340 GLU A C 1
ATOM 2664 O O . GLU A 1 340 ? -10.044 4.123 28.733 1.00 92.94 340 GLU A O 1
ATOM 2669 N N . CYS A 1 341 ? -8.768 2.598 27.705 1.00 95.31 341 CYS A N 1
ATOM 2670 C CA . CYS A 1 341 ? -9.387 2.800 26.389 1.00 95.31 341 CYS A CA 1
ATOM 2671 C C . CYS A 1 341 ? -10.898 2.513 26.422 1.00 95.31 341 CYS A C 1
ATOM 2673 O O . CYS A 1 341 ? -11.714 3.334 25.986 1.00 95.31 341 CYS A O 1
ATOM 2675 N N . VAL A 1 342 ? -11.288 1.376 27.009 1.00 95.62 342 VAL A N 1
ATOM 2676 C CA . VAL A 1 342 ? -12.697 0.988 27.175 1.00 95.62 342 VAL A CA 1
ATOM 2677 C C . VAL A 1 342 ? -13.438 1.967 28.089 1.00 95.62 342 VAL A C 1
ATOM 2679 O O . VAL A 1 342 ? -14.560 2.388 27.784 1.00 95.62 342 VAL A O 1
ATOM 2682 N N . GLN A 1 343 ? -12.827 2.366 29.204 1.00 92.69 343 GLN A N 1
ATOM 2683 C CA . GLN A 1 343 ? -13.407 3.313 30.153 1.00 92.69 343 GLN A CA 1
ATOM 2684 C C . GLN A 1 343 ? -13.624 4.690 29.512 1.00 92.69 343 GLN A C 1
ATOM 2686 O O . GLN A 1 343 ? -14.702 5.273 29.657 1.00 92.69 343 GLN A O 1
ATOM 2691 N N . ARG A 1 344 ? -12.657 5.181 28.734 1.00 94.38 344 ARG A N 1
ATOM 2692 C CA . ARG A 1 344 ? -12.789 6.434 27.990 1.00 94.38 344 ARG A CA 1
ATOM 2693 C C . ARG A 1 344 ? -13.845 6.341 26.912 1.00 94.38 344 ARG A C 1
ATOM 2695 O O . ARG A 1 344 ? -14.676 7.233 26.837 1.00 94.38 344 ARG A O 1
ATOM 2702 N N . TRP A 1 345 ? -13.903 5.267 26.131 1.00 96.06 345 TRP A N 1
ATOM 2703 C CA . TRP A 1 345 ? -14.957 5.120 25.126 1.00 96.06 345 TRP A CA 1
ATOM 2704 C C . TRP A 1 345 ? -16.352 5.117 25.763 1.00 96.06 345 TRP A C 1
ATOM 2706 O O . TRP A 1 345 ? -17.242 5.860 25.341 1.00 96.06 345 TRP A O 1
ATOM 2716 N N . THR A 1 346 ? -16.534 4.321 26.817 1.00 94.94 346 THR A N 1
ATOM 2717 C CA . THR A 1 346 ? -17.828 4.195 27.501 1.00 94.94 346 THR A CA 1
ATOM 2718 C C . THR A 1 346 ? -18.261 5.487 28.190 1.00 94.94 346 THR A C 1
ATOM 2720 O O . THR A 1 346 ? -19.465 5.703 28.345 1.00 94.94 346 THR A O 1
ATOM 2723 N N . SER A 1 347 ? -17.336 6.406 28.499 1.00 94.38 347 SER A N 1
ATOM 2724 C CA . SER A 1 347 ? -17.681 7.723 29.047 1.00 94.38 347 SER A CA 1
ATOM 2725 C C . SER A 1 347 ? -18.538 8.582 28.112 1.00 94.38 347 SER A C 1
ATOM 2727 O O . SER A 1 347 ? -19.276 9.458 28.574 1.00 94.38 347 SER A O 1
ATOM 2729 N N . LEU A 1 348 ? -18.538 8.277 26.807 1.00 94.69 348 LEU A N 1
ATOM 2730 C CA . LEU A 1 348 ? -19.373 8.947 25.813 1.00 94.69 348 LEU A CA 1
ATOM 2731 C C . LEU A 1 348 ? -20.854 8.963 26.215 1.00 94.69 348 LEU A C 1
ATOM 2733 O O . LEU A 1 348 ? -21.543 9.942 25.934 1.00 94.69 348 LEU A O 1
ATOM 2737 N N . GLN A 1 349 ? -21.344 7.920 26.896 1.00 94.00 349 GLN A N 1
ATOM 2738 C CA . GLN A 1 349 ? -22.741 7.846 27.334 1.00 94.00 349 GLN A CA 1
ATOM 2739 C C . GLN A 1 349 ? -23.105 8.945 28.347 1.00 94.00 349 GLN A C 1
ATOM 2741 O O . GLN A 1 349 ? -24.242 9.402 28.363 1.00 94.00 349 GLN A O 1
ATOM 2746 N N . TYR A 1 350 ? -22.150 9.394 29.164 1.00 92.62 350 TYR A N 1
ATOM 2747 C CA . TYR A 1 350 ? -22.348 10.503 30.098 1.00 92.62 350 TYR A CA 1
ATOM 2748 C C . TYR A 1 350 ? -22.215 11.838 29.367 1.00 92.62 350 TYR A C 1
ATOM 2750 O O . TYR A 1 350 ? -23.068 12.717 29.513 1.00 92.62 350 TYR A O 1
ATOM 2758 N N . HIS A 1 351 ? -21.209 11.943 28.489 1.00 90.19 351 HIS A N 1
ATOM 2759 C CA . HIS A 1 351 ? -20.939 13.156 27.722 1.00 90.19 351 HIS A CA 1
ATOM 2760 C C . HIS A 1 351 ? -22.158 13.589 26.914 1.00 90.19 351 HIS A C 1
ATOM 2762 O O . HIS A 1 351 ? -22.533 14.749 26.967 1.00 90.19 351 HIS A O 1
ATOM 2768 N N . VAL A 1 352 ? -22.831 12.683 26.204 1.00 92.19 352 VAL A N 1
ATOM 2769 C CA . VAL A 1 352 ? -23.996 13.052 25.375 1.00 92.19 352 VAL A CA 1
ATOM 2770 C C . VAL A 1 352 ? -25.204 13.556 26.172 1.00 92.19 352 VAL A C 1
ATOM 2772 O O . VAL A 1 352 ? -26.086 14.189 25.588 1.00 92.19 352 VAL A O 1
ATOM 2775 N N . CYS A 1 353 ? -25.233 13.322 27.484 1.00 91.62 353 CYS A N 1
ATOM 2776 C CA . CYS A 1 353 ? -26.261 13.804 28.408 1.00 91.62 353 CYS A CA 1
ATOM 2777 C C . CYS A 1 353 ? -25.827 15.052 29.200 1.00 91.62 353 CYS A C 1
ATOM 2779 O O . CYS A 1 353 ? -26.538 15.461 30.114 1.00 91.62 353 CYS A O 1
ATOM 2781 N N . GLY A 1 354 ? -24.669 15.647 28.888 1.00 90.31 354 GLY A N 1
ATOM 2782 C CA . GLY A 1 354 ? -24.126 16.796 29.624 1.00 90.31 354 GLY A CA 1
ATOM 2783 C C . GLY A 1 354 ? -23.582 16.435 31.010 1.00 90.31 354 GLY A C 1
ATOM 2784 O O . GLY A 1 354 ? -23.366 17.312 31.844 1.00 90.31 354 GLY A O 1
ATOM 2785 N N . VAL A 1 355 ? -23.364 15.144 31.277 1.00 89.88 355 VAL A N 1
ATOM 2786 C CA . VAL A 1 355 ? -22.804 14.657 32.538 1.00 89.88 355 VAL A CA 1
ATOM 2787 C C . VAL A 1 355 ? -21.289 14.567 32.386 1.00 89.88 355 VAL A C 1
ATOM 2789 O O . VAL A 1 355 ? -20.775 13.744 31.631 1.00 89.88 355 VAL A O 1
ATOM 2792 N N . HIS A 1 356 ? -20.581 15.440 33.104 1.00 87.75 356 HIS A N 1
ATOM 2793 C CA . HIS A 1 356 ? -19.123 15.581 33.012 1.00 87.75 356 HIS A CA 1
ATOM 2794 C C . HIS A 1 356 ? -18.359 15.088 34.249 1.00 87.75 356 HIS A C 1
ATOM 2796 O O . HIS A 1 356 ? -17.128 15.069 34.247 1.00 87.75 356 HIS A O 1
ATOM 2802 N N . ARG A 1 357 ? -19.089 14.694 35.297 1.00 89.38 357 ARG A N 1
ATOM 2803 C CA . ARG A 1 357 ? -18.591 14.018 36.500 1.00 89.38 357 ARG A CA 1
ATOM 2804 C C . ARG A 1 357 ? -19.537 12.867 36.811 1.00 89.38 357 ARG A C 1
ATOM 2806 O O . ARG A 1 357 ? -20.750 13.068 36.760 1.00 89.38 357 ARG A O 1
ATOM 2813 N N . TRP A 1 358 ? -19.007 11.682 37.077 1.00 90.62 358 TRP A N 1
ATOM 2814 C CA . TRP A 1 358 ? -19.809 10.502 37.393 1.00 90.62 358 TRP A CA 1
ATOM 2815 C C . TRP A 1 358 ? -19.032 9.539 38.288 1.00 90.62 358 TRP A C 1
ATOM 2817 O O . TRP A 1 358 ? -17.808 9.472 38.229 1.00 90.62 358 TRP A O 1
ATOM 2827 N N . GLU A 1 359 ? -19.758 8.769 39.088 1.00 86.19 359 GLU A N 1
ATOM 2828 C CA . GLU A 1 359 ? -19.204 7.694 39.909 1.00 86.19 359 GLU A CA 1
ATOM 2829 C C . GLU A 1 359 ? -19.384 6.342 39.209 1.00 86.19 359 GLU A C 1
ATOM 2831 O O . GLU A 1 359 ? -20.364 6.121 38.488 1.00 86.19 359 GLU A O 1
ATOM 2836 N N . LYS A 1 360 ? -18.432 5.430 39.417 1.00 77.25 360 LYS A N 1
ATOM 2837 C CA . LYS A 1 360 ? -18.535 4.020 39.017 1.00 77.25 360 LYS A CA 1
ATOM 2838 C C . LYS A 1 360 ? -18.504 3.123 40.258 1.00 77.25 360 LYS A C 1
ATOM 2840 O O . LYS A 1 360 ? -18.142 3.564 41.350 1.00 77.25 360 LYS A O 1
ATOM 2845 N N . ASP A 1 361 ? -18.868 1.858 40.070 1.00 69.88 361 ASP A N 1
ATOM 2846 C CA . ASP A 1 361 ? -18.807 0.816 41.095 1.00 69.88 361 ASP A CA 1
ATOM 2847 C C . ASP A 1 361 ? -17.482 0.869 41.875 1.00 69.88 361 ASP A C 1
ATOM 2849 O O . ASP A 1 361 ? -16.400 0.933 41.287 1.00 69.88 361 ASP A O 1
ATOM 2853 N N . GLY A 1 362 ? -17.578 0.869 43.206 1.00 67.88 362 GLY A N 1
ATOM 2854 C CA . GLY A 1 362 ? -16.427 1.016 44.104 1.00 67.88 362 GLY A CA 1
ATOM 2855 C C . GLY A 1 362 ? -16.119 2.451 44.552 1.00 67.88 362 GLY A C 1
ATOM 2856 O O . GLY A 1 362 ? -15.129 2.645 45.250 1.00 67.88 362 GLY A O 1
ATOM 2857 N N . GLY A 1 363 ? -16.948 3.443 44.197 1.00 76.12 363 GLY A N 1
ATOM 2858 C CA . GLY A 1 363 ? -16.830 4.825 44.694 1.00 76.12 363 GLY A CA 1
ATOM 2859 C C . GLY A 1 363 ? -15.748 5.659 44.002 1.00 76.12 363 GLY A C 1
ATOM 2860 O O . GLY A 1 363 ? -15.345 6.700 44.513 1.00 76.12 363 GLY A O 1
ATOM 2861 N N . LEU A 1 364 ? -15.254 5.202 42.849 1.00 81.25 364 LEU A N 1
ATOM 2862 C CA . LEU A 1 364 ? -14.303 5.951 42.031 1.00 81.25 364 LEU A CA 1
ATOM 2863 C C . LEU A 1 364 ? -15.033 7.046 41.249 1.00 81.25 364 LEU A C 1
ATOM 2865 O O . LEU A 1 364 ? -15.878 6.757 40.395 1.00 81.25 364 LEU A O 1
ATOM 2869 N N . GLU A 1 365 ? -14.668 8.297 41.522 1.00 85.06 365 GLU A N 1
ATOM 2870 C CA . GLU A 1 365 ? -15.109 9.453 40.750 1.00 85.06 365 GLU A CA 1
ATOM 2871 C C . GLU A 1 365 ? -14.299 9.597 39.458 1.00 85.06 365 GLU A C 1
ATOM 2873 O O . GLU A 1 365 ? -13.066 9.583 39.450 1.00 85.06 365 GLU A O 1
ATOM 2878 N N . TYR A 1 366 ? -15.010 9.809 38.357 1.00 86.19 366 TYR A N 1
ATOM 2879 C CA . TYR A 1 366 ? -14.447 10.126 37.056 1.00 86.19 366 TYR A CA 1
ATOM 2880 C C . TYR A 1 366 ? -14.930 11.494 36.592 1.00 86.19 366 TYR A C 1
ATOM 2882 O O . TYR A 1 366 ? -16.057 11.913 36.862 1.00 86.19 366 TYR A O 1
ATOM 2890 N N . GLN A 1 367 ? -14.073 12.181 35.842 1.00 88.25 367 GLN A N 1
ATOM 2891 C CA . GLN A 1 367 ? -14.395 13.457 35.216 1.00 88.25 367 GLN A CA 1
ATOM 2892 C C . GLN A 1 367 ? -13.868 13.511 33.784 1.00 88.25 367 GLN A C 1
ATOM 2894 O O . GLN A 1 367 ? -12.903 12.828 33.429 1.00 88.25 367 GLN A O 1
ATOM 2899 N N . CYS A 1 368 ? -14.486 14.353 32.960 1.00 86.25 368 CYS A N 1
ATOM 2900 C CA . CYS A 1 368 ? -13.986 14.640 31.621 1.00 86.25 368 CYS A CA 1
ATOM 2901 C C . CYS A 1 368 ? -12.569 15.233 31.661 1.00 86.25 368 CYS A C 1
ATOM 2903 O O . CYS A 1 368 ? -12.258 16.070 32.504 1.00 86.25 368 CYS A O 1
ATOM 2905 N N . LEU A 1 369 ? -11.740 14.860 30.684 1.00 84.25 369 LEU A N 1
ATOM 2906 C CA . LEU A 1 369 ? -10.378 15.386 30.508 1.00 84.25 369 LEU A CA 1
ATOM 2907 C C . LEU A 1 369 ? -10.319 16.632 29.604 1.00 84.25 369 LEU A C 1
ATOM 2909 O O . LEU A 1 369 ? -9.237 17.079 29.231 1.00 84.25 369 LEU A O 1
ATOM 2913 N N . HIS A 1 370 ? -11.474 17.188 29.235 1.00 83.50 370 HIS A N 1
ATOM 2914 C CA . HIS A 1 370 ? -11.564 18.454 28.514 1.00 83.50 370 HIS A CA 1
ATOM 2915 C C . HIS A 1 370 ? -11.903 19.600 29.482 1.00 83.50 370 HIS A C 1
ATOM 2917 O O . HIS A 1 370 ? -12.552 19.358 30.504 1.00 83.50 370 HIS A O 1
ATOM 2923 N N . PRO A 1 371 ? -11.523 20.852 29.164 1.00 85.88 371 PRO A N 1
ATOM 2924 C CA . PRO A 1 371 ? -11.947 22.020 29.932 1.00 85.88 371 PRO A CA 1
ATOM 2925 C C . PRO A 1 371 ? -13.471 22.120 30.043 1.00 85.88 371 PRO A C 1
ATOM 2927 O O . PRO A 1 371 ? -14.202 21.601 29.193 1.00 85.88 371 PRO A O 1
ATOM 2930 N N . SER A 1 372 ? -13.956 22.816 31.072 1.00 86.31 372 SER A N 1
ATOM 2931 C CA . SER A 1 372 ? -15.378 23.138 31.195 1.00 86.31 372 SER A CA 1
ATOM 2932 C C . SER A 1 372 ? -15.865 23.845 29.933 1.00 86.31 372 SER A C 1
ATOM 2934 O O . SER A 1 372 ? -15.247 24.808 29.481 1.00 86.31 372 SER A O 1
ATOM 2936 N N . LEU A 1 373 ? -16.975 23.359 29.379 1.00 84.62 373 LEU A N 1
ATOM 2937 C CA . LEU A 1 373 ? -17.624 24.006 28.243 1.00 84.62 373 LEU A CA 1
ATOM 2938 C C . LEU A 1 373 ? -18.133 25.386 28.664 1.00 84.62 373 LEU A C 1
ATOM 2940 O O . LEU A 1 373 ? -18.648 25.542 29.775 1.00 84.62 373 LEU A O 1
ATOM 2944 N N . THR A 1 374 ? -18.025 26.365 27.771 1.00 88.81 374 THR A N 1
ATOM 2945 C CA . THR A 1 374 ? -18.614 27.689 27.999 1.00 88.81 374 THR A CA 1
ATOM 2946 C C . THR A 1 374 ? -20.141 27.599 28.027 1.00 88.81 374 THR A C 1
ATOM 2948 O O . THR A 1 374 ? -20.736 26.654 27.500 1.00 88.81 374 THR A O 1
ATOM 2951 N N . GLU A 1 375 ? -20.808 28.596 28.613 1.00 85.81 375 GLU A N 1
ATOM 2952 C CA . GLU A 1 375 ? -22.277 28.660 28.616 1.00 85.81 375 GLU A CA 1
ATOM 2953 C C . GLU A 1 375 ? -22.849 28.611 27.189 1.00 85.81 375 GLU A C 1
ATOM 2955 O O . GLU A 1 375 ? -23.828 27.916 26.921 1.00 85.81 375 GLU A O 1
ATOM 2960 N N . GLU A 1 376 ? -22.186 29.267 26.235 1.00 86.94 376 GLU A N 1
ATOM 2961 C CA . GLU A 1 376 ? -22.579 29.253 24.826 1.00 86.94 376 GLU A CA 1
ATOM 2962 C C . GLU A 1 376 ? -22.473 27.855 24.201 1.00 86.94 376 GLU A C 1
ATOM 2964 O O . GLU A 1 376 ? -23.356 27.434 23.449 1.00 86.94 376 GLU A O 1
ATOM 2969 N N . GLU A 1 377 ? -21.410 27.109 24.509 1.00 85.00 377 GLU A N 1
ATOM 2970 C CA . GLU A 1 377 ? -21.225 25.733 24.040 1.00 85.00 377 GLU A CA 1
ATOM 2971 C C . GLU A 1 377 ? -22.251 24.779 24.655 1.00 85.00 377 GLU A C 1
ATOM 2973 O O . GLU A 1 377 ? -22.789 23.919 23.952 1.00 85.00 377 GLU A O 1
ATOM 2978 N N . GLN A 1 378 ? -22.549 24.956 25.945 1.00 84.19 378 GLN A N 1
ATOM 2979 C CA . GLN A 1 378 ? -23.581 24.212 26.667 1.00 84.19 378 GLN A CA 1
ATOM 2980 C C . GLN A 1 378 ? -24.965 24.426 26.041 1.00 84.19 378 GLN A C 1
ATOM 2982 O O . GLN A 1 378 ? -25.691 23.456 25.827 1.00 84.19 378 GLN A O 1
ATOM 2987 N N . ILE A 1 379 ? -25.309 25.669 25.681 1.00 84.38 379 ILE A N 1
ATOM 2988 C CA . ILE A 1 379 ? -26.598 26.020 25.062 1.00 84.38 379 ILE A CA 1
ATOM 2989 C C . ILE A 1 379 ? -26.692 25.510 23.616 1.00 84.38 379 ILE A C 1
ATOM 2991 O O . ILE A 1 379 ? -27.748 25.048 23.183 1.00 84.38 379 ILE A O 1
ATOM 2995 N N . ARG A 1 380 ? -25.600 25.580 22.843 1.00 87.19 380 ARG A N 1
ATOM 2996 C CA . ARG A 1 380 ? -25.588 25.140 21.434 1.00 87.19 380 ARG A CA 1
ATOM 2997 C C . ARG A 1 380 ? -25.680 23.622 21.280 1.00 87.19 380 ARG A C 1
ATOM 2999 O O . ARG A 1 380 ? -26.120 23.141 20.230 1.00 87.19 380 ARG A O 1
ATOM 3006 N N . LYS A 1 381 ? -25.240 22.852 22.278 1.00 87.25 381 LYS A N 1
ATOM 3007 C CA . LYS A 1 381 ? -25.257 21.388 22.217 1.00 87.25 381 LYS A CA 1
ATOM 3008 C C . LYS A 1 381 ? -26.670 20.834 22.389 1.00 87.25 381 LYS A C 1
ATOM 3010 O O . LYS A 1 381 ? -27.416 21.183 23.295 1.00 87.25 381 LYS A O 1
ATOM 3015 N N . LYS A 1 382 ? -27.024 19.890 21.514 1.00 89.75 382 LYS A N 1
ATOM 3016 C CA . LYS A 1 382 ? -28.290 19.149 21.578 1.00 89.75 382 LYS A CA 1
ATOM 3017 C C . LYS A 1 382 ? -28.138 17.932 22.485 1.00 89.75 382 LYS A C 1
ATOM 3019 O O . LYS A 1 382 ? -28.025 16.807 21.992 1.00 89.75 382 LYS A O 1
ATOM 3024 N N . TRP A 1 383 ? -28.082 18.174 23.792 1.00 93.38 383 TRP A N 1
ATOM 3025 C CA . TRP A 1 383 ? -27.982 17.117 24.799 1.00 93.38 383 TRP A CA 1
ATOM 3026 C C . TRP A 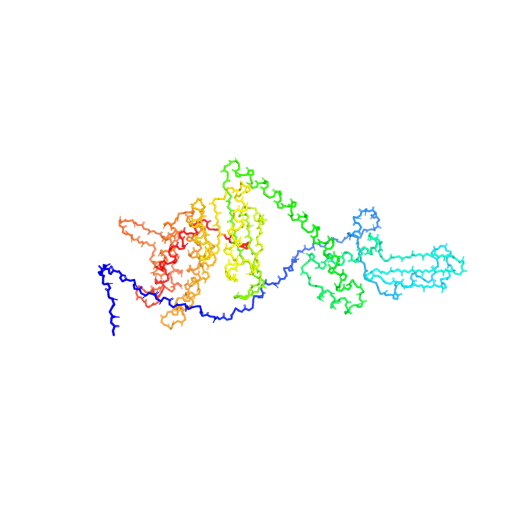1 383 ? -29.112 16.100 24.654 1.00 93.38 383 TRP A C 1
ATOM 3028 O O . TRP A 1 383 ? -30.267 16.447 24.387 1.00 93.38 383 TRP A O 1
ATOM 3038 N N . LEU A 1 384 ? -28.770 14.828 24.816 1.00 93.12 384 LEU A N 1
ATOM 3039 C CA . LEU A 1 384 ? -29.752 13.759 24.845 1.00 93.12 384 LEU A CA 1
ATOM 3040 C C . LEU A 1 384 ? -30.411 13.721 26.222 1.00 93.12 384 LEU A C 1
ATOM 3042 O O . LEU A 1 384 ? -29.759 13.894 27.248 1.00 93.12 384 LEU A O 1
ATOM 3046 N N . LYS A 1 385 ? -31.719 13.460 26.246 1.00 90.00 385 LYS A N 1
ATOM 3047 C CA . LYS A 1 385 ? -32.405 13.136 27.499 1.00 90.00 385 LYS A CA 1
ATOM 3048 C C . LYS A 1 385 ? -32.051 11.706 27.895 1.00 90.00 385 LYS A C 1
ATOM 3050 O O . LYS A 1 385 ? -32.093 10.815 27.033 1.00 90.00 385 LYS A O 1
ATOM 3055 N N . ASN A 1 386 ? -31.776 11.498 29.183 1.00 86.62 386 ASN A N 1
ATOM 3056 C CA . ASN A 1 386 ? -31.621 10.161 29.752 1.00 86.62 386 ASN A CA 1
ATOM 3057 C C . ASN A 1 386 ? -32.822 9.292 29.362 1.00 86.62 386 ASN A C 1
ATOM 3059 O O . ASN A 1 386 ? -33.963 9.754 29.346 1.00 86.62 386 ASN A O 1
ATOM 3063 N N . ASP A 1 387 ? -32.530 8.058 28.959 1.00 87.81 387 ASP A N 1
ATOM 3064 C CA . ASP A 1 387 ? -33.507 7.054 28.527 1.00 87.81 387 ASP A CA 1
ATOM 3065 C C . ASP A 1 387 ? -34.400 7.424 27.334 1.00 87.81 387 ASP A C 1
ATOM 3067 O O . ASP A 1 387 ? -35.351 6.701 27.032 1.00 87.81 387 ASP A O 1
ATOM 3071 N N . SER A 1 388 ? -34.081 8.486 26.589 1.00 93.19 388 SER A N 1
ATOM 3072 C CA . SER A 1 388 ? -34.716 8.731 25.289 1.00 93.19 388 SER A CA 1
ATOM 3073 C C . SER A 1 388 ? -34.443 7.580 24.301 1.00 93.19 388 SER A C 1
ATOM 3075 O O . SER A 1 388 ? -33.415 6.904 24.418 1.00 93.19 388 SER A O 1
ATOM 3077 N N . PRO A 1 389 ? -35.306 7.360 23.287 1.00 94.06 389 PRO A N 1
ATOM 3078 C CA . PRO A 1 389 ? -35.052 6.364 22.240 1.00 94.06 389 PRO A CA 1
ATOM 3079 C C . PRO A 1 389 ? -33.666 6.525 21.594 1.00 94.06 389 PRO A C 1
ATOM 3081 O O . PRO A 1 389 ? -32.916 5.554 21.477 1.00 94.06 389 PRO A O 1
ATOM 3084 N N . ALA A 1 390 ? -33.279 7.774 21.307 1.00 94.62 390 ALA A N 1
ATOM 3085 C CA . ALA A 1 390 ? -31.965 8.135 20.785 1.00 94.62 390 ALA A CA 1
ATOM 3086 C C . ALA A 1 390 ? -30.823 7.725 21.727 1.00 94.62 390 ALA A C 1
ATOM 3088 O O . ALA A 1 390 ? -29.839 7.131 21.283 1.00 94.62 390 ALA A O 1
ATOM 3089 N N . PHE A 1 391 ? -30.962 7.998 23.028 1.00 96.00 391 PHE A N 1
ATOM 3090 C CA . PHE A 1 391 ? -29.972 7.609 24.029 1.00 96.00 391 PHE A CA 1
ATOM 3091 C C . PHE A 1 391 ? -29.820 6.088 24.121 1.00 96.00 391 PHE A C 1
ATOM 3093 O O . PHE A 1 391 ? -28.699 5.590 24.075 1.00 96.00 391 PHE A O 1
ATOM 3100 N N . ARG A 1 392 ? -30.924 5.331 24.183 1.00 95.62 392 ARG A N 1
ATOM 3101 C CA . ARG A 1 392 ? -30.869 3.858 24.246 1.00 95.62 392 ARG A CA 1
ATOM 3102 C C . ARG A 1 392 ? -30.224 3.258 22.996 1.00 95.62 392 ARG A C 1
ATOM 3104 O O . ARG A 1 392 ? -29.410 2.346 23.117 1.00 95.62 392 ARG A O 1
ATOM 3111 N N . ALA A 1 393 ? -30.540 3.793 21.814 1.00 95.62 393 ALA A N 1
ATOM 3112 C CA . ALA A 1 393 ? -29.936 3.356 20.556 1.00 95.62 393 ALA A CA 1
ATOM 3113 C C . ALA A 1 393 ? -28.420 3.612 20.523 1.00 95.62 393 ALA A C 1
ATOM 3115 O O . ALA A 1 393 ? -27.655 2.725 20.147 1.00 95.62 393 ALA A O 1
ATOM 3116 N N . LEU A 1 394 ? -27.977 4.796 20.960 1.00 96.00 394 LEU A N 1
ATOM 3117 C CA . LEU A 1 394 ? -26.556 5.127 21.062 1.00 96.00 394 LEU A CA 1
ATOM 3118 C C . LEU A 1 394 ? -25.847 4.267 22.119 1.00 96.00 394 LEU A C 1
ATOM 3120 O O . LEU A 1 394 ? -24.792 3.706 21.835 1.00 96.00 394 LEU A O 1
ATOM 3124 N N . LYS A 1 395 ? -26.438 4.112 23.308 1.00 95.81 395 LYS A N 1
ATOM 3125 C CA . LYS A 1 395 ? -25.901 3.274 24.389 1.00 95.81 395 LYS A CA 1
ATOM 3126 C C . LYS A 1 395 ? -25.730 1.821 23.945 1.00 95.81 395 LYS A C 1
ATOM 3128 O O . LYS A 1 395 ? -24.728 1.206 24.288 1.00 95.81 395 LYS A O 1
ATOM 3133 N N . GLY A 1 396 ? -26.649 1.296 23.131 1.00 96.44 396 GLY A N 1
ATOM 3134 C CA . GLY A 1 396 ? -26.518 -0.034 22.529 1.00 96.44 396 GLY A CA 1
ATOM 3135 C C . GLY A 1 396 ? -25.281 -0.187 21.636 1.00 96.44 396 GLY A C 1
ATOM 3136 O O . GLY A 1 396 ? -24.668 -1.247 21.638 1.00 96.44 396 GLY A O 1
ATOM 3137 N N . ILE A 1 397 ? -24.876 0.869 20.919 1.00 96.56 397 ILE A N 1
ATOM 3138 C CA . ILE A 1 397 ? -23.635 0.878 20.124 1.00 96.56 397 ILE A CA 1
ATOM 3139 C C . ILE A 1 397 ? -22.411 1.034 21.031 1.00 96.56 397 ILE A C 1
ATOM 3141 O O . ILE A 1 397 ? -21.422 0.338 20.833 1.00 96.56 397 ILE A O 1
ATOM 3145 N N . ILE A 1 398 ? -22.470 1.928 22.025 1.00 96.31 398 ILE A N 1
ATOM 3146 C CA . ILE A 1 398 ? -21.362 2.170 22.965 1.00 96.31 398 ILE A CA 1
ATOM 3147 C C . ILE A 1 398 ? -21.014 0.893 23.738 1.00 96.31 398 ILE A C 1
ATOM 3149 O O . ILE A 1 398 ? -19.838 0.575 23.883 1.00 96.31 398 ILE A O 1
ATOM 3153 N N . MET A 1 399 ? -22.030 0.158 24.193 1.00 96.31 399 MET A N 1
ATOM 3154 C CA . MET A 1 399 ? -21.893 -1.036 25.034 1.00 96.31 399 MET A CA 1
ATOM 3155 C C . MET A 1 399 ? -21.857 -2.351 24.234 1.00 96.31 399 MET A C 1
ATOM 3157 O O . MET A 1 399 ? -22.009 -3.429 24.812 1.00 96.31 399 MET A O 1
ATOM 3161 N N . ASP A 1 400 ? -21.692 -2.283 22.910 1.00 96.75 400 ASP A N 1
ATOM 3162 C CA . ASP A 1 400 ? -21.576 -3.454 22.037 1.00 96.75 400 ASP A CA 1
ATOM 3163 C C . ASP A 1 400 ? -20.368 -4.305 22.464 1.00 96.75 400 ASP A C 1
ATOM 3165 O O . ASP A 1 400 ? -19.227 -3.846 22.446 1.00 96.75 400 ASP A O 1
ATOM 3169 N N . LYS A 1 401 ? -20.618 -5.553 22.884 1.00 95.56 401 LYS A N 1
ATOM 3170 C CA . LYS A 1 401 ? -19.585 -6.428 23.465 1.00 95.56 401 LYS A CA 1
ATOM 3171 C C . LYS A 1 401 ? -18.403 -6.655 22.521 1.00 95.56 401 LYS A C 1
ATOM 3173 O O . LYS A 1 401 ? -17.268 -6.720 22.985 1.00 95.56 401 LYS A O 1
ATOM 3178 N N . THR A 1 402 ? -18.664 -6.777 21.220 1.00 93.62 402 THR A N 1
ATOM 3179 C CA . THR A 1 402 ? -17.619 -6.973 20.212 1.00 93.62 402 THR A CA 1
ATOM 3180 C C . THR A 1 402 ? -16.773 -5.713 20.086 1.00 93.62 402 THR A C 1
ATOM 3182 O O . THR A 1 402 ? -15.555 -5.807 20.170 1.00 93.62 402 THR A O 1
ATOM 3185 N N . LEU A 1 403 ? -17.399 -4.535 20.003 1.00 95.06 403 LEU A N 1
ATOM 3186 C CA . LEU A 1 403 ? -16.682 -3.257 19.984 1.00 95.06 403 LEU A CA 1
ATOM 3187 C C . LEU A 1 403 ? -15.814 -3.065 21.234 1.00 95.06 403 LEU A C 1
ATOM 3189 O O . LEU A 1 403 ? -14.660 -2.673 21.116 1.00 95.06 403 LEU A O 1
ATOM 3193 N N . LEU A 1 404 ? -16.344 -3.362 22.423 1.00 96.12 404 LEU A N 1
ATOM 3194 C CA . LEU A 1 404 ? -15.579 -3.260 23.670 1.00 96.12 404 LEU A CA 1
ATOM 3195 C C . LEU A 1 404 ? -14.394 -4.233 23.715 1.00 96.12 404 LEU A C 1
ATOM 3197 O O . LEU A 1 404 ? -13.395 -3.951 24.370 1.00 96.12 404 LEU A O 1
ATOM 3201 N N . CYS A 1 405 ? -14.495 -5.381 23.047 1.00 93.50 405 CYS A N 1
ATOM 3202 C CA . CYS A 1 405 ? -13.372 -6.297 22.894 1.00 93.50 405 CYS A CA 1
ATOM 3203 C C . CYS A 1 405 ? -12.334 -5.746 21.910 1.00 93.50 405 CYS A C 1
ATOM 3205 O O . CYS A 1 405 ? -11.147 -5.792 22.211 1.00 93.50 405 CYS A O 1
ATOM 3207 N N . ASP A 1 406 ? -12.773 -5.190 20.782 1.00 94.06 406 ASP A N 1
ATOM 3208 C CA . ASP A 1 406 ? -11.871 -4.640 19.768 1.00 94.06 406 ASP A CA 1
ATOM 3209 C C . ASP A 1 406 ? -11.122 -3.398 20.272 1.00 94.06 406 ASP A C 1
ATOM 3211 O O . ASP A 1 406 ? -9.947 -3.239 19.969 1.00 94.06 406 ASP A O 1
ATOM 3215 N N . LEU A 1 407 ? -11.756 -2.554 21.095 1.00 94.88 407 LEU A N 1
ATOM 3216 C CA . LEU A 1 407 ? -11.126 -1.363 21.687 1.00 94.88 407 LEU A CA 1
ATOM 3217 C C . LEU A 1 407 ? -9.893 -1.684 22.538 1.00 94.88 407 LEU A C 1
ATOM 3219 O O . LEU A 1 407 ? -8.973 -0.870 22.607 1.00 94.88 407 LEU A O 1
ATOM 3223 N N . ARG A 1 408 ? -9.854 -2.869 23.159 1.00 95.25 408 ARG A N 1
ATOM 3224 C CA . ARG A 1 408 ? -8.678 -3.338 23.906 1.00 95.25 408 ARG A CA 1
ATOM 3225 C C . ARG A 1 408 ? -7.479 -3.595 22.992 1.00 95.25 408 ARG A C 1
ATOM 3227 O O . ARG A 1 408 ? -6.343 -3.470 23.421 1.00 95.25 408 ARG A O 1
ATOM 3234 N N . GLN A 1 409 ? -7.731 -3.866 21.716 1.00 94.38 409 GLN A N 1
ATOM 3235 C CA . GLN A 1 409 ? -6.710 -4.073 20.694 1.00 94.38 409 GLN A CA 1
ATOM 3236 C C . GLN A 1 409 ? -6.440 -2.797 19.881 1.00 94.38 409 GLN A C 1
ATOM 3238 O O . GLN A 1 409 ? -6.005 -2.899 18.752 1.00 94.38 409 GLN A O 1
ATOM 3243 N N . MET A 1 410 ? -6.761 -1.598 20.370 1.00 94.69 410 MET A N 1
ATOM 3244 C CA . MET A 1 410 ? -6.551 -0.338 19.624 1.00 94.69 410 MET A CA 1
ATOM 3245 C C . MET A 1 410 ? -5.768 0.700 20.435 1.00 94.69 410 MET A C 1
ATOM 3247 O O . MET A 1 410 ? -5.807 1.902 20.158 1.00 94.69 410 MET A O 1
ATOM 3251 N N . THR A 1 411 ? -5.117 0.260 21.503 1.00 94.00 411 THR A N 1
ATOM 3252 C CA . THR A 1 411 ? -4.609 1.132 22.565 1.00 94.00 411 THR A CA 1
ATOM 3253 C C . THR A 1 411 ? -3.232 1.707 22.255 1.00 94.00 411 THR A C 1
ATOM 3255 O O . THR A 1 411 ? -2.856 2.728 22.834 1.00 94.00 411 THR A O 1
ATOM 3258 N N . LEU A 1 412 ? -2.501 1.113 21.302 1.00 93.56 412 LEU A N 1
ATOM 3259 C CA . LEU A 1 412 ? -1.262 1.688 20.766 1.00 93.56 412 LEU A CA 1
ATOM 3260 C C . LEU A 1 412 ? -1.499 2.695 19.634 1.00 93.56 412 LEU A C 1
ATOM 3262 O O . LEU A 1 412 ? -0.552 3.354 19.213 1.00 93.56 412 LEU A O 1
ATOM 3266 N N . PHE A 1 413 ? -2.747 2.846 19.173 1.00 93.00 413 PHE A N 1
ATOM 3267 C CA . PHE A 1 413 ? -3.138 3.813 18.143 1.00 93.00 413 PHE A CA 1
ATOM 3268 C C . PHE A 1 413 ? -2.305 3.704 16.853 1.00 93.00 413 PHE A C 1
ATOM 3270 O O . PHE A 1 413 ? -1.741 4.684 16.368 1.00 93.00 413 PHE A O 1
ATOM 3277 N N . LYS A 1 414 ? -2.212 2.481 16.324 1.00 90.19 414 LYS A N 1
ATOM 3278 C CA . LYS A 1 414 ? -1.454 2.140 15.113 1.00 90.19 414 LYS A CA 1
ATOM 3279 C C . LYS A 1 414 ? -2.364 2.036 13.893 1.00 90.19 414 LYS A C 1
ATOM 3281 O O . LYS A 1 414 ? -3.543 1.725 14.035 1.00 90.19 414 LYS A O 1
ATOM 3286 N N . HIS A 1 415 ? -1.817 2.265 12.704 1.00 86.12 415 HIS A N 1
ATOM 3287 C CA . HIS A 1 415 ? -2.567 2.246 11.447 1.00 86.12 415 HIS A CA 1
ATOM 3288 C C . HIS A 1 415 ? -1.934 1.286 10.434 1.00 86.12 415 HIS A C 1
ATOM 3290 O O . HIS A 1 415 ? -0.733 1.037 10.459 1.00 86.12 415 HIS A O 1
ATOM 3296 N N . THR A 1 416 ? -2.765 0.733 9.555 1.00 81.12 416 THR A N 1
ATOM 3297 C CA . THR A 1 416 ? -2.366 -0.194 8.479 1.00 81.12 416 THR A CA 1
ATOM 3298 C C . THR A 1 416 ? -2.086 0.510 7.153 1.00 81.12 416 THR A C 1
ATOM 3300 O O . THR A 1 416 ? -1.555 -0.102 6.231 1.00 81.12 416 THR A O 1
ATOM 3303 N N . GLY A 1 417 ? -2.394 1.808 7.064 1.00 62.41 417 GLY A N 1
ATOM 3304 C CA . GLY A 1 417 ? -2.049 2.673 5.941 1.00 62.41 417 GLY A CA 1
ATOM 3305 C C . GLY A 1 417 ? -1.385 3.967 6.407 1.00 62.41 417 GLY A C 1
ATOM 3306 O O . GLY A 1 417 ? -1.596 4.417 7.534 1.00 62.41 417 GLY A O 1
ATOM 3307 N N . MET A 1 418 ? -0.596 4.573 5.518 1.00 42.53 418 MET A N 1
ATOM 3308 C CA . MET A 1 418 ? -0.072 5.927 5.712 1.00 42.53 418 MET A CA 1
ATOM 3309 C C . MET A 1 418 ? -1.258 6.904 5.870 1.00 42.53 418 MET A C 1
ATOM 3311 O O . MET A 1 418 ? -2.155 6.867 5.020 1.00 42.53 418 MET A O 1
ATOM 3315 N N . PRO A 1 419 ? -1.317 7.730 6.932 1.00 34.38 419 PRO A N 1
ATOM 3316 C CA . PRO A 1 419 ? -2.344 8.762 7.073 1.00 34.38 419 PRO A CA 1
ATOM 3317 C C . PRO A 1 419 ? -2.282 9.844 5.987 1.00 34.38 419 PRO A C 1
ATOM 3319 O O . PRO A 1 419 ? -1.179 10.099 5.449 1.00 34.38 419 PRO A O 1
#

Mean predicted aligned error: 11.99 Å

Secondary structure (DSSP, 8-state):
-------------------------------------------------------------TTSS------HHHHHHTTSB-TTT-PBEEEEEEEEETTEEEEEEEETT--EEEEESS-EETTEEHHHHHHHHHHHHTT--HHHHHHHHHHTT-----HHHHHHHIIIIIHHHHHHHHHHHHHHHHHHHHHHHHTTPPEEEEEEEEESSSGGG-SEEEEEEEETTT--EEEEEEEEGGGSSSTTHHHHHHHHHHHHHHHHTT--EEEEEE-S-HHHHHHHHHH-TTSEEEE-HHHHHHHHHHHHHHHHTSGGGGGGGGTHHHHHHHHHHHHHHTTT-HHHHHHHHHTHHHHTTT--EEEETTTEEEE-SSPPPPHHHHHHS-PPPTT-HHHHHHHHHHT-HHHHHHHTT-TT---SS--

Foldseek 3Di:
DDDDDDDDDDDDDDDDDDDPDDDDPDDDDDPPPPVPDPPPPPDPDDDDDDDDDDDDPDPDVQLPDDDDDDDPVRVCVVQQADPVPGAGWDDWDWDDDFQKIWIWTAGPVGDIDIDISADDDPNHGVVLLVVLLVCVVVPHDPVVVVVVCVVVVGGYDDPVRSVVSCVPPVVVVVVVVVVVVLVVLLVVQLVCLVVVHAWAKEKDKDFPDDDFPTQKIKIWIAGQVVRDTNDIFIDGQVNAPTPLRRNLVRVVVGVVVSVVSNRRHAEYEYAPRPSNVCCCVPPVVNHQYAYALVNLLVVLLVLLVVLCPDPQQVLSVVCSVVLSVQLLCLQAVLQLPLVSSLVSNLCVLCVLQVRAWDADPPGDIDGDPDDDDDPVRVVPRPRDDPPRPNSVSNNCSSVPVVSSVNSSRRNNVGHNDDD

Solvent-accessible surface area (backbone atoms only — not comparable to full-atom values): 24701 Å² total; per-residue (Å²): 134,80,88,88,84,84,87,88,89,87,85,82,89,80,90,76,82,86,76,86,75,79,88,76,85,76,86,69,85,75,76,77,85,73,79,83,64,84,82,78,80,80,72,86,78,79,88,74,94,71,97,70,87,90,81,76,92,68,88,54,63,82,81,75,52,89,83,82,92,74,58,66,73,68,58,53,59,73,59,51,43,31,95,87,76,66,45,50,44,75,48,77,48,79,48,73,57,46,48,23,46,34,40,38,39,31,24,81,85,67,56,68,54,79,46,60,78,44,63,72,49,96,92,34,37,42,56,40,57,49,53,48,48,53,38,53,75,72,70,50,52,71,63,63,55,47,57,56,29,58,78,69,70,52,61,52,59,51,73,71,54,38,52,51,47,37,66,71,52,49,50,56,50,52,52,49,55,49,49,58,50,36,50,54,51,49,54,51,46,27,52,40,24,72,75,71,42,63,41,45,34,20,30,53,68,49,57,79,43,84,74,79,75,21,56,38,26,38,19,39,35,28,33,66,85,80,70,44,75,63,47,69,24,80,28,47,31,90,82,34,95,36,39,75,47,23,46,46,50,14,47,50,54,42,53,52,50,43,44,74,68,50,37,42,59,38,32,42,26,24,68,91,47,67,62,50,53,48,47,41,63,75,75,36,73,81,39,46,65,34,32,25,56,64,65,54,46,53,52,52,51,52,55,49,55,62,55,20,70,38,83,81,13,45,72,45,62,79,42,50,65,57,55,50,52,42,46,54,47,17,21,60,72,25,75,56,35,35,68,53,13,40,52,47,42,50,45,50,68,38,49,48,50,74,41,55,65,52,73,46,94,90,76,49,77,46,64,61,95,63,78,85,74,50,72,68,57,59,67,70,48,83,62,44,56,85,84,32,71,40,42,51,56,49,45,54,61,63,68,28,67,66,57,53,55,52,38,44,26,20,10,76,58,48,60,56,63,88,130

Sequence (419 aa):
MSHEQEDIEEGSEASVHDLSVSFGEMEMEDPADVSFQPLSDTTPSSQGSGSGSASDQGTTNGWAGRKWIVDESNLLELFKTCHTCGTAIEEKRMVTRASQLKIYWTCLRGHSREWASCPDQTNMGRDNLLTCAATLFIGATYTDIKDWVDLMNIPIPGKTQYYNIQSKYLIPVINNAYKDQQQKIMERLTQLSASGQKIELCGDARCDSPGVSSKYSTYSFQDDTSQETVHYELVQVTEASSSVAMEAMGFQRGLDHLISKGVDVGVMSTDRSPSIRKILKDSYTNIRHEFDPWHVNKSVKKKLVKVSNKAENRVLQTWIRSSSNHLYWSCSSSRGDEEECVQRWTSLQYHVCGVHRWEKDGGLEYQCLHPSLTEEEQIRKKWLKNDSPAFRALKGIIMDKTLLCDLRQMTLFKHTGMP

Organism: Dicentrarchus labrax (NCBI:txid13489)

Nearest PDB structures (foldseek):
  3hd0-assembly1_A  TM=3.969E-01  e=6.181E-02  Thermotoga maritima
  2fja-assembly1_B  TM=6.179E-01  e=1.768E+00  Archaeoglobus fulgidus
  7qep-assembly1_S4  TM=4.889E-01  e=1.495E+00  Encephalitozoon cuniculi GB-M1